Protein AF-B9FUP0-F1 (afdb_monomer)

Nearest PDB structures (foldseek):
  4ca1-assembly1_A  TM=7.978E-01  e=3.053E-17  Homo sapiens
  4i7b-assembly1_A  TM=8.643E-01  e=1.531E-16  Homo sapiens
  4i7d-assembly2_C  TM=7.956E-01  e=1.399E-17  Homo sapiens
  5h9m-assembly1_B  TM=8.256E-01  e=9.100E-17  Homo sapiens
  1k2f-assembly2_B-2  TM=8.661E-01  e=5.334E-16  Mus musculus

Structure (mmCIF, N/CA/C/O backbone):
data_AF-B9FUP0-F1
#
_entry.id   AF-B9FUP0-F1
#
loop_
_atom_site.group_PDB
_atom_site.id
_atom_site.type_symbol
_atom_site.label_atom_id
_atom_site.label_alt_id
_atom_site.label_comp_id
_atom_site.label_asym_id
_atom_site.label_entity_id
_atom_site.label_seq_id
_atom_site.pdbx_PDB_ins_code
_atom_site.Cartn_x
_atom_site.Cartn_y
_atom_site.Cartn_z
_atom_site.occupancy
_atom_site.B_iso_or_equiv
_atom_site.auth_seq_id
_atom_site.auth_comp_id
_atom_site.auth_asym_id
_atom_site.auth_atom_id
_atom_site.pdbx_PDB_model_num
ATOM 1 N N . MET A 1 1 ? 24.065 77.951 -45.350 1.00 46.53 1 MET A N 1
ATOM 2 C CA . MET A 1 1 ? 23.146 76.917 -45.871 1.00 46.53 1 MET A CA 1
ATOM 3 C C . MET A 1 1 ? 23.919 75.953 -46.758 1.00 46.53 1 MET A C 1
ATOM 5 O O . MET A 1 1 ? 24.360 76.365 -47.822 1.00 46.53 1 MET A O 1
ATOM 9 N N . PRO A 1 2 ? 24.139 74.715 -46.299 1.00 33.09 2 PRO A N 1
ATOM 10 C CA . PRO A 1 2 ? 24.318 73.573 -47.198 1.00 33.09 2 PRO A CA 1
ATOM 11 C C . PRO A 1 2 ? 23.432 72.365 -46.790 1.00 33.09 2 PRO A C 1
ATOM 13 O O . PRO A 1 2 ? 22.752 72.428 -45.764 1.00 33.09 2 PRO A O 1
ATOM 16 N N . PRO A 1 3 ? 23.342 71.314 -47.630 1.00 41.28 3 PRO A N 1
ATOM 17 C CA . PRO A 1 3 ? 22.088 70.606 -47.884 1.00 41.28 3 PRO A CA 1
ATOM 18 C C . PRO A 1 3 ? 21.874 69.303 -47.092 1.00 41.28 3 PRO A C 1
ATOM 20 O O . PRO A 1 3 ? 22.773 68.738 -46.475 1.00 41.28 3 PRO A O 1
ATOM 23 N N . LYS A 1 4 ? 20.619 68.839 -47.169 1.00 45.03 4 LYS A N 1
ATOM 24 C CA . LYS A 1 4 ? 20.035 67.594 -46.644 1.00 45.03 4 LYS A CA 1
ATOM 25 C C . LYS A 1 4 ? 20.944 66.361 -46.798 1.00 45.03 4 LYS A C 1
ATOM 27 O O . LYS A 1 4 ? 21.317 66.010 -47.914 1.00 45.03 4 LYS A O 1
ATOM 32 N N . ARG A 1 5 ? 21.160 65.627 -45.696 1.00 34.53 5 ARG A N 1
ATOM 33 C CA . ARG A 1 5 ? 21.604 64.221 -45.705 1.00 34.53 5 ARG A CA 1
ATOM 34 C C . ARG A 1 5 ? 20.403 63.286 -45.543 1.00 34.53 5 ARG A C 1
ATOM 36 O O . ARG A 1 5 ? 19.568 63.473 -44.661 1.00 34.53 5 ARG A O 1
ATOM 43 N N . GLN A 1 6 ? 20.325 62.318 -46.452 1.00 38.25 6 GLN A N 1
ATOM 44 C CA . GLN A 1 6 ? 19.332 61.249 -46.522 1.00 38.25 6 GLN A CA 1
ATOM 45 C C . GLN A 1 6 ? 19.392 60.323 -45.298 1.00 38.25 6 GLN A C 1
ATOM 47 O O . GLN A 1 6 ? 20.454 60.098 -44.721 1.00 38.25 6 GLN A O 1
ATOM 52 N N . ARG A 1 7 ? 18.226 59.773 -44.942 1.00 44.50 7 ARG A N 1
ATOM 53 C CA . ARG A 1 7 ? 18.033 58.710 -43.949 1.00 44.50 7 ARG A CA 1
ATOM 54 C C . ARG A 1 7 ? 18.820 57.452 -44.338 1.00 44.50 7 ARG A C 1
ATOM 56 O O . ARG A 1 7 ? 18.557 56.887 -45.395 1.00 44.50 7 ARG A O 1
ATOM 63 N N . SER A 1 8 ? 19.674 56.967 -43.441 1.00 36.72 8 SER A N 1
ATOM 64 C CA . SER A 1 8 ? 20.078 55.559 -43.367 1.00 36.72 8 SER A CA 1
ATOM 65 C C . SER A 1 8 ? 19.442 54.941 -42.122 1.00 36.72 8 SER A C 1
ATOM 67 O O . SER A 1 8 ? 19.470 55.538 -41.046 1.00 36.72 8 SER A O 1
ATOM 69 N N . ALA A 1 9 ? 18.804 53.790 -42.312 1.00 35.22 9 ALA A N 1
ATOM 70 C CA . ALA A 1 9 ? 18.000 53.076 -41.332 1.00 35.22 9 ALA A CA 1
ATOM 71 C C . ALA A 1 9 ? 18.764 52.759 -40.036 1.00 35.22 9 ALA A C 1
ATOM 73 O O . ALA A 1 9 ? 19.934 52.381 -40.064 1.00 35.22 9 ALA A O 1
ATOM 74 N N . ALA A 1 10 ? 18.064 52.887 -38.909 1.00 38.84 10 ALA A N 1
ATOM 75 C CA . ALA A 1 10 ? 18.480 52.320 -37.638 1.00 38.84 10 ALA A CA 1
ATOM 76 C C . ALA A 1 10 ? 18.522 50.789 -37.771 1.00 38.84 10 ALA A C 1
ATOM 78 O O . ALA A 1 10 ? 17.512 50.172 -38.112 1.00 38.84 10 ALA A O 1
ATOM 79 N N . GLY A 1 11 ? 19.685 50.184 -37.526 1.00 36.75 11 GLY A N 1
ATOM 80 C CA . GLY A 1 11 ? 19.768 48.748 -37.273 1.00 36.75 11 GLY A CA 1
ATOM 81 C C . GLY A 1 11 ? 19.104 48.433 -35.927 1.00 36.75 11 GLY A C 1
ATOM 82 O O . GLY A 1 11 ? 19.239 49.233 -34.998 1.00 36.75 11 GLY A O 1
ATOM 83 N N . PRO A 1 12 ? 18.375 47.313 -35.792 1.00 41.97 12 PRO A N 1
ATOM 84 C CA . PRO A 1 12 ? 17.843 46.915 -34.503 1.00 41.97 12 PRO A CA 1
ATOM 85 C C . PRO A 1 12 ? 19.016 46.491 -33.615 1.00 41.97 12 PRO A C 1
ATOM 87 O O . PRO A 1 12 ? 19.770 45.578 -33.952 1.00 41.97 12 PRO A O 1
ATOM 90 N N . SER A 1 13 ? 19.178 47.166 -32.480 1.00 47.41 13 SER A N 1
ATOM 91 C CA . SER A 1 13 ? 19.956 46.671 -31.349 1.00 47.41 13 SER A CA 1
ATOM 92 C C . SER A 1 13 ? 19.312 45.366 -30.879 1.00 47.41 13 SER A C 1
ATOM 94 O O . SER A 1 13 ? 18.316 45.379 -30.156 1.00 47.41 13 SER A O 1
ATOM 96 N N . GLY A 1 14 ? 19.823 44.244 -31.380 1.00 43.56 14 GLY A N 1
ATOM 97 C CA . GLY A 1 14 ? 19.377 42.911 -31.007 1.00 43.56 14 GLY A CA 1
ATOM 98 C C . GLY A 1 14 ? 19.863 42.562 -29.608 1.00 43.56 14 GLY A C 1
ATOM 99 O O . GLY A 1 14 ? 20.894 41.915 -29.459 1.00 43.56 14 GLY A O 1
ATOM 100 N N . GLU A 1 15 ? 19.121 42.971 -28.583 1.00 47.53 15 GLU A N 1
ATOM 101 C CA . GLU A 1 15 ? 19.145 42.249 -27.314 1.00 47.53 15 GLU A CA 1
ATOM 102 C C . GLU A 1 15 ? 18.435 40.916 -27.551 1.00 47.53 15 GLU A C 1
ATOM 104 O O . GLU A 1 15 ? 17.213 40.855 -27.699 1.00 47.53 15 GLU A O 1
ATOM 109 N N . ALA A 1 16 ? 19.212 39.839 -27.663 1.00 50.34 16 ALA A N 1
ATOM 110 C CA . ALA A 1 16 ? 18.659 38.498 -27.639 1.00 50.34 16 ALA A CA 1
ATOM 111 C C . ALA A 1 16 ? 17.972 38.305 -26.270 1.00 50.34 16 ALA A C 1
ATOM 113 O O . ALA A 1 16 ? 18.638 38.453 -25.239 1.00 50.34 16 ALA A O 1
ATOM 114 N N . PRO A 1 17 ? 16.655 38.036 -26.210 1.00 62.62 17 PRO A N 1
ATOM 115 C CA . PRO A 1 17 ? 15.976 37.842 -24.936 1.00 62.62 17 PRO A CA 1
ATOM 116 C C . PRO A 1 17 ? 16.597 36.632 -24.234 1.00 62.62 17 PRO A C 1
ATOM 118 O O . PRO A 1 17 ? 16.840 35.623 -24.879 1.00 62.62 17 PRO A O 1
ATOM 121 N N . VAL A 1 18 ? 16.814 36.685 -22.914 1.00 60.91 18 VAL A N 1
ATOM 122 C CA . VAL A 1 18 ? 17.444 35.603 -22.111 1.00 60.91 18 VAL A CA 1
ATOM 123 C C . VAL A 1 18 ? 16.827 34.212 -22.379 1.00 60.91 18 VAL A C 1
ATOM 125 O O . VAL A 1 18 ? 17.485 33.185 -22.241 1.00 60.91 18 VAL A O 1
ATOM 128 N N . ASN A 1 19 ? 15.579 34.170 -22.853 1.00 60.97 19 ASN A N 1
ATOM 129 C CA . ASN A 1 19 ? 14.880 32.960 -23.284 1.00 60.97 19 ASN A CA 1
ATOM 130 C C . ASN A 1 19 ? 15.458 32.273 -24.542 1.00 60.97 19 ASN A C 1
ATOM 132 O O . ASN A 1 19 ? 15.119 31.113 -24.781 1.00 60.97 19 ASN A O 1
ATOM 136 N N . SER A 1 20 ? 16.310 32.939 -25.330 1.00 69.25 20 SER A N 1
ATOM 137 C CA . SER A 1 20 ? 16.980 32.382 -26.514 1.00 69.25 20 SER A CA 1
ATOM 138 C C . SER A 1 20 ? 18.354 31.772 -26.219 1.00 69.25 20 SER A C 1
ATOM 140 O O . SER A 1 20 ? 19.003 31.294 -27.146 1.00 69.25 20 SER A O 1
ATOM 142 N N . LEU A 1 21 ? 18.821 31.809 -24.965 1.00 75.75 21 LEU A N 1
ATOM 143 C CA . LEU A 1 21 ? 20.035 31.102 -24.549 1.00 75.75 21 LEU A CA 1
ATOM 144 C C . LEU A 1 21 ? 19.796 29.590 -24.585 1.00 75.75 21 LEU A C 1
ATOM 146 O O . LEU A 1 21 ? 18.702 29.134 -24.241 1.00 75.75 21 LEU A O 1
ATOM 150 N N . ASP A 1 22 ? 20.803 28.813 -24.980 1.00 83.44 22 ASP A N 1
ATOM 151 C CA . ASP A 1 22 ? 20.762 27.356 -24.875 1.00 83.44 22 ASP A CA 1
ATOM 152 C C . ASP A 1 22 ? 20.843 26.900 -23.407 1.00 83.44 22 ASP A C 1
ATOM 154 O O . ASP A 1 22 ? 21.279 27.632 -22.511 1.00 83.44 22 ASP A O 1
ATOM 158 N N . ASP A 1 23 ? 20.400 25.669 -23.157 1.00 81.12 23 ASP A N 1
ATOM 159 C CA . ASP A 1 23 ? 20.321 25.103 -21.808 1.00 81.12 23 ASP A CA 1
ATOM 160 C C . ASP A 1 23 ? 21.700 24.994 -21.132 1.00 81.12 23 ASP A C 1
ATOM 162 O O . ASP A 1 23 ? 21.793 25.139 -19.913 1.00 81.12 23 ASP A O 1
ATOM 166 N N . GLY A 1 24 ? 22.781 24.812 -21.902 1.00 80.12 24 GLY A N 1
ATOM 167 C CA . GLY A 1 24 ? 24.152 24.767 -21.393 1.00 80.12 24 GLY A CA 1
ATOM 168 C C . GLY A 1 24 ? 24.625 26.125 -20.873 1.00 80.12 24 GLY A C 1
ATOM 169 O O . GLY A 1 24 ? 25.159 26.211 -19.763 1.00 80.12 24 GLY A O 1
ATOM 170 N N . CYS A 1 25 ? 24.367 27.198 -21.622 1.00 80.62 25 CYS A N 1
ATOM 171 C CA . CYS A 1 25 ? 24.660 28.564 -21.188 1.00 80.62 25 CYS A CA 1
ATOM 172 C C . CYS A 1 25 ? 23.838 28.973 -19.959 1.00 80.62 25 CYS A C 1
ATOM 174 O O . CYS A 1 25 ? 24.392 29.532 -19.011 1.00 80.62 25 CYS A O 1
ATOM 176 N N . LEU A 1 26 ? 22.539 28.650 -19.924 1.00 80.88 26 LEU A N 1
ATOM 177 C CA . LEU A 1 26 ? 21.688 28.918 -18.756 1.00 80.88 26 LEU A CA 1
ATOM 178 C C . LEU A 1 26 ? 22.169 28.163 -17.514 1.00 80.88 26 LEU A C 1
ATOM 180 O O . LEU A 1 26 ? 22.274 28.748 -16.440 1.00 80.88 26 LEU A O 1
ATOM 184 N N . MET A 1 27 ? 22.540 26.892 -17.665 1.00 79.56 27 MET A N 1
ATOM 185 C CA . MET A 1 27 ? 23.136 26.089 -16.596 1.00 79.56 27 MET A CA 1
ATOM 186 C C . MET A 1 27 ? 24.441 26.687 -16.070 1.00 79.56 27 MET A C 1
ATOM 188 O O . MET A 1 27 ? 24.663 26.727 -14.858 1.00 79.56 27 MET A O 1
ATOM 192 N N . HIS A 1 28 ? 25.297 27.186 -16.964 1.00 78.94 28 HIS A N 1
ATOM 193 C CA . HIS A 1 28 ? 26.532 27.860 -16.577 1.00 78.94 28 HIS A CA 1
ATOM 194 C C . HIS A 1 28 ? 26.243 29.148 -15.798 1.00 78.94 28 HIS A C 1
ATOM 196 O O . HIS A 1 28 ? 26.820 29.353 -14.733 1.00 78.94 28 HIS A O 1
ATOM 202 N N . ILE A 1 29 ? 25.283 29.962 -16.244 1.00 79.31 29 ILE A N 1
ATOM 203 C CA . ILE A 1 29 ? 24.834 31.159 -15.518 1.00 79.31 29 ILE A CA 1
ATOM 204 C C . ILE A 1 29 ? 24.294 30.777 -14.132 1.00 79.31 29 ILE A C 1
ATOM 206 O O . ILE A 1 29 ? 24.711 31.350 -13.126 1.00 79.31 29 ILE A O 1
ATOM 210 N N . PHE A 1 30 ? 23.431 29.760 -14.049 1.00 79.12 30 PHE A N 1
ATOM 211 C CA . PHE A 1 30 ? 22.850 29.292 -12.787 1.00 79.12 30 PHE A CA 1
ATOM 212 C C . PHE A 1 30 ? 23.894 28.718 -11.826 1.00 79.12 30 PHE A C 1
ATOM 214 O O . PHE A 1 30 ? 23.683 28.756 -10.611 1.00 79.12 30 PHE A O 1
ATOM 221 N N . SER A 1 31 ? 25.035 28.240 -12.331 1.00 72.31 31 SER A N 1
ATOM 222 C CA . SER A 1 31 ? 26.161 27.801 -11.500 1.00 72.31 31 SER A CA 1
ATOM 223 C C . SER A 1 31 ? 26.819 28.946 -10.716 1.00 72.31 31 SER A C 1
ATOM 225 O O . SER A 1 31 ? 27.339 28.710 -9.626 1.00 72.31 31 SER A O 1
ATOM 227 N N . PHE A 1 32 ? 26.726 30.187 -11.209 1.00 73.50 32 PHE A N 1
ATOM 228 C CA . PHE A 1 32 ? 27.225 31.379 -10.513 1.00 73.50 32 PHE A CA 1
ATOM 229 C C . PHE A 1 32 ? 26.199 32.011 -9.570 1.00 73.50 32 PHE A C 1
ATOM 231 O O . PHE A 1 32 ? 26.583 32.798 -8.704 1.00 73.50 32 PHE A O 1
ATOM 238 N N . LEU A 1 33 ? 24.915 31.670 -9.714 1.00 72.12 33 LEU A N 1
ATOM 239 C CA . LEU A 1 33 ? 23.860 32.175 -8.841 1.00 72.12 33 LEU A CA 1
ATOM 240 C C . LEU A 1 33 ? 23.964 31.563 -7.445 1.00 72.12 33 LEU A C 1
ATOM 242 O O . LEU A 1 33 ? 24.187 30.358 -7.286 1.00 72.12 33 LEU A O 1
ATOM 246 N N . SER A 1 34 ? 23.741 32.398 -6.429 1.00 60.06 34 SER A N 1
ATOM 247 C CA . SER A 1 34 ? 23.585 31.913 -5.063 1.00 60.06 34 SER A CA 1
ATOM 248 C C . SER A 1 34 ? 22.311 31.066 -4.988 1.00 60.06 34 SER A C 1
ATOM 250 O O . SER A 1 34 ? 21.271 31.487 -5.508 1.00 60.06 34 SER A O 1
ATOM 252 N N . PRO A 1 35 ? 22.348 29.875 -4.367 1.00 59.56 35 PRO A N 1
ATOM 253 C CA . PRO A 1 35 ? 21.190 28.988 -4.360 1.00 59.56 35 PRO A CA 1
ATOM 254 C C . PRO A 1 35 ? 19.939 29.635 -3.736 1.00 59.56 35 PRO A C 1
ATOM 256 O O . PRO A 1 35 ? 18.816 29.332 -4.140 1.00 59.56 35 PRO A O 1
ATOM 259 N N . ILE A 1 36 ? 20.131 30.597 -2.823 1.00 52.41 36 ILE A N 1
ATOM 260 C CA . ILE A 1 36 ? 19.094 31.495 -2.301 1.00 52.41 36 ILE A CA 1
ATOM 261 C C . ILE A 1 36 ? 19.630 32.946 -2.277 1.00 52.41 36 ILE A C 1
ATOM 263 O O . ILE A 1 36 ? 20.760 33.146 -1.828 1.00 52.41 36 ILE A O 1
ATOM 267 N N . PRO A 1 37 ? 18.845 33.961 -2.702 1.00 54.41 37 PRO A N 1
ATOM 268 C CA . PRO A 1 37 ? 17.513 33.855 -3.304 1.00 54.41 37 PRO A CA 1
ATOM 269 C C . PRO A 1 37 ? 17.556 33.634 -4.825 1.00 54.41 37 PRO A C 1
ATOM 271 O O . PRO A 1 37 ? 16.534 33.308 -5.417 1.00 54.41 37 PRO A O 1
ATOM 274 N N . ASP A 1 38 ? 18.713 33.783 -5.468 1.00 67.31 38 ASP A N 1
ATOM 275 C CA . ASP A 1 38 ? 18.800 33.950 -6.922 1.00 67.31 38 ASP A CA 1
ATOM 276 C C . ASP A 1 38 ? 18.398 32.691 -7.698 1.00 67.31 38 ASP A C 1
ATOM 278 O O . ASP A 1 38 ? 17.565 32.763 -8.603 1.00 67.31 38 ASP A O 1
ATOM 282 N N . ARG A 1 39 ? 18.920 31.514 -7.327 1.00 69.31 39 ARG A N 1
ATOM 283 C CA . ARG A 1 39 ? 18.561 30.242 -7.982 1.00 69.31 39 ARG A CA 1
ATOM 284 C C . ARG A 1 39 ? 17.138 29.796 -7.631 1.00 69.31 39 ARG A C 1
ATOM 286 O O . ARG A 1 39 ? 16.438 29.272 -8.493 1.00 69.31 39 ARG A O 1
ATOM 293 N N . TYR A 1 40 ? 16.688 30.045 -6.400 1.00 65.31 40 TYR A N 1
ATOM 294 C CA . TYR A 1 40 ? 15.299 29.814 -5.995 1.00 65.31 40 TYR A CA 1
ATOM 295 C C . TYR A 1 40 ? 14.324 30.666 -6.821 1.00 65.31 40 TYR A C 1
ATOM 297 O O . TYR A 1 40 ? 13.400 30.131 -7.426 1.00 65.31 40 TYR A O 1
ATOM 305 N N . ASN A 1 41 ? 14.575 31.971 -6.934 1.00 70.19 41 ASN A N 1
ATOM 306 C CA . ASN A 1 41 ? 13.771 32.882 -7.747 1.00 70.19 41 ASN A CA 1
ATOM 307 C C . ASN A 1 41 ? 13.809 32.491 -9.228 1.00 70.19 41 ASN A C 1
ATOM 309 O O . ASN A 1 41 ? 12.779 32.500 -9.894 1.00 70.19 41 ASN A O 1
ATOM 313 N N . THR A 1 42 ? 14.974 32.064 -9.720 1.00 72.94 42 THR A N 1
ATOM 314 C CA . THR A 1 42 ? 15.150 31.504 -11.068 1.00 72.94 42 THR A CA 1
ATOM 315 C C . THR A 1 42 ? 14.250 30.282 -11.287 1.00 72.94 42 THR A C 1
ATOM 317 O O . THR A 1 42 ? 13.575 30.186 -12.312 1.00 72.94 42 THR A O 1
ATOM 320 N N . ALA A 1 43 ? 14.161 29.378 -10.307 1.00 67.44 43 ALA A N 1
ATOM 321 C CA . ALA A 1 43 ? 13.302 28.197 -10.376 1.00 67.44 43 ALA A CA 1
ATOM 322 C C . ALA A 1 43 ? 11.792 28.520 -10.360 1.00 67.44 43 ALA A C 1
ATOM 324 O O . ALA A 1 43 ? 10.985 27.666 -10.729 1.00 67.44 43 ALA A O 1
ATOM 325 N N . LEU A 1 44 ? 11.397 29.737 -9.968 1.00 72.69 44 LEU A N 1
ATOM 326 C CA . LEU A 1 44 ? 10.003 30.194 -9.984 1.00 72.69 44 LEU A CA 1
ATOM 327 C C . LEU A 1 44 ? 9.574 30.819 -11.322 1.00 72.69 44 LEU A C 1
ATOM 329 O O . LEU A 1 44 ? 8.379 31.013 -11.531 1.00 72.69 44 LEU A O 1
ATOM 333 N N . VAL A 1 45 ? 10.509 31.121 -12.231 1.00 79.00 45 VAL A N 1
ATOM 334 C CA . VAL A 1 45 ? 10.218 31.859 -13.475 1.00 79.00 45 VAL A CA 1
ATOM 335 C C . VAL A 1 45 ? 9.365 31.039 -14.446 1.00 79.00 45 VAL A C 1
ATOM 337 O O . VAL A 1 45 ? 8.326 31.499 -14.914 1.00 79.00 45 VAL A O 1
ATOM 340 N N . CYS A 1 46 ? 9.803 29.825 -14.786 1.00 76.94 46 CYS A N 1
ATOM 341 C CA . CYS A 1 46 ? 9.068 28.912 -15.662 1.00 76.94 46 CYS A CA 1
ATOM 342 C C . CYS A 1 46 ? 9.560 27.467 -15.493 1.00 76.94 46 CYS A C 1
ATOM 344 O O . CYS A 1 46 ? 10.610 27.222 -14.899 1.00 76.94 46 CYS A O 1
ATOM 346 N N . HIS A 1 47 ? 8.839 26.499 -16.067 1.00 74.62 47 HIS A N 1
ATOM 347 C CA . HIS A 1 47 ? 9.194 25.078 -15.971 1.00 74.62 47 HIS A CA 1
ATOM 348 C C . HIS A 1 47 ? 10.613 24.770 -16.486 1.00 74.62 47 HIS A C 1
ATOM 350 O O . HIS A 1 47 ? 11.347 24.021 -15.847 1.00 74.62 47 HIS A O 1
ATOM 356 N N . ARG A 1 48 ? 11.030 25.386 -17.602 1.00 82.06 48 ARG A N 1
ATOM 357 C CA . ARG A 1 48 ? 12.379 25.212 -18.172 1.00 82.06 48 ARG A CA 1
ATOM 358 C C . ARG A 1 48 ? 13.464 25.687 -17.204 1.00 82.06 48 ARG A C 1
ATOM 360 O O . ARG A 1 48 ? 14.435 24.982 -16.966 1.00 82.06 48 ARG A O 1
ATOM 367 N N . TRP A 1 49 ? 13.271 26.854 -16.596 1.00 79.88 49 TRP A N 1
ATOM 368 C CA . TRP A 1 49 ? 14.222 27.412 -15.636 1.00 79.88 49 TRP A CA 1
ATOM 369 C C . TRP A 1 49 ? 14.240 26.624 -14.332 1.00 79.88 49 TRP A C 1
ATOM 371 O O . TRP A 1 49 ? 15.310 26.411 -13.781 1.00 79.88 49 TRP A O 1
ATOM 381 N N . ARG A 1 50 ? 13.088 26.113 -13.882 1.00 73.81 50 ARG A N 1
ATOM 382 C CA . ARG A 1 50 ? 13.006 25.183 -12.750 1.00 73.81 50 ARG A CA 1
ATOM 383 C C . ARG A 1 50 ? 13.802 23.906 -13.003 1.00 73.81 50 ARG A C 1
ATOM 385 O O . ARG A 1 50 ? 14.568 23.496 -12.140 1.00 73.81 50 ARG A O 1
ATOM 392 N N . PHE A 1 51 ? 13.644 23.300 -14.178 1.00 76.56 51 PHE A N 1
ATOM 393 C CA . PHE A 1 51 ? 14.371 22.090 -14.560 1.00 76.56 51 PHE A CA 1
ATOM 394 C C . PHE A 1 51 ? 15.890 22.314 -14.564 1.00 76.56 51 PHE A C 1
ATOM 396 O O . PHE A 1 51 ? 16.628 21.536 -13.965 1.00 76.56 51 PHE A O 1
ATOM 403 N N . LEU A 1 52 ? 16.353 23.410 -15.170 1.00 77.56 52 LEU A N 1
ATOM 404 C CA . LEU A 1 52 ? 17.778 23.738 -15.264 1.00 77.56 52 LEU A CA 1
ATOM 405 C C . LEU A 1 52 ? 18.361 24.200 -13.914 1.00 77.56 52 LEU A C 1
ATOM 407 O O . LEU A 1 52 ? 19.407 23.725 -13.489 1.00 77.56 52 LEU A O 1
ATOM 411 N N . ALA A 1 53 ? 17.672 25.067 -13.171 1.00 70.62 53 ALA A N 1
ATOM 412 C CA . ALA A 1 53 ? 18.130 25.542 -11.862 1.00 70.62 53 ALA A CA 1
ATOM 413 C C . ALA A 1 53 ? 18.212 24.417 -10.815 1.00 70.62 53 ALA A C 1
ATOM 415 O O . ALA A 1 53 ? 19.027 24.491 -9.896 1.00 70.62 53 ALA A O 1
ATOM 416 N N . CYS A 1 54 ? 17.399 23.367 -10.954 1.00 69.94 54 CYS A N 1
ATOM 417 C CA . CYS A 1 54 ? 17.415 22.188 -10.088 1.00 69.94 54 CYS A CA 1
ATOM 418 C C . CYS A 1 54 ? 18.174 20.995 -10.692 1.00 69.94 54 CYS A C 1
ATOM 420 O O . CYS A 1 54 ? 18.087 19.895 -10.152 1.00 69.94 54 CYS A O 1
ATOM 422 N N . HIS A 1 55 ? 18.897 21.180 -11.798 1.00 77.50 55 HIS A N 1
ATOM 423 C CA . HIS A 1 55 ? 19.524 20.076 -12.515 1.00 77.50 55 HIS A CA 1
ATOM 424 C C . HIS A 1 55 ? 20.625 19.398 -11.664 1.00 77.50 55 HIS A C 1
ATOM 426 O O . HIS A 1 55 ? 21.468 20.104 -11.099 1.00 77.50 55 HIS A O 1
ATOM 432 N N . PRO A 1 56 ? 20.714 18.050 -11.627 1.00 73.75 56 PRO A N 1
ATOM 433 C CA . PRO A 1 56 ? 21.635 17.310 -10.746 1.00 73.75 56 PRO A CA 1
ATOM 434 C C . PRO A 1 56 ? 23.123 17.668 -10.872 1.00 73.75 56 PRO A C 1
ATOM 436 O O . PRO A 1 56 ? 23.894 17.500 -9.934 1.00 73.75 56 PRO A O 1
ATOM 439 N N . ARG A 1 57 ? 23.539 18.206 -12.025 1.00 75.25 57 ARG A N 1
ATOM 440 C CA . ARG A 1 57 ? 24.913 18.697 -12.269 1.00 75.25 57 ARG A CA 1
ATOM 441 C C . ARG A 1 57 ? 25.307 19.908 -11.412 1.00 75.25 57 ARG A C 1
ATOM 443 O O . ARG A 1 57 ? 26.486 20.236 -11.365 1.00 75.25 57 ARG A O 1
ATOM 450 N N . LEU A 1 58 ? 24.345 20.580 -10.778 1.00 75.00 58 LEU A N 1
ATOM 451 C CA . LEU A 1 58 ? 24.576 21.698 -9.857 1.00 75.00 58 LEU A CA 1
ATOM 452 C C . LEU A 1 58 ? 24.582 21.260 -8.382 1.00 75.00 58 LEU A C 1
ATOM 454 O O . LEU A 1 58 ? 24.691 22.115 -7.504 1.00 75.00 58 LEU A O 1
ATOM 458 N N . TRP A 1 59 ? 24.416 19.963 -8.100 1.00 86.12 59 TRP A N 1
ATOM 459 C CA . TRP A 1 59 ? 24.392 19.417 -6.744 1.00 86.12 59 TRP A CA 1
ATOM 460 C C . TRP A 1 59 ? 25.786 18.978 -6.306 1.00 86.12 59 TRP A C 1
ATOM 462 O O . TRP A 1 59 ? 26.585 18.495 -7.108 1.00 86.12 59 TRP A O 1
ATOM 472 N N . LEU A 1 60 ? 26.061 19.105 -5.011 1.00 88.00 60 LEU A N 1
ATOM 473 C CA . LEU A 1 60 ? 27.253 18.517 -4.406 1.00 88.00 60 LEU A CA 1
ATOM 474 C C . LEU A 1 60 ? 26.989 17.025 -4.212 1.00 88.00 60 LEU A C 1
ATOM 476 O O . LEU A 1 60 ? 25.926 16.649 -3.725 1.00 88.00 60 LEU A O 1
ATOM 480 N N . ARG A 1 61 ? 27.936 16.168 -4.580 1.00 89.00 61 ARG A N 1
ATOM 481 C CA . ARG A 1 61 ? 27.780 14.712 -4.512 1.00 89.00 61 ARG A CA 1
ATOM 482 C C . ARG A 1 61 ? 28.645 14.151 -3.396 1.00 89.00 61 ARG A C 1
ATOM 484 O O . ARG A 1 61 ? 29.813 14.503 -3.285 1.00 89.00 61 ARG A O 1
ATOM 491 N N . VAL A 1 62 ? 28.085 13.281 -2.568 1.00 89.06 62 VAL A N 1
ATOM 492 C CA . VAL A 1 62 ? 28.824 12.522 -1.558 1.00 89.06 62 VAL A CA 1
ATOM 493 C C . VAL A 1 62 ? 29.002 11.107 -2.081 1.00 89.06 62 VAL A C 1
ATOM 495 O O . VAL A 1 62 ? 28.033 10.356 -2.177 1.00 89.06 62 VAL A O 1
ATOM 498 N N . GLU A 1 63 ? 30.240 10.744 -2.402 1.00 86.06 63 GLU A N 1
ATOM 499 C CA . GLU A 1 63 ? 30.592 9.437 -2.958 1.00 86.06 63 GLU A CA 1
ATOM 500 C C . GLU A 1 63 ? 31.767 8.831 -2.199 1.00 86.06 63 GLU A C 1
ATOM 502 O O . GLU A 1 63 ? 32.687 9.529 -1.767 1.00 86.06 63 GLU A O 1
ATOM 507 N N . ARG A 1 64 ? 31.754 7.506 -2.037 1.00 70.94 64 ARG A N 1
ATOM 508 C CA . ARG A 1 64 ? 32.919 6.788 -1.513 1.00 70.94 64 ARG A CA 1
ATOM 509 C C . ARG A 1 64 ? 33.965 6.702 -2.631 1.00 70.94 64 ARG A C 1
ATOM 511 O O . ARG A 1 64 ? 33.643 6.182 -3.698 1.00 70.94 64 ARG A O 1
ATOM 518 N N . PRO A 1 65 ? 35.205 7.169 -2.422 1.00 58.72 65 PRO A N 1
ATOM 519 C CA . PRO A 1 65 ? 36.204 7.171 -3.482 1.00 58.72 65 PRO A CA 1
ATOM 520 C C . PRO A 1 65 ? 36.586 5.734 -3.860 1.00 58.72 65 PRO A C 1
ATOM 522 O O . PRO A 1 65 ? 37.171 5.007 -3.062 1.00 58.72 65 PRO A O 1
ATOM 525 N N . ILE A 1 66 ? 36.273 5.328 -5.094 1.00 57.59 66 ILE A N 1
ATOM 526 C CA . ILE A 1 66 ? 36.762 4.071 -5.692 1.00 57.59 66 ILE A CA 1
ATOM 527 C C . ILE A 1 66 ? 38.184 4.282 -6.263 1.00 57.59 66 ILE A C 1
ATOM 529 O O . ILE A 1 66 ? 38.947 3.329 -6.417 1.00 57.59 66 ILE A O 1
ATOM 533 N N . ARG A 1 67 ? 38.573 5.541 -6.541 1.00 56.25 67 ARG A N 1
ATOM 534 C CA . ARG A 1 67 ? 39.905 5.984 -7.008 1.00 56.25 67 ARG A CA 1
ATOM 535 C C . ARG A 1 67 ? 40.225 7.399 -6.489 1.00 56.25 67 ARG A C 1
ATOM 537 O O . ARG A 1 67 ? 39.312 8.167 -6.210 1.00 56.25 67 ARG A O 1
ATOM 544 N N . ASN A 1 68 ? 41.511 7.761 -6.413 1.00 52.78 68 ASN A N 1
ATOM 545 C CA . ASN A 1 68 ? 42.023 9.074 -5.957 1.00 52.78 68 ASN A CA 1
ATOM 546 C C . ASN A 1 68 ? 41.777 10.246 -6.943 1.00 52.78 68 ASN A C 1
ATOM 548 O O . ASN A 1 68 ? 42.558 11.195 -6.996 1.00 52.78 68 ASN A O 1
ATOM 552 N N . THR A 1 69 ? 40.728 10.195 -7.760 1.00 54.31 69 THR A N 1
ATOM 553 C CA . THR A 1 69 ? 40.356 11.291 -8.664 1.00 54.31 69 THR A CA 1
ATOM 554 C C . THR A 1 69 ? 39.404 12.235 -7.937 1.00 54.31 69 THR A C 1
ATOM 556 O O . THR A 1 69 ? 38.253 11.890 -7.690 1.00 54.31 69 THR A O 1
ATOM 559 N N . ILE A 1 70 ? 39.898 13.416 -7.557 1.00 59.66 70 ILE A N 1
ATOM 560 C CA . ILE A 1 70 ? 39.089 14.477 -6.944 1.00 59.66 70 ILE A CA 1
ATOM 561 C C . ILE A 1 70 ? 38.333 15.188 -8.069 1.00 59.66 70 ILE A C 1
ATOM 563 O O . ILE A 1 70 ? 38.896 16.036 -8.761 1.00 59.66 70 ILE A O 1
ATOM 567 N N . GLU A 1 71 ? 37.072 14.820 -8.280 1.00 73.69 71 GLU A N 1
ATOM 568 C CA . GLU A 1 71 ? 36.181 15.548 -9.183 1.00 73.69 71 GLU A CA 1
ATOM 569 C C . GLU A 1 71 ? 35.595 16.789 -8.479 1.00 73.69 71 GLU A C 1
ATOM 571 O O . GLU A 1 71 ? 35.165 16.699 -7.324 1.00 73.69 71 GLU A O 1
ATOM 576 N N . PRO A 1 72 ? 35.554 17.966 -9.134 1.00 72.75 72 PRO A N 1
ATOM 577 C CA . PRO A 1 72 ? 34.930 19.157 -8.565 1.00 72.75 72 PRO A CA 1
ATOM 578 C C . PRO A 1 72 ? 33.455 18.912 -8.219 1.00 72.75 72 PRO A C 1
ATOM 580 O O . PRO A 1 72 ? 32.678 18.479 -9.065 1.00 72.75 72 PRO A O 1
ATOM 583 N N . GLY A 1 73 ? 33.062 19.218 -6.981 1.00 78.44 73 GLY A N 1
ATOM 584 C CA . GLY A 1 73 ? 31.695 19.002 -6.493 1.00 78.44 73 GLY A CA 1
ATOM 585 C C . GLY A 1 73 ? 31.431 17.602 -5.929 1.00 78.44 73 GLY A C 1
ATOM 586 O O . GLY A 1 73 ? 30.331 17.373 -5.430 1.00 78.44 73 GLY A O 1
ATOM 587 N N . VAL A 1 74 ? 32.418 16.696 -5.945 1.00 86.12 74 VAL A N 1
ATOM 588 C CA . VAL A 1 74 ? 32.343 15.378 -5.299 1.00 86.12 74 VAL A CA 1
ATOM 589 C C . VAL A 1 74 ? 33.139 15.390 -3.993 1.00 86.12 74 VAL A C 1
ATOM 591 O O . VAL A 1 74 ? 34.297 15.804 -3.949 1.00 86.12 74 VAL A O 1
ATOM 594 N N . TYR A 1 75 ? 32.516 14.929 -2.912 1.00 89.38 75 TYR A N 1
ATOM 595 C CA . TYR A 1 75 ? 33.064 14.941 -1.561 1.00 89.38 75 TYR A CA 1
ATOM 596 C C . TYR A 1 75 ? 33.092 13.529 -0.969 1.00 89.38 75 TYR A C 1
ATOM 598 O O . TYR A 1 75 ? 32.159 12.753 -1.175 1.00 89.38 75 TYR A O 1
ATOM 606 N N . PRO A 1 76 ? 34.120 13.199 -0.167 1.00 87.00 76 PRO A N 1
ATOM 607 C CA . PRO A 1 76 ? 34.287 11.854 0.388 1.00 87.00 76 PRO A CA 1
ATOM 608 C C . PRO A 1 76 ? 33.301 11.533 1.521 1.00 87.00 76 PRO A C 1
ATOM 610 O O . PRO A 1 76 ? 33.084 10.371 1.860 1.00 87.00 76 PRO A O 1
ATOM 613 N N . ASN A 1 77 ? 32.738 12.558 2.164 1.00 89.50 77 ASN A N 1
ATOM 614 C CA . ASN A 1 77 ? 31.792 12.417 3.263 1.00 89.50 77 ASN A CA 1
ATOM 615 C C . ASN A 1 77 ? 30.850 13.625 3.338 1.00 89.50 77 ASN A C 1
ATOM 617 O O . ASN A 1 77 ? 31.129 14.696 2.791 1.00 89.50 77 ASN A O 1
ATOM 621 N N . LEU A 1 78 ? 29.728 13.431 4.036 1.00 91.81 78 LEU A N 1
ATOM 622 C CA . LEU A 1 78 ? 28.679 14.436 4.171 1.00 91.81 78 LEU A CA 1
ATOM 623 C C . LEU A 1 78 ? 29.171 15.701 4.885 1.00 91.81 78 LEU A C 1
ATOM 625 O O . LEU A 1 78 ? 28.802 16.798 4.489 1.00 91.81 78 LEU A O 1
ATOM 629 N N . GLU A 1 79 ? 30.037 15.572 5.889 1.00 92.44 79 GLU A N 1
ATOM 630 C CA . GLU A 1 79 ? 30.586 16.715 6.626 1.00 92.44 79 GLU A CA 1
ATOM 631 C C . GLU A 1 79 ? 31.392 17.657 5.714 1.00 92.44 79 GLU A C 1
ATOM 633 O O . GLU A 1 79 ? 31.205 18.874 5.745 1.00 92.44 79 GLU A O 1
ATOM 638 N N . SER A 1 80 ? 32.219 17.095 4.828 1.00 91.12 80 SER A N 1
ATOM 639 C CA . SER A 1 80 ? 32.993 17.858 3.841 1.00 91.12 80 SER A CA 1
ATOM 640 C C . SER A 1 80 ? 32.082 18.567 2.835 1.00 91.12 80 SER A C 1
ATOM 642 O O . SER A 1 80 ? 32.308 19.738 2.525 1.00 91.12 80 SER A O 1
ATOM 644 N N . ALA A 1 81 ? 31.023 17.892 2.374 1.00 91.44 81 ALA A N 1
ATOM 645 C CA . ALA A 1 81 ? 30.026 18.491 1.488 1.00 91.44 81 ALA A CA 1
ATOM 646 C C . ALA A 1 81 ? 29.257 19.628 2.180 1.00 91.44 81 ALA A C 1
ATOM 648 O O . ALA A 1 81 ? 29.122 20.709 1.615 1.00 91.44 81 ALA A O 1
ATOM 649 N N . VAL A 1 82 ? 28.812 19.429 3.426 1.00 93.38 82 VAL A N 1
ATOM 650 C CA . VAL A 1 82 ? 28.134 20.461 4.230 1.00 93.38 82 VAL A CA 1
ATOM 651 C C . VAL A 1 82 ? 29.053 21.659 4.464 1.00 93.38 82 VAL A C 1
ATOM 653 O O . VAL A 1 82 ? 28.605 22.802 4.369 1.00 93.38 82 VAL A O 1
ATOM 656 N N . SER A 1 83 ? 30.342 21.433 4.727 1.00 91.69 83 SER A N 1
ATOM 657 C CA . SER A 1 83 ? 31.324 22.508 4.889 1.00 91.69 83 SER A CA 1
ATOM 658 C C . SER A 1 83 ? 31.447 23.347 3.613 1.00 91.69 83 SER A C 1
ATOM 660 O O . SER A 1 83 ? 31.291 24.570 3.667 1.00 91.69 83 SER A O 1
ATOM 662 N N . ALA A 1 84 ? 31.597 22.692 2.458 1.00 88.81 84 ALA A N 1
ATOM 663 C CA . ALA A 1 84 ? 31.763 23.355 1.167 1.00 88.81 84 ALA A CA 1
ATOM 664 C C . ALA A 1 84 ? 30.476 23.972 0.587 1.00 88.81 84 ALA A C 1
ATOM 666 O O . ALA A 1 84 ? 30.560 24.876 -0.245 1.00 88.81 84 ALA A O 1
ATOM 667 N N . ALA A 1 85 ? 29.301 23.515 1.025 1.00 87.75 85 ALA A N 1
ATOM 668 C CA . ALA A 1 85 ? 28.017 23.977 0.511 1.00 87.75 85 ALA A CA 1
ATOM 669 C C . ALA A 1 85 ? 27.757 25.469 0.757 1.00 87.75 85 ALA A C 1
ATOM 671 O O . ALA A 1 85 ? 28.152 26.044 1.771 1.00 87.75 85 ALA A O 1
ATOM 672 N N . ARG A 1 86 ? 27.022 26.114 -0.139 1.00 84.25 86 ARG A N 1
ATOM 673 C CA . ARG A 1 86 ? 26.473 27.461 0.036 1.00 84.25 86 ARG A CA 1
ATOM 674 C C . ARG A 1 86 ? 25.026 27.376 0.545 1.00 84.25 86 ARG A C 1
ATOM 676 O O . ARG A 1 86 ? 24.369 26.355 0.349 1.00 84.25 86 ARG A O 1
ATOM 683 N N . PRO A 1 87 ? 24.501 28.423 1.208 1.00 79.69 87 PRO A N 1
ATOM 684 C CA . PRO A 1 87 ? 23.087 28.488 1.573 1.00 79.69 87 PRO A CA 1
ATOM 685 C C . PRO A 1 87 ? 22.164 28.200 0.377 1.00 79.69 87 PRO A C 1
ATOM 687 O O . PRO A 1 87 ? 22.201 28.917 -0.619 1.00 79.69 87 PRO A O 1
ATOM 690 N N . GLY A 1 88 ? 21.343 27.160 0.510 1.00 76.00 88 GLY A N 1
ATOM 691 C CA . GLY A 1 88 ? 20.363 26.647 -0.447 1.00 76.00 88 GLY A CA 1
ATOM 692 C C . GLY A 1 88 ? 20.872 25.546 -1.385 1.00 76.00 88 GLY A C 1
ATOM 693 O O . GLY A 1 88 ? 20.107 25.090 -2.233 1.00 76.00 88 GLY A O 1
ATOM 694 N N . ASP A 1 89 ? 22.133 25.120 -1.264 1.00 83.25 89 ASP A N 1
ATOM 695 C CA . ASP A 1 89 ? 22.655 24.014 -2.069 1.00 83.25 89 ASP A CA 1
ATOM 696 C C . ASP A 1 89 ? 21.940 22.691 -1.771 1.00 83.25 89 ASP A C 1
ATOM 698 O O . ASP A 1 89 ? 21.434 22.439 -0.671 1.00 83.25 89 ASP A O 1
ATOM 702 N N . THR A 1 90 ? 21.935 21.826 -2.787 1.00 86.88 90 THR A N 1
ATOM 703 C CA . THR A 1 90 ? 21.485 20.439 -2.670 1.00 86.88 90 THR A CA 1
ATOM 704 C C . THR A 1 90 ? 22.693 19.512 -2.606 1.00 86.88 90 THR A C 1
ATOM 706 O O . THR A 1 90 ? 23.597 19.605 -3.439 1.00 86.88 90 THR A O 1
ATOM 709 N N . ILE A 1 91 ? 22.701 18.626 -1.614 1.00 92.19 91 ILE A N 1
ATOM 710 C CA . ILE A 1 91 ? 23.705 17.585 -1.415 1.00 92.19 91 ILE A CA 1
ATOM 711 C C . ILE A 1 91 ? 23.053 16.236 -1.718 1.00 92.19 91 ILE A C 1
ATOM 713 O O . ILE A 1 91 ? 22.122 15.824 -1.027 1.00 92.19 91 ILE A O 1
ATOM 717 N N . LEU A 1 92 ? 23.559 15.548 -2.736 1.00 91.62 92 LEU A N 1
ATOM 718 C CA . LEU A 1 92 ? 23.156 14.202 -3.122 1.00 91.62 92 LEU A CA 1
ATOM 719 C C . LEU A 1 92 ? 24.120 13.182 -2.516 1.00 91.62 92 LEU A C 1
ATOM 721 O O . LEU A 1 92 ? 25.319 13.238 -2.777 1.00 91.62 92 LEU A O 1
ATOM 725 N N . ILE A 1 93 ? 23.608 12.228 -1.749 1.00 92.12 93 ILE A N 1
ATOM 726 C CA . ILE A 1 93 ? 24.399 11.116 -1.213 1.00 92.12 93 ILE A CA 1
ATOM 727 C C . ILE A 1 93 ? 24.205 9.912 -2.132 1.00 92.12 93 ILE A C 1
ATOM 729 O O . ILE A 1 93 ? 23.072 9.504 -2.364 1.00 92.12 93 ILE A O 1
ATOM 733 N N . ALA A 1 94 ? 25.285 9.372 -2.696 1.00 87.25 94 ALA A N 1
ATOM 734 C CA . ALA A 1 94 ? 25.186 8.270 -3.648 1.00 87.25 94 ALA A CA 1
ATOM 735 C C . ALA A 1 94 ? 24.634 6.981 -3.014 1.00 87.25 94 ALA A C 1
ATOM 737 O O . ALA A 1 94 ? 24.895 6.679 -1.850 1.00 87.25 94 ALA A O 1
ATOM 738 N N . ALA A 1 95 ? 23.896 6.214 -3.819 1.00 85.19 95 ALA A N 1
ATOM 739 C CA . ALA A 1 95 ? 23.346 4.918 -3.441 1.00 85.19 95 ALA A CA 1
ATOM 740 C C . ALA A 1 95 ? 24.434 3.838 -3.289 1.00 85.19 95 ALA A C 1
ATOM 742 O O . ALA A 1 95 ? 25.511 3.927 -3.882 1.00 85.19 95 ALA A O 1
ATOM 743 N N . GLY A 1 96 ? 24.130 2.779 -2.533 1.00 71.81 96 GLY A N 1
ATOM 744 C CA . GLY A 1 96 ? 24.972 1.582 -2.426 1.00 71.81 96 GLY A CA 1
ATOM 745 C C . GLY A 1 96 ? 26.034 1.634 -1.323 1.00 71.81 96 GLY A C 1
ATOM 746 O O . GLY A 1 96 ? 27.033 0.914 -1.389 1.00 71.81 96 GLY A O 1
ATOM 747 N N . GLY A 1 97 ? 25.853 2.467 -0.292 1.00 67.38 97 GLY A N 1
ATOM 748 C CA . GLY A 1 97 ? 26.811 2.576 0.807 1.00 67.38 97 GLY A CA 1
ATOM 749 C C . GLY A 1 97 ? 26.241 3.081 2.134 1.00 67.38 97 GLY A C 1
ATOM 750 O O . GLY A 1 97 ? 25.234 3.779 2.194 1.00 67.38 97 GLY A O 1
ATOM 751 N N . THR A 1 98 ? 26.938 2.737 3.220 1.00 76.94 98 THR A N 1
ATOM 752 C CA . THR A 1 98 ? 26.698 3.242 4.582 1.00 76.94 98 THR A CA 1
ATOM 753 C C . THR A 1 98 ? 27.623 4.422 4.897 1.00 76.94 98 THR A C 1
ATOM 755 O O . THR A 1 98 ? 28.835 4.269 5.059 1.00 76.94 98 THR A O 1
ATOM 758 N N . HIS A 1 99 ? 27.091 5.624 4.991 1.00 85.81 99 HIS A N 1
ATOM 759 C CA . HIS A 1 99 ? 27.856 6.825 5.297 1.00 85.81 99 HIS A CA 1
ATOM 760 C C . HIS A 1 99 ? 27.859 7.065 6.807 1.00 85.81 99 HIS A C 1
ATOM 762 O O . HIS A 1 99 ? 26.832 6.948 7.464 1.00 85.81 99 HIS A O 1
ATOM 768 N N . VAL A 1 100 ? 29.012 7.394 7.383 1.00 86.94 100 VAL A N 1
ATOM 769 C CA . VAL A 1 100 ? 29.089 7.704 8.816 1.00 86.94 100 VAL A CA 1
ATOM 770 C C . VAL A 1 100 ? 28.680 9.160 9.031 1.00 86.94 100 VAL A C 1
ATOM 772 O O . VAL A 1 100 ? 29.225 10.051 8.380 1.00 86.94 100 VAL A O 1
ATOM 775 N N . ALA A 1 101 ? 27.743 9.400 9.949 1.00 86.94 101 ALA A N 1
ATOM 776 C CA . ALA A 1 101 ? 27.315 10.735 10.361 1.00 86.94 101 ALA A CA 1
ATOM 777 C C . ALA A 1 101 ? 27.420 10.865 11.882 1.00 86.94 101 ALA A C 1
ATOM 779 O O . ALA A 1 101 ? 26.845 10.064 12.615 1.00 86.94 101 ALA A O 1
ATOM 780 N N . ARG A 1 102 ? 28.188 11.852 12.354 1.00 87.88 102 ARG A N 1
ATOM 781 C CA . ARG A 1 102 ? 28.463 12.071 13.780 1.00 87.88 102 ARG A CA 1
ATOM 782 C C . ARG A 1 102 ? 28.372 13.557 14.093 1.00 87.88 102 ARG A C 1
ATOM 784 O O . ARG A 1 102 ? 29.279 14.300 13.734 1.00 87.88 102 ARG A O 1
ATOM 791 N N . ASN A 1 103 ? 27.291 13.976 14.750 1.00 87.31 103 ASN A N 1
ATOM 792 C CA . ASN A 1 103 ? 27.063 15.352 15.196 1.00 87.31 103 ASN A CA 1
ATOM 793 C C . ASN A 1 103 ? 27.297 16.414 14.095 1.00 87.31 103 ASN A C 1
ATOM 795 O O . ASN A 1 103 ? 27.870 17.474 14.356 1.00 87.31 103 ASN A O 1
ATOM 799 N N . ILE A 1 104 ? 26.893 16.139 12.847 1.00 92.56 104 ILE A N 1
ATOM 800 C CA . ILE A 1 104 ? 27.150 17.065 11.734 1.00 92.56 104 ILE A CA 1
ATOM 801 C C . ILE A 1 104 ? 26.242 18.288 11.884 1.00 92.56 104 ILE A C 1
ATOM 803 O O . ILE A 1 104 ? 25.019 18.182 11.777 1.00 92.56 104 ILE A O 1
ATOM 807 N N . GLN A 1 105 ? 26.839 19.462 12.091 1.00 94.12 105 GLN A N 1
ATOM 808 C CA . GLN A 1 105 ? 26.102 20.709 12.294 1.00 94.12 105 GLN A CA 1
ATOM 809 C C . GLN A 1 105 ? 25.793 21.426 10.975 1.00 94.12 105 GLN A C 1
ATOM 811 O O . GLN A 1 105 ? 26.686 21.917 10.284 1.00 94.12 105 GLN A O 1
ATOM 816 N N . ILE A 1 106 ? 24.509 21.585 10.670 1.00 94.50 106 ILE A N 1
ATOM 817 C CA . ILE A 1 106 ? 24.011 22.265 9.474 1.00 94.50 106 ILE A CA 1
ATOM 818 C C . ILE A 1 106 ? 23.499 23.656 9.861 1.00 94.50 106 ILE A C 1
ATOM 820 O O . ILE A 1 106 ? 22.369 23.840 10.319 1.00 94.50 106 ILE A O 1
ATOM 824 N N . LYS A 1 107 ? 24.370 24.656 9.692 1.00 91.88 107 LYS A N 1
ATOM 825 C CA . LYS A 1 107 ? 24.138 26.059 10.095 1.00 91.88 107 LYS A CA 1
ATOM 826 C C . LYS A 1 107 ? 23.618 26.965 8.977 1.00 91.88 107 LYS A C 1
ATOM 828 O O . LYS A 1 107 ? 23.424 28.156 9.195 1.00 91.88 107 LYS A O 1
ATOM 833 N N . LYS A 1 108 ? 23.422 26.417 7.782 1.00 87.81 108 LYS A N 1
ATOM 834 C CA . LYS A 1 108 ? 22.944 27.124 6.592 1.00 87.81 108 LYS A CA 1
ATOM 835 C C . LYS A 1 108 ? 21.842 26.307 5.922 1.00 87.81 108 LYS A C 1
ATOM 837 O O . LYS A 1 108 ? 21.922 25.080 5.991 1.00 87.81 108 LYS A O 1
ATOM 842 N N . PRO A 1 109 ? 20.854 26.956 5.281 1.00 85.94 109 PRO A N 1
ATOM 843 C CA . PRO A 1 109 ? 19.774 26.245 4.618 1.00 85.94 109 PRO A CA 1
ATOM 844 C C . PRO A 1 109 ? 20.318 25.261 3.591 1.00 85.94 109 PRO A C 1
ATOM 846 O O . PRO A 1 109 ? 21.124 25.670 2.763 1.00 85.94 109 PRO A O 1
ATOM 849 N N . LEU A 1 110 ? 19.918 23.992 3.640 1.00 89.50 110 LEU A N 1
ATOM 850 C CA . LEU A 1 110 ? 20.381 22.961 2.704 1.00 89.50 110 LEU A CA 1
ATOM 851 C C . LEU A 1 110 ? 19.271 21.956 2.389 1.00 89.50 110 LEU A C 1
ATOM 853 O O . LEU A 1 110 ? 18.376 21.715 3.205 1.00 89.50 110 LEU A O 1
ATOM 857 N N . CYS A 1 111 ? 19.367 21.334 1.215 1.00 90.00 111 CYS A N 1
ATOM 858 C CA . CYS A 1 111 ? 18.589 20.152 0.863 1.00 90.00 111 CYS A CA 1
ATOM 859 C C . CYS A 1 111 ? 19.514 18.932 0.781 1.00 90.00 111 CYS A C 1
ATOM 861 O O . CYS A 1 111 ? 20.497 18.961 0.052 1.00 90.00 111 CYS A O 1
ATOM 863 N N . ILE A 1 112 ? 19.229 17.870 1.530 1.00 93.88 112 ILE A N 1
ATOM 864 C CA . ILE A 1 112 ? 20.016 16.631 1.531 1.00 93.88 112 ILE A CA 1
ATOM 865 C C . ILE A 1 112 ? 19.132 15.504 1.004 1.00 93.88 112 ILE A C 1
ATOM 867 O O . ILE A 1 112 ? 18.045 15.281 1.535 1.00 93.88 112 ILE A O 1
ATOM 871 N N . ILE A 1 113 ? 19.580 14.811 -0.039 1.00 92.44 113 ILE A N 1
ATOM 872 C CA . ILE A 1 113 ? 18.788 13.793 -0.739 1.00 92.44 113 ILE A CA 1
ATOM 873 C C . ILE A 1 113 ? 19.623 12.519 -0.894 1.00 92.44 113 ILE A C 1
ATOM 875 O O . ILE A 1 113 ? 20.795 12.597 -1.266 1.00 92.44 113 ILE A O 1
ATOM 879 N N . GLY A 1 114 ? 19.039 11.352 -0.620 1.00 91.81 114 GLY A N 1
ATOM 880 C CA . GLY A 1 114 ? 19.648 10.074 -0.992 1.00 91.81 114 GLY A CA 1
ATOM 881 C C . GLY A 1 114 ? 19.402 9.734 -2.461 1.00 91.81 114 GLY A C 1
ATOM 882 O O . GLY A 1 114 ? 18.314 9.947 -2.993 1.00 91.81 114 GLY A O 1
ATOM 883 N N . GLY A 1 115 ? 20.434 9.236 -3.135 1.00 86.12 115 GLY A N 1
ATOM 884 C CA . GLY A 1 115 ? 20.430 8.934 -4.568 1.00 86.12 115 GLY A CA 1
ATOM 885 C C . GLY A 1 115 ? 19.862 7.562 -4.933 1.00 86.12 115 GLY A C 1
ATOM 886 O O . GLY A 1 115 ? 19.998 7.156 -6.083 1.00 86.12 115 GLY A O 1
ATOM 887 N N . GLY A 1 116 ? 19.290 6.847 -3.962 1.00 83.50 116 GLY A N 1
ATOM 888 C CA . GLY A 1 116 ? 18.634 5.549 -4.126 1.00 83.50 116 GLY A CA 1
ATOM 889 C C . GLY A 1 116 ? 17.321 5.578 -4.899 1.00 83.50 116 GLY A C 1
ATOM 890 O O . GLY A 1 116 ? 16.653 6.611 -4.934 1.00 83.50 116 GLY A O 1
ATOM 891 N N . GLU A 1 117 ? 16.907 4.428 -5.441 1.00 82.88 117 GLU A N 1
ATOM 892 C CA . GLU A 1 117 ? 15.508 4.229 -5.855 1.00 82.88 117 GLU A CA 1
ATOM 893 C C . GLU A 1 117 ? 14.604 4.110 -4.610 1.00 82.88 117 GLU A C 1
ATOM 895 O O . GLU A 1 117 ? 13.449 4.535 -4.637 1.00 82.88 117 GLU A O 1
ATOM 900 N N . LEU A 1 118 ? 15.149 3.572 -3.510 1.00 85.12 118 LEU A N 1
ATOM 901 C CA . LEU A 1 118 ? 14.517 3.474 -2.197 1.00 85.12 118 LEU A CA 1
ATOM 902 C C . LEU A 1 118 ? 15.373 4.161 -1.111 1.00 85.12 118 LEU A C 1
ATOM 904 O O . LEU A 1 118 ? 16.599 4.223 -1.243 1.00 85.12 118 LEU A O 1
ATOM 908 N N . PRO A 1 119 ? 14.776 4.596 0.020 1.00 79.75 119 PRO A N 1
ATOM 909 C CA . PRO A 1 119 ? 15.522 5.233 1.112 1.00 79.75 119 PRO A CA 1
ATOM 910 C C . PRO A 1 119 ? 16.638 4.348 1.689 1.00 79.75 119 PRO A C 1
ATOM 912 O O . PRO A 1 119 ? 17.690 4.852 2.079 1.00 79.75 119 PRO A O 1
ATOM 915 N N . ASP A 1 120 ? 16.432 3.027 1.690 1.00 85.62 120 ASP A N 1
ATOM 916 C CA . ASP A 1 120 ? 17.385 2.036 2.204 1.00 85.62 120 ASP A CA 1
ATOM 917 C C . ASP A 1 120 ? 18.644 1.882 1.345 1.00 85.62 120 ASP A C 1
ATOM 919 O O . ASP A 1 120 ? 19.662 1.391 1.836 1.00 85.62 120 ASP A O 1
ATOM 923 N N . ASP A 1 121 ? 18.631 2.368 0.104 1.00 86.31 121 ASP A N 1
ATOM 924 C CA . ASP A 1 121 ? 19.818 2.345 -0.751 1.00 86.31 121 ASP A CA 1
ATOM 925 C C . ASP A 1 121 ? 20.863 3.380 -0.300 1.00 86.31 121 ASP A C 1
ATOM 927 O O . ASP A 1 121 ? 22.017 3.332 -0.731 1.00 86.31 121 ASP A O 1
ATOM 931 N N . THR A 1 122 ? 20.479 4.346 0.544 1.00 90.69 122 THR A N 1
ATOM 932 C CA . THR A 1 122 ? 21.360 5.386 1.086 1.00 90.69 122 THR A CA 1
ATOM 933 C C . THR A 1 122 ? 21.230 5.454 2.605 1.00 90.69 122 THR A C 1
ATOM 935 O O . THR A 1 122 ? 20.313 6.077 3.138 1.00 90.69 122 THR A O 1
ATOM 938 N N . VAL A 1 123 ? 22.185 4.853 3.320 1.00 91.38 123 VAL A N 1
ATOM 939 C CA . VAL A 1 123 ? 22.134 4.745 4.786 1.00 91.38 123 VAL A CA 1
ATOM 940 C C . VAL A 1 123 ? 23.162 5.664 5.441 1.00 91.38 123 VAL A C 1
ATOM 942 O O . VAL A 1 123 ? 24.355 5.547 5.175 1.00 91.38 123 VAL A O 1
ATOM 945 N N . LEU A 1 124 ? 22.726 6.535 6.351 1.00 91.88 124 LEU A N 1
ATOM 946 C CA . LEU A 1 124 ? 23.572 7.272 7.290 1.00 91.88 124 LEU A CA 1
ATOM 947 C C . LEU A 1 124 ? 23.576 6.568 8.649 1.00 91.88 124 LEU A C 1
ATOM 949 O O . LEU A 1 124 ? 22.528 6.452 9.275 1.00 91.88 124 LEU A O 1
ATOM 953 N N . THR A 1 125 ? 24.741 6.155 9.141 1.00 89.50 125 THR A N 1
ATOM 954 C CA . THR A 1 125 ? 24.881 5.506 10.452 1.00 89.50 125 THR A CA 1
ATOM 955 C C . THR A 1 125 ? 25.604 6.411 11.442 1.00 89.50 125 THR A C 1
ATOM 957 O O . THR A 1 125 ? 26.722 6.873 11.196 1.00 89.50 125 THR A O 1
ATOM 960 N N . CYS A 1 126 ? 24.971 6.617 12.592 1.00 88.19 126 CYS A N 1
ATOM 961 C CA . CYS A 1 126 ? 25.521 7.264 13.771 1.00 88.19 126 CYS A CA 1
ATOM 962 C C . CYS A 1 126 ? 25.873 6.194 14.812 1.00 88.19 126 CYS A C 1
ATOM 964 O O . CYS A 1 126 ? 24.995 5.564 15.406 1.00 88.19 126 CYS A O 1
ATOM 966 N N . SER A 1 127 ? 27.177 5.965 14.986 1.00 81.31 127 SER A N 1
ATOM 967 C CA . SER A 1 127 ? 27.730 4.960 15.898 1.00 81.31 127 SER A CA 1
ATOM 968 C C . SER A 1 127 ? 27.720 5.422 17.359 1.00 81.31 127 SER A C 1
ATOM 970 O O . SER A 1 127 ? 27.772 6.624 17.626 1.00 81.31 127 SER A O 1
ATOM 972 N N . ARG A 1 128 ? 27.779 4.476 18.306 1.00 69.44 128 ARG A N 1
ATOM 973 C CA . ARG A 1 128 ? 27.922 4.746 19.754 1.00 69.44 128 ARG A CA 1
ATOM 974 C C . ARG A 1 128 ? 28.999 5.806 20.053 1.00 69.44 128 ARG A C 1
ATOM 976 O O . ARG A 1 128 ? 30.128 5.700 19.577 1.00 69.44 128 ARG A O 1
ATOM 983 N N . GLY A 1 129 ? 28.644 6.810 20.863 1.00 64.75 129 GLY A N 1
ATOM 984 C CA . GLY A 1 129 ? 29.527 7.911 21.286 1.00 64.75 129 GLY A CA 1
ATOM 985 C C . GLY A 1 129 ? 29.206 9.288 20.687 1.00 64.75 129 GLY A C 1
ATOM 986 O O . GLY A 1 129 ? 29.903 10.251 20.986 1.00 64.75 129 GLY A O 1
ATOM 987 N N . SER A 1 130 ? 28.176 9.401 19.846 1.00 73.06 130 SER A N 1
ATOM 988 C CA . SER A 1 130 ? 27.626 10.677 19.361 1.00 73.06 130 SER A CA 1
ATOM 989 C C . SER A 1 130 ? 26.184 10.844 19.845 1.00 73.06 130 SER A C 1
ATOM 991 O O . SER A 1 130 ? 25.464 9.858 19.969 1.00 73.06 130 SER A O 1
ATOM 993 N N . ASP A 1 131 ? 25.766 12.079 20.126 1.00 78.69 131 ASP A N 1
ATOM 994 C CA . ASP A 1 131 ? 24.420 12.367 20.645 1.00 78.69 131 ASP A CA 1
ATOM 995 C C . ASP A 1 131 ? 23.369 12.372 19.526 1.00 78.69 131 ASP A C 1
ATOM 997 O O . ASP A 1 131 ? 22.182 12.115 19.756 1.00 78.69 131 ASP A O 1
ATOM 1001 N N . ASN A 1 132 ? 23.796 12.715 18.306 1.00 86.38 132 ASN A N 1
ATOM 1002 C CA . ASN A 1 132 ? 22.934 12.819 17.139 1.00 86.38 132 ASN A CA 1
ATOM 1003 C C . ASN A 1 132 ? 23.682 12.544 15.824 1.00 86.38 132 ASN A C 1
ATOM 1005 O O . ASN A 1 132 ? 24.901 12.696 15.749 1.00 86.38 132 ASN A O 1
ATOM 1009 N N . ALA A 1 133 ? 22.958 12.152 14.770 1.00 90.06 133 ALA A N 1
ATOM 1010 C CA . ALA A 1 133 ? 23.557 12.037 13.438 1.00 90.06 133 ALA A CA 1
ATOM 1011 C C . ALA A 1 133 ? 23.726 13.422 12.787 1.00 90.06 133 ALA A C 1
ATOM 1013 O O . ALA A 1 133 ? 24.828 13.777 12.357 1.00 90.06 133 ALA A O 1
ATOM 1014 N N . LEU A 1 134 ? 22.638 14.202 12.738 1.00 93.94 134 LEU A N 1
ATOM 1015 C CA . LEU A 1 134 ? 22.578 15.533 12.124 1.00 93.94 134 LEU A CA 1
ATOM 1016 C C . LEU A 1 134 ? 21.948 16.560 13.077 1.00 93.94 134 LEU A C 1
ATOM 1018 O O . LEU A 1 134 ? 20.869 16.319 13.627 1.00 93.94 134 LEU A O 1
ATOM 1022 N N . GLU A 1 135 ? 22.570 17.736 13.191 1.00 94.50 135 GLU A N 1
ATOM 1023 C CA . GLU A 1 135 ? 22.101 18.858 14.009 1.00 94.50 135 GLU A CA 1
ATOM 1024 C C . GLU A 1 135 ? 21.799 20.101 13.149 1.00 94.50 135 GLU A C 1
ATOM 1026 O O . GLU A 1 135 ? 22.696 20.714 12.571 1.00 94.50 135 GLU A O 1
ATOM 1031 N N . PHE A 1 136 ? 20.537 20.527 13.087 1.00 93.81 136 PHE A N 1
ATOM 1032 C CA . PHE A 1 136 ? 20.065 21.619 12.229 1.00 93.81 136 PHE A CA 1
ATOM 1033 C C . PHE A 1 136 ? 19.897 22.930 12.995 1.00 93.81 136 PHE A C 1
ATOM 1035 O O . PHE A 1 136 ? 19.092 23.016 13.918 1.00 93.81 136 PHE A O 1
ATOM 1042 N N . HIS A 1 137 ? 20.591 23.975 12.549 1.00 91.81 137 HIS A N 1
ATOM 1043 C CA . HIS A 1 137 ? 20.476 25.350 13.052 1.00 91.81 137 HIS A CA 1
ATOM 1044 C C . HIS A 1 137 ? 19.890 26.311 11.997 1.00 91.81 137 HIS A C 1
ATOM 1046 O O . HIS A 1 137 ? 20.088 27.526 12.062 1.00 91.81 137 HIS A O 1
ATOM 1052 N N . SER A 1 138 ? 19.237 25.775 10.965 1.00 87.75 138 SER A N 1
ATOM 1053 C CA . SER A 1 138 ? 18.682 26.544 9.848 1.00 87.75 138 SER A CA 1
ATOM 1054 C C . SER A 1 138 ? 17.613 25.743 9.100 1.00 87.75 138 SER A C 1
ATOM 1056 O O . SER A 1 138 ? 17.497 24.530 9.278 1.00 87.75 138 SER A O 1
ATOM 1058 N N . THR A 1 139 ? 16.848 26.416 8.236 1.00 89.06 139 THR A N 1
ATOM 1059 C CA . THR A 1 139 ? 15.783 25.789 7.442 1.00 89.06 139 THR A CA 1
ATOM 1060 C C . THR A 1 139 ? 16.338 24.778 6.444 1.00 89.06 139 THR A C 1
ATOM 1062 O O . THR A 1 139 ? 17.009 25.162 5.492 1.00 89.06 139 THR A O 1
ATOM 1065 N N . CYS A 1 140 ? 16.045 23.495 6.638 1.00 90.88 140 CYS A N 1
ATOM 1066 C CA . CYS A 1 140 ? 16.607 22.409 5.841 1.00 90.88 140 CYS A CA 1
ATOM 1067 C C . CYS A 1 140 ? 15.541 21.410 5.395 1.00 90.88 140 CYS A C 1
ATOM 1069 O O . CYS A 1 140 ? 14.506 21.238 6.043 1.00 90.88 140 CYS A O 1
ATOM 1071 N N . LYS A 1 141 ? 15.832 20.706 4.301 1.00 92.88 141 LYS A N 1
ATOM 1072 C CA . LYS A 1 141 ? 15.044 19.568 3.828 1.00 92.88 141 LYS A CA 1
ATOM 1073 C C . LYS A 1 141 ? 15.922 18.327 3.751 1.00 92.88 141 LYS A C 1
ATOM 1075 O O . LYS A 1 141 ? 17.010 18.393 3.188 1.00 92.88 141 LYS A O 1
ATOM 1080 N N . ILE A 1 142 ? 15.428 17.206 4.257 1.00 95.44 142 ILE A N 1
ATOM 1081 C CA . ILE A 1 142 ? 16.019 15.887 4.036 1.00 95.44 142 ILE A CA 1
ATOM 1082 C C . ILE A 1 142 ? 15.014 14.986 3.321 1.00 95.44 142 ILE A C 1
ATOM 1084 O O . ILE A 1 142 ? 13.820 15.044 3.633 1.00 95.44 142 ILE A O 1
ATOM 1088 N N . ALA A 1 143 ? 15.482 14.191 2.359 1.00 93.50 143 ALA A N 1
ATOM 1089 C CA . ALA A 1 143 ? 14.612 13.288 1.616 1.00 93.50 143 ALA A CA 1
ATOM 1090 C C . ALA A 1 143 ? 15.283 11.990 1.147 1.00 93.50 143 ALA A C 1
ATOM 1092 O O . ALA A 1 143 ? 16.479 11.980 0.859 1.00 93.50 143 ALA A O 1
ATOM 1093 N N . ASN A 1 144 ? 14.484 10.927 1.009 1.00 93.44 144 ASN A N 1
ATOM 1094 C CA . ASN A 1 144 ? 14.859 9.659 0.366 1.00 93.44 144 ASN A CA 1
ATOM 1095 C C . ASN A 1 144 ? 16.146 9.015 0.913 1.00 93.44 144 ASN A C 1
ATOM 1097 O O . ASN A 1 144 ? 17.039 8.644 0.155 1.00 93.44 144 ASN A O 1
ATOM 1101 N N . LEU A 1 145 ? 16.293 8.936 2.236 1.00 94.38 145 LEU A N 1
ATOM 1102 C CA . LEU A 1 145 ? 17.453 8.286 2.851 1.00 94.38 145 LEU A CA 1
ATOM 1103 C C . LEU A 1 145 ? 17.115 7.667 4.210 1.00 94.38 145 LEU A C 1
ATOM 1105 O O . LEU A 1 145 ? 16.198 8.114 4.910 1.00 94.38 145 LEU A O 1
ATOM 1109 N N . THR A 1 146 ? 17.891 6.660 4.597 1.00 93.81 146 THR A N 1
ATOM 1110 C CA . THR A 1 146 ? 17.787 5.992 5.895 1.00 93.81 146 THR A CA 1
ATOM 1111 C C . THR A 1 146 ? 18.802 6.580 6.874 1.00 93.81 146 THR A C 1
ATOM 1113 O O . THR A 1 146 ? 19.981 6.694 6.555 1.00 93.81 146 THR A O 1
ATOM 1116 N N . ILE A 1 147 ? 18.380 6.943 8.088 1.00 94.06 147 ILE A N 1
ATOM 1117 C CA . ILE A 1 147 ? 19.270 7.382 9.175 1.00 94.06 147 ILE A CA 1
ATOM 1118 C C . ILE A 1 147 ? 19.142 6.405 10.332 1.00 94.06 147 ILE A C 1
ATOM 1120 O O . ILE A 1 147 ? 18.067 6.269 10.913 1.00 94.06 147 ILE A O 1
ATOM 1124 N N . ARG A 1 148 ? 20.247 5.756 10.691 1.00 91.19 148 ARG A N 1
ATOM 1125 C CA . ARG A 1 148 ? 20.338 4.823 11.807 1.00 91.19 148 ARG A CA 1
ATOM 1126 C C . ARG A 1 148 ? 21.177 5.412 12.935 1.00 91.19 148 ARG A C 1
ATOM 1128 O O . ARG A 1 148 ? 22.327 5.778 12.717 1.00 91.19 148 ARG A O 1
ATOM 1135 N N . ALA A 1 149 ? 20.630 5.457 14.143 1.00 88.31 149 ALA A N 1
ATOM 1136 C CA . ALA A 1 149 ? 21.331 5.851 15.358 1.00 88.31 149 ALA A CA 1
ATOM 1137 C C . ALA A 1 149 ? 21.438 4.664 16.326 1.00 88.31 149 ALA A C 1
ATOM 1139 O O . ALA A 1 149 ? 20.425 4.121 16.762 1.00 88.31 149 ALA A O 1
ATOM 1140 N N . GLU A 1 150 ? 22.663 4.272 16.683 1.00 82.94 150 GLU A N 1
ATOM 1141 C CA . GLU A 1 150 ? 22.914 3.201 17.665 1.00 82.94 150 GLU A CA 1
ATOM 1142 C C . GLU A 1 150 ? 22.640 3.648 19.117 1.00 82.94 150 GLU A C 1
ATOM 1144 O O . GLU A 1 150 ? 22.318 2.835 19.986 1.00 82.94 150 GLU A O 1
ATOM 1149 N N . LEU A 1 151 ? 22.809 4.946 19.394 1.00 76.19 151 LEU A N 1
ATOM 1150 C CA . LEU A 1 151 ? 22.509 5.614 20.662 1.00 76.19 151 LEU A CA 1
ATOM 1151 C C . LEU A 1 151 ? 22.231 7.102 20.374 1.00 76.19 151 LEU A C 1
ATOM 1153 O O . LEU A 1 151 ? 22.895 7.683 19.520 1.00 76.19 151 LEU A O 1
ATOM 1157 N N . GLY A 1 152 ? 21.264 7.716 21.064 1.00 81.00 152 GLY A N 1
ATOM 1158 C CA . GLY A 1 152 ? 20.917 9.131 20.871 1.00 81.00 152 GLY A CA 1
ATOM 1159 C C . GLY A 1 152 ? 19.775 9.345 19.871 1.00 81.00 152 GLY A C 1
ATOM 1160 O O . GLY A 1 152 ? 18.804 8.586 19.859 1.00 81.00 152 GLY A O 1
ATOM 1161 N N . CYS A 1 153 ? 19.848 10.404 19.062 1.00 86.69 153 CYS A N 1
ATOM 1162 C CA . CYS A 1 153 ? 18.814 10.737 18.073 1.00 86.69 153 CYS A CA 1
ATOM 1163 C C . CYS A 1 153 ? 19.306 10.677 16.626 1.00 86.69 153 CYS A C 1
ATOM 1165 O O . CYS A 1 153 ? 20.486 10.858 16.339 1.00 86.69 153 CYS A O 1
ATOM 1167 N N . CYS A 1 154 ? 18.392 10.449 15.681 1.00 91.44 154 CYS A N 1
ATOM 1168 C CA . CYS A 1 154 ? 18.741 10.579 14.267 1.00 91.44 154 CYS A CA 1
ATOM 1169 C C . CYS A 1 154 ? 18.915 12.064 13.926 1.00 91.44 154 CYS A C 1
ATOM 1171 O O . CYS A 1 154 ? 19.918 12.459 13.336 1.00 91.44 154 CYS A O 1
ATOM 1173 N N . LEU A 1 155 ? 17.953 12.893 14.337 1.00 93.81 155 LEU A N 1
ATOM 1174 C CA . LEU A 1 155 ? 17.875 14.297 13.951 1.00 93.81 155 LEU A CA 1
ATOM 1175 C C . LEU A 1 155 ? 17.676 15.196 15.167 1.00 93.81 155 LEU A C 1
ATOM 1177 O O . LEU A 1 155 ? 16.722 15.016 15.926 1.00 93.81 155 LEU A O 1
ATOM 1181 N N . LEU A 1 156 ? 18.528 16.211 15.290 1.00 92.25 156 LEU A N 1
ATOM 1182 C CA . LEU A 1 156 ? 18.425 17.258 16.296 1.00 92.25 156 LEU A CA 1
ATOM 1183 C C . LEU A 1 156 ? 18.149 18.608 15.626 1.00 92.25 156 LEU A C 1
ATOM 1185 O O . LEU A 1 156 ? 18.981 19.143 14.907 1.00 92.25 156 LEU A O 1
ATOM 1189 N N . HIS A 1 157 ? 16.979 19.185 15.857 1.00 92.38 157 HIS A N 1
ATOM 1190 C CA . HIS A 1 157 ? 16.560 20.473 15.317 1.00 92.38 157 HIS A CA 1
ATOM 1191 C C . HIS A 1 157 ? 16.664 21.572 16.386 1.00 92.38 157 HIS A C 1
ATOM 1193 O O . HIS A 1 157 ? 16.064 21.472 17.458 1.00 92.38 157 HIS A O 1
ATOM 1199 N N . ARG A 1 158 ? 17.424 22.631 16.097 1.00 89.50 158 ARG A N 1
ATOM 1200 C CA . ARG A 1 158 ? 17.668 23.774 16.992 1.00 89.50 158 ARG A CA 1
ATOM 1201 C C . ARG A 1 158 ? 16.953 25.047 16.546 1.00 89.50 158 ARG A C 1
ATOM 1203 O O . ARG A 1 158 ? 16.498 25.794 17.405 1.00 89.50 158 ARG A O 1
ATOM 1210 N N . SER A 1 159 ? 16.845 25.295 15.242 1.00 87.25 159 SER A N 1
ATOM 1211 C CA . SER A 1 159 ? 16.205 26.495 14.687 1.00 87.25 159 SER A CA 1
ATOM 1212 C C . SER A 1 159 ? 15.870 26.341 13.198 1.00 87.25 159 SER A C 1
ATOM 1214 O O . SER A 1 159 ? 16.501 25.569 12.476 1.00 87.25 159 SER A O 1
ATOM 1216 N N . GLY A 1 160 ? 14.905 27.141 12.733 1.00 84.69 160 GLY A N 1
ATOM 1217 C CA . GLY A 1 160 ? 14.414 27.147 11.348 1.00 84.69 160 GLY A CA 1
ATOM 1218 C C . GLY A 1 160 ? 13.235 26.196 11.113 1.00 84.69 160 GLY A C 1
ATOM 1219 O O . GLY A 1 160 ? 12.528 25.824 12.051 1.00 84.69 160 GLY A O 1
ATOM 1220 N N . ARG A 1 161 ? 12.988 25.846 9.845 1.00 84.75 161 ARG A N 1
ATOM 1221 C CA . ARG A 1 161 ? 12.032 24.794 9.463 1.00 84.75 161 ARG A CA 1
ATOM 1222 C C . ARG A 1 161 ? 12.763 23.552 8.969 1.00 84.75 161 ARG A C 1
ATOM 1224 O O . ARG A 1 161 ? 13.516 23.633 8.005 1.00 84.75 161 ARG A O 1
ATOM 1231 N N . LEU A 1 162 ? 12.504 22.400 9.575 1.00 91.19 162 LEU A N 1
ATOM 1232 C CA . LEU A 1 162 ? 13.035 21.117 9.121 1.00 91.19 162 LEU A CA 1
ATOM 1233 C C . LEU A 1 162 ? 11.941 20.320 8.409 1.00 91.19 162 LEU A C 1
ATOM 1235 O O . LEU A 1 162 ? 10.937 19.980 9.025 1.00 91.19 162 LEU A O 1
ATOM 1239 N N . THR A 1 163 ? 12.139 20.006 7.129 1.00 89.88 163 THR A N 1
ATOM 1240 C CA . THR A 1 163 ? 11.244 19.127 6.357 1.00 89.88 163 THR A CA 1
ATOM 1241 C C . THR A 1 163 ? 11.899 17.768 6.146 1.00 89.88 163 THR A C 1
ATOM 1243 O O . THR A 1 163 ? 13.031 17.699 5.677 1.00 89.88 163 THR A O 1
ATOM 1246 N N . ILE A 1 164 ? 11.189 16.698 6.479 1.00 94.44 164 ILE A N 1
ATOM 1247 C CA . ILE A 1 164 ? 11.644 15.310 6.392 1.00 94.44 164 ILE A CA 1
ATOM 1248 C C . ILE A 1 164 ? 10.657 14.577 5.491 1.00 94.44 164 ILE A C 1
ATOM 1250 O O . ILE A 1 164 ? 9.475 14.523 5.819 1.00 94.44 164 ILE A O 1
ATOM 1254 N N . GLU A 1 165 ? 11.104 14.054 4.355 1.00 91.19 165 GLU A N 1
ATOM 1255 C CA . GLU A 1 165 ? 10.217 13.466 3.348 1.00 91.19 165 GLU A CA 1
ATOM 1256 C C . GLU A 1 165 ? 10.736 12.109 2.868 1.00 91.19 165 GLU A C 1
ATOM 1258 O O . GLU A 1 165 ? 11.875 12.008 2.438 1.00 91.19 165 GLU A O 1
ATOM 1263 N N . GLU A 1 166 ? 9.904 11.066 2.908 1.00 92.50 166 GLU A N 1
ATOM 1264 C CA . GLU A 1 166 ? 10.268 9.742 2.365 1.00 92.50 166 GLU A CA 1
ATOM 1265 C C . GLU A 1 166 ? 11.555 9.160 2.980 1.00 92.50 166 GLU A C 1
ATOM 1267 O O . GLU A 1 166 ? 12.348 8.518 2.304 1.00 92.50 166 GLU A O 1
ATOM 1272 N N . CYS A 1 167 ? 11.791 9.388 4.274 1.00 94.50 167 CYS A N 1
ATOM 1273 C CA . CYS A 1 167 ? 12.949 8.830 4.979 1.00 94.50 167 CYS A CA 1
ATOM 1274 C C . CYS A 1 167 ? 12.583 7.586 5.808 1.00 94.50 167 CYS A C 1
ATOM 1276 O O . CYS A 1 167 ? 11.416 7.358 6.149 1.00 94.50 167 CYS A O 1
ATOM 1278 N N . LEU A 1 168 ? 13.602 6.826 6.215 1.00 92.62 168 LEU A N 1
ATOM 1279 C CA . LEU A 1 168 ? 13.514 5.844 7.301 1.00 92.62 168 LEU A CA 1
ATOM 1280 C C . LEU A 1 168 ? 14.430 6.281 8.451 1.00 92.62 168 LEU A C 1
ATOM 1282 O O . LEU A 1 168 ? 15.639 6.386 8.284 1.00 92.62 168 LEU A O 1
ATOM 1286 N N . LEU A 1 169 ? 13.872 6.544 9.630 1.00 92.75 169 LEU A N 1
ATOM 1287 C CA . LEU A 1 169 ? 14.639 6.886 10.831 1.00 92.75 169 LEU A CA 1
ATOM 1288 C C . LEU A 1 169 ? 14.630 5.699 11.787 1.00 92.75 169 LEU A C 1
ATOM 1290 O O . LEU A 1 169 ? 13.556 5.236 12.158 1.00 92.75 169 LEU A O 1
ATOM 1294 N N . GLN A 1 170 ? 15.798 5.222 12.204 1.00 89.56 170 GLN A N 1
ATOM 1295 C CA . GLN A 1 170 ? 15.930 4.007 12.999 1.00 89.56 170 GLN A CA 1
ATOM 1296 C C . GLN A 1 170 ? 16.831 4.236 14.213 1.00 89.56 170 GLN A C 1
ATOM 1298 O O . GLN A 1 170 ? 18.020 4.499 14.071 1.00 89.56 170 GLN A O 1
ATOM 1303 N N . CYS A 1 171 ? 16.293 4.078 15.416 1.00 86.31 171 CYS A N 1
ATOM 1304 C CA . CYS A 1 171 ? 17.077 3.957 16.642 1.00 86.31 171 CYS A CA 1
ATOM 1305 C C . CYS A 1 171 ? 17.243 2.468 16.984 1.00 86.31 171 CYS A C 1
ATOM 1307 O O . CYS A 1 171 ? 16.249 1.747 17.092 1.00 86.31 171 CYS A O 1
ATOM 1309 N N . GLU A 1 172 ? 18.480 1.990 17.135 1.00 77.50 172 GLU A N 1
ATOM 1310 C CA . GLU A 1 172 ? 18.732 0.597 17.531 1.00 77.50 172 GLU A CA 1
ATOM 1311 C C . GLU A 1 172 ? 18.296 0.320 18.974 1.00 77.50 172 GLU A C 1
ATOM 1313 O O . GLU A 1 172 ? 18.287 1.220 19.810 1.00 77.50 172 GLU A O 1
ATOM 1318 N N . GLN A 1 173 ? 17.959 -0.944 19.261 1.00 66.12 173 GLN A N 1
ATOM 1319 C CA . GLN A 1 173 ? 17.602 -1.394 20.606 1.00 66.12 173 GLN A CA 1
ATOM 1320 C C . GLN A 1 173 ? 18.821 -1.394 21.530 1.00 66.12 173 GLN A C 1
ATOM 1322 O O . GLN A 1 173 ? 19.829 -2.060 21.277 1.00 66.12 173 GLN A O 1
ATOM 1327 N N . ASN A 1 174 ? 18.697 -0.682 22.639 1.00 65.94 174 ASN A N 1
ATOM 1328 C CA . ASN A 1 174 ? 19.740 -0.444 23.615 1.00 65.94 174 ASN A CA 1
ATOM 1329 C C . ASN A 1 174 ? 19.138 -0.428 25.037 1.00 65.94 174 ASN A C 1
ATOM 1331 O O . ASN A 1 174 ? 18.032 0.070 25.241 1.00 65.94 174 ASN A O 1
ATOM 1335 N N . PRO A 1 175 ? 19.857 -0.902 26.072 1.00 57.06 175 PRO A N 1
ATOM 1336 C CA . PRO A 1 175 ? 19.439 -0.736 27.470 1.00 57.06 175 PRO A CA 1
ATOM 1337 C C . PRO A 1 175 ? 19.045 0.701 27.865 1.00 57.06 175 PRO A C 1
ATOM 1339 O O . PRO A 1 175 ? 18.287 0.893 28.813 1.00 57.06 175 PRO A O 1
ATOM 1342 N N . LEU A 1 176 ? 19.543 1.706 27.134 1.00 60.69 176 LEU A N 1
ATOM 1343 C CA . LEU A 1 176 ? 19.237 3.126 27.314 1.00 60.69 176 LEU A CA 1
ATOM 1344 C C . LEU A 1 176 ? 18.170 3.666 26.339 1.00 60.69 176 LEU A C 1
ATOM 1346 O O . LEU A 1 176 ? 18.092 4.876 26.135 1.00 60.69 176 LEU A O 1
ATOM 1350 N N . ASP A 1 177 ? 17.329 2.810 25.748 1.00 60.25 177 ASP A N 1
ATOM 1351 C CA . ASP A 1 177 ? 16.315 3.181 24.740 1.00 60.25 177 ASP A CA 1
ATOM 1352 C C . ASP A 1 177 ? 15.376 4.312 25.170 1.00 60.25 177 ASP A C 1
ATOM 1354 O O . ASP A 1 177 ? 14.874 5.055 24.325 1.00 60.25 177 ASP A O 1
ATOM 1358 N N . TYR A 1 178 ? 15.167 4.485 26.479 1.00 59.19 178 TYR A N 1
ATOM 1359 C CA . TYR A 1 178 ? 14.376 5.577 27.049 1.00 59.19 178 TYR A CA 1
ATOM 1360 C C . TYR A 1 178 ? 14.965 6.978 26.771 1.00 59.19 178 TYR A C 1
ATOM 1362 O O . TYR A 1 178 ? 14.252 7.976 26.888 1.00 59.19 178 TYR A O 1
ATOM 1370 N N . LEU A 1 179 ? 16.246 7.066 26.395 1.00 60.94 179 LEU A N 1
ATOM 1371 C CA . LEU A 1 179 ? 16.939 8.306 26.026 1.00 60.94 179 LEU A CA 1
ATOM 1372 C C . LEU A 1 179 ? 16.962 8.557 24.514 1.00 60.94 179 LEU A C 1
ATOM 1374 O O . LEU A 1 179 ? 17.226 9.685 24.093 1.00 60.94 179 LEU A O 1
ATOM 1378 N N . SER A 1 180 ? 16.680 7.536 23.706 1.00 71.69 180 SER A N 1
ATOM 1379 C CA . SER A 1 180 ? 16.771 7.607 22.250 1.00 71.69 180 SER A CA 1
ATOM 1380 C C . SER A 1 180 ? 15.453 8.103 21.659 1.00 71.69 180 SER A C 1
ATOM 1382 O O . SER A 1 180 ? 14.405 7.500 21.867 1.00 71.69 180 SER A O 1
ATOM 1384 N N . PHE A 1 181 ? 15.486 9.196 20.902 1.00 78.62 181 PHE A N 1
ATOM 1385 C CA . PHE A 1 181 ? 14.334 9.715 20.159 1.00 78.62 181 PHE A CA 1
ATOM 1386 C C . PHE A 1 181 ? 14.777 9.909 18.714 1.00 78.62 181 PHE A C 1
ATOM 1388 O O . PHE A 1 181 ? 15.738 10.642 18.510 1.00 78.62 181 PHE A O 1
ATOM 1395 N N . PRO A 1 182 ? 14.119 9.333 17.699 1.00 86.56 182 PRO A N 1
ATOM 1396 C CA . PRO A 1 182 ? 14.536 9.525 16.313 1.00 86.56 182 PRO A CA 1
ATOM 1397 C C . PRO A 1 182 ? 14.607 11.006 15.918 1.00 86.56 182 PRO A C 1
ATOM 1399 O O . PRO A 1 182 ? 15.588 11.426 15.306 1.00 86.56 182 PRO A O 1
ATOM 1402 N N . ILE A 1 183 ? 13.634 11.820 16.340 1.00 89.00 183 IL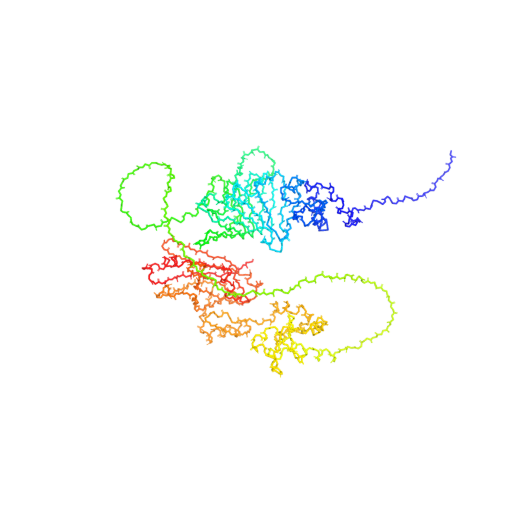E A N 1
ATOM 1403 C CA . ILE A 1 183 ? 13.627 13.269 16.107 1.00 89.00 183 ILE A CA 1
ATOM 1404 C C . ILE A 1 183 ? 13.548 14.020 17.437 1.00 89.00 183 ILE A C 1
ATOM 1406 O O . ILE A 1 183 ? 12.643 13.788 18.241 1.00 89.00 183 ILE A O 1
ATOM 1410 N N . ILE A 1 184 ? 14.450 14.978 17.643 1.00 87.38 184 ILE A N 1
ATOM 1411 C CA . ILE A 1 184 ? 14.427 15.918 18.766 1.00 87.38 184 ILE A CA 1
ATOM 1412 C C . ILE A 1 184 ? 14.420 17.343 18.211 1.00 87.38 184 ILE A C 1
ATOM 1414 O O . ILE A 1 184 ? 15.292 17.703 17.437 1.00 87.38 184 ILE A O 1
ATOM 1418 N N . SER A 1 185 ? 13.483 18.182 18.640 1.00 85.56 185 SER A N 1
ATOM 1419 C CA . SER A 1 185 ? 13.452 19.618 18.366 1.00 85.56 185 SER A CA 1
ATOM 1420 C C . SER A 1 185 ? 13.507 20.392 19.678 1.00 85.56 185 SER A C 1
ATOM 1422 O O . SER A 1 185 ? 12.605 20.286 20.510 1.00 85.56 185 SER A O 1
ATOM 1424 N N . THR A 1 186 ? 14.569 21.174 19.859 1.00 85.31 186 THR A N 1
ATOM 1425 C CA . THR A 1 186 ? 14.749 22.076 21.007 1.00 85.31 186 THR A CA 1
ATOM 1426 C C . THR A 1 186 ? 14.567 23.544 20.624 1.00 85.31 186 THR A C 1
ATOM 1428 O O . THR A 1 186 ? 14.970 24.414 21.390 1.00 85.31 186 THR A O 1
ATOM 1431 N N . ALA A 1 187 ? 14.032 23.828 19.434 1.00 78.50 187 ALA A N 1
ATOM 1432 C CA . ALA A 1 187 ? 13.739 25.190 19.006 1.00 78.50 187 ALA A CA 1
ATOM 1433 C C . ALA A 1 187 ? 12.635 25.793 19.891 1.00 78.50 187 ALA A C 1
ATOM 1435 O O . ALA A 1 187 ? 11.620 25.140 20.137 1.00 78.50 187 ALA A O 1
ATOM 1436 N N . ILE A 1 188 ? 12.841 27.021 20.371 1.00 65.50 188 ILE A N 1
ATOM 1437 C CA . ILE A 1 188 ? 11.902 27.757 21.229 1.00 65.50 188 ILE A CA 1
ATOM 1438 C C . ILE A 1 188 ? 11.391 28.957 20.429 1.00 65.50 188 ILE A C 1
ATOM 1440 O O . ILE A 1 188 ? 12.196 29.746 19.938 1.00 65.50 188 ILE A O 1
ATOM 1444 N N . GLU A 1 189 ? 10.073 29.099 20.277 1.00 57.41 189 GLU A N 1
ATOM 1445 C CA . GLU A 1 189 ? 9.476 30.304 19.687 1.00 57.41 189 GLU A CA 1
ATOM 1446 C C . GLU A 1 189 ? 9.560 31.462 20.695 1.00 57.41 189 GLU A C 1
ATOM 1448 O O . GLU A 1 189 ? 8.938 31.416 21.758 1.00 57.41 189 GLU A O 1
ATOM 1453 N N . TYR A 1 190 ? 10.336 32.503 20.380 1.00 50.12 190 TYR A N 1
ATOM 1454 C CA . TYR A 1 190 ? 10.284 33.764 21.120 1.00 50.12 190 TYR A CA 1
ATOM 1455 C C . TYR A 1 190 ? 9.194 34.654 20.528 1.00 50.12 190 TYR A C 1
ATOM 1457 O O . TYR A 1 190 ? 9.266 35.036 19.359 1.00 50.12 190 TYR A O 1
ATOM 1465 N N . ASP A 1 191 ? 8.218 35.008 21.364 1.00 41.84 191 ASP A N 1
ATOM 1466 C CA . ASP A 1 191 ? 7.144 35.969 21.093 1.00 41.84 191 ASP A CA 1
ATOM 1467 C C . ASP A 1 191 ? 7.755 37.373 20.905 1.00 41.84 191 ASP A C 1
ATOM 1469 O O . ASP A 1 191 ? 7.825 38.199 21.816 1.00 41.84 191 ASP A O 1
ATOM 1473 N N . SER A 1 192 ? 8.329 37.604 19.727 1.00 39.38 192 SER A N 1
ATOM 1474 C CA . SER A 1 192 ? 9.005 38.848 19.377 1.00 39.38 192 SER A CA 1
ATOM 1475 C C . SER A 1 192 ? 7.991 39.742 18.678 1.00 39.38 192 SER A C 1
ATOM 1477 O O . SER A 1 192 ? 7.630 39.491 17.529 1.00 39.38 192 SER A O 1
ATOM 1479 N N . PHE A 1 193 ? 7.534 40.796 19.358 1.00 41.47 193 PHE A N 1
ATOM 1480 C CA . PHE A 1 193 ? 6.785 41.896 18.748 1.00 41.47 193 PHE A CA 1
ATOM 1481 C C . PHE A 1 193 ? 7.643 42.557 17.654 1.00 41.47 193 PHE A C 1
ATOM 1483 O O . PHE A 1 193 ? 8.365 43.518 17.904 1.00 41.47 193 PHE A O 1
ATOM 1490 N N . SER A 1 194 ? 7.587 42.042 16.426 1.00 35.56 194 SER A N 1
ATOM 1491 C CA . SER A 1 194 ? 8.105 42.734 15.248 1.00 35.56 194 SER A CA 1
ATOM 1492 C C . SER A 1 194 ? 7.257 42.396 14.025 1.00 35.56 194 SER A C 1
ATOM 1494 O O . SER A 1 194 ? 6.939 41.246 13.738 1.00 35.56 194 SER A O 1
ATOM 1496 N N . SER A 1 195 ? 6.825 43.444 13.338 1.00 38.62 195 SER A N 1
ATOM 1497 C CA . SER A 1 195 ? 5.803 43.482 12.292 1.00 38.62 195 SER A CA 1
ATOM 1498 C C . SER A 1 195 ? 6.296 43.040 10.906 1.00 38.62 195 SER A C 1
ATOM 1500 O O . SER A 1 195 ? 5.831 43.547 9.886 1.00 38.62 195 SER A O 1
ATOM 1502 N N . LEU A 1 196 ? 7.204 42.067 10.838 1.00 37.75 196 LEU A N 1
ATOM 1503 C CA . LEU A 1 196 ? 7.651 41.469 9.580 1.00 37.75 196 LEU A CA 1
ATOM 1504 C C . LEU A 1 196 ? 7.245 39.995 9.571 1.00 37.75 196 LEU A C 1
ATOM 1506 O O . LEU A 1 196 ? 7.744 39.190 10.350 1.00 37.75 196 LEU A O 1
ATOM 1510 N N . LYS A 1 197 ? 6.286 39.652 8.702 1.00 44.12 197 LYS A N 1
ATOM 1511 C CA . LYS A 1 197 ? 5.916 38.268 8.389 1.00 44.12 197 LYS A CA 1
ATOM 1512 C C . LYS A 1 197 ? 7.176 37.517 7.955 1.00 44.12 197 LYS A C 1
ATOM 1514 O O . LYS A 1 197 ? 7.543 37.673 6.803 1.00 44.12 197 LYS A O 1
ATOM 1519 N N . GLU A 1 198 ? 7.786 36.696 8.808 1.00 40.72 198 GLU A N 1
ATOM 1520 C CA . GLU A 1 198 ? 8.535 35.513 8.367 1.00 40.72 198 GLU A CA 1
ATOM 1521 C C . GLU A 1 198 ? 8.908 34.558 9.522 1.00 40.72 198 GLU A C 1
ATOM 1523 O O . GLU A 1 198 ? 9.671 34.876 10.423 1.00 40.72 198 GLU A O 1
ATOM 1528 N N . GLN A 1 199 ? 8.366 33.339 9.397 1.00 55.19 199 GLN A N 1
ATOM 1529 C CA . GLN A 1 199 ? 8.968 32.040 9.741 1.00 55.19 199 GLN A CA 1
ATOM 1530 C C . GLN A 1 199 ? 9.166 31.658 11.223 1.00 55.19 199 GLN A C 1
ATOM 1532 O O . GLN A 1 199 ? 10.266 31.694 11.762 1.00 55.19 199 GLN A O 1
ATOM 1537 N N . GLY A 1 200 ? 8.105 31.103 11.823 1.00 66.31 200 GLY A N 1
ATOM 1538 C CA . GLY A 1 200 ? 8.200 30.288 13.043 1.00 66.31 200 GLY A CA 1
ATOM 1539 C C . GLY A 1 200 ? 9.053 29.020 12.872 1.00 66.31 200 GLY A C 1
ATOM 1540 O O . GLY A 1 200 ? 9.260 28.532 11.753 1.00 66.31 200 GLY A O 1
ATOM 1541 N N . HIS A 1 201 ? 9.548 28.493 13.994 1.00 79.81 201 HIS A N 1
ATOM 1542 C CA . HIS A 1 201 ? 10.331 27.259 14.047 1.00 79.81 201 HIS A CA 1
ATOM 1543 C C . HIS A 1 201 ? 9.423 26.031 13.980 1.00 79.81 201 HIS A C 1
ATOM 1545 O O . HIS A 1 201 ? 8.410 25.961 14.674 1.00 79.81 201 HIS A O 1
ATOM 1551 N N . GLY A 1 202 ? 9.791 25.021 13.191 1.00 80.44 202 GLY A N 1
ATOM 1552 C CA . GLY A 1 202 ? 8.957 23.825 13.119 1.00 80.44 202 GLY A CA 1
ATOM 1553 C C . GLY A 1 202 ? 9.566 22.647 12.386 1.00 80.44 202 GLY A C 1
ATOM 1554 O O . GLY A 1 202 ? 10.482 22.791 11.580 1.00 80.44 202 GLY A O 1
ATOM 1555 N N . VAL A 1 203 ? 9.023 21.467 12.664 1.00 84.94 203 VAL A N 1
ATOM 1556 C CA . VAL A 1 203 ? 9.393 20.212 12.011 1.00 84.94 203 VAL A CA 1
ATOM 1557 C C . VAL A 1 203 ? 8.192 19.700 11.224 1.00 84.94 203 VAL A C 1
ATOM 1559 O O . VAL A 1 203 ? 7.084 19.627 11.741 1.00 84.94 203 VAL A O 1
ATOM 1562 N N . THR A 1 204 ? 8.393 19.359 9.959 1.00 83.12 204 THR A N 1
ATOM 1563 C CA . THR A 1 204 ? 7.387 18.746 9.087 1.00 83.12 204 THR A CA 1
ATOM 1564 C C . THR A 1 204 ? 7.905 17.396 8.631 1.00 83.12 204 THR A C 1
ATOM 1566 O O . THR A 1 204 ? 9.018 17.306 8.122 1.00 83.12 204 THR A O 1
ATOM 1569 N N . VAL A 1 205 ? 7.116 16.345 8.821 1.00 85.00 205 VAL A N 1
ATOM 1570 C CA . VAL A 1 205 ? 7.489 14.968 8.495 1.00 85.00 205 VAL A CA 1
ATOM 1571 C C . VAL A 1 205 ? 6.430 14.382 7.569 1.00 85.00 205 VAL A C 1
ATOM 1573 O O . VAL A 1 205 ? 5.251 14.361 7.913 1.00 85.00 205 VAL A O 1
ATOM 1576 N N . VAL A 1 206 ? 6.846 13.906 6.399 1.00 80.31 206 VAL A N 1
ATOM 1577 C CA . VAL A 1 206 ? 5.971 13.470 5.305 1.00 80.31 206 VAL A CA 1
ATOM 1578 C C . VAL A 1 206 ? 6.412 12.093 4.813 1.00 80.31 206 VAL A C 1
ATOM 1580 O O . VAL A 1 206 ? 7.601 11.871 4.595 1.00 80.31 206 VAL A O 1
ATOM 1583 N N . ARG A 1 207 ? 5.477 11.147 4.646 1.00 82.56 207 ARG A N 1
ATOM 1584 C CA . ARG A 1 207 ? 5.726 9.804 4.066 1.00 82.56 207 ARG A CA 1
ATOM 1585 C C . ARG A 1 207 ? 6.941 9.068 4.669 1.00 82.56 207 ARG A C 1
ATOM 1587 O O . ARG A 1 207 ? 7.628 8.326 3.981 1.00 82.56 207 ARG A O 1
ATOM 1594 N N . THR A 1 208 ? 7.235 9.299 5.948 1.00 84.81 208 THR A N 1
ATOM 1595 C CA . THR A 1 208 ? 8.461 8.830 6.621 1.00 84.81 208 THR A CA 1
ATOM 1596 C C . THR A 1 208 ? 8.147 7.688 7.581 1.00 84.81 208 THR A C 1
ATOM 1598 O O . THR A 1 208 ? 7.139 7.722 8.294 1.00 84.81 208 THR A O 1
ATOM 1601 N N . ARG A 1 209 ? 9.023 6.685 7.638 1.00 85.38 209 ARG A N 1
ATOM 1602 C CA . ARG A 1 209 ? 8.954 5.583 8.605 1.00 85.38 209 ARG A CA 1
ATOM 1603 C C . ARG A 1 209 ? 9.935 5.843 9.749 1.00 85.38 209 ARG A C 1
ATOM 1605 O O . ARG A 1 209 ? 11.062 6.257 9.520 1.00 85.38 209 ARG A O 1
ATOM 1612 N N . ILE A 1 210 ? 9.501 5.625 10.983 1.00 87.56 210 ILE A N 1
ATOM 1613 C CA . ILE A 1 210 ? 10.276 5.849 12.203 1.00 87.56 210 ILE A CA 1
ATOM 1614 C C . ILE A 1 210 ? 10.252 4.562 13.027 1.00 87.56 210 ILE A C 1
ATOM 1616 O O . ILE A 1 210 ? 9.178 4.032 13.299 1.00 87.56 210 ILE A O 1
ATOM 1620 N N . GLU A 1 211 ? 11.411 4.064 13.439 1.00 85.00 211 GLU A N 1
ATOM 1621 C CA . GLU A 1 211 ? 11.569 2.791 14.140 1.00 85.00 211 GLU A CA 1
ATOM 1622 C C . GLU A 1 211 ? 12.466 2.926 15.371 1.00 85.00 211 GLU A C 1
ATOM 1624 O O . GLU A 1 211 ? 13.543 3.513 15.304 1.00 85.00 211 GLU A O 1
ATOM 1629 N N . GLY A 1 212 ? 12.048 2.333 16.490 1.00 76.44 212 GLY A N 1
ATOM 1630 C CA . GLY A 1 212 ? 12.819 2.325 17.735 1.00 76.44 212 GLY A CA 1
ATOM 1631 C C . GLY A 1 212 ? 12.814 3.658 18.498 1.00 76.44 212 GLY A C 1
ATOM 1632 O O . GLY A 1 212 ? 12.129 4.609 18.120 1.00 76.44 212 GLY A O 1
ATOM 1633 N N . GLY A 1 213 ? 13.571 3.698 19.603 1.00 72.50 213 GLY A N 1
ATOM 1634 C CA . GLY A 1 213 ? 13.653 4.834 20.537 1.00 72.50 213 GLY A CA 1
ATOM 1635 C C . GLY A 1 213 ? 12.385 5.056 21.374 1.00 72.50 213 GLY A C 1
ATOM 1636 O O . GLY A 1 213 ? 11.305 4.691 20.949 1.00 72.50 213 GLY A O 1
ATOM 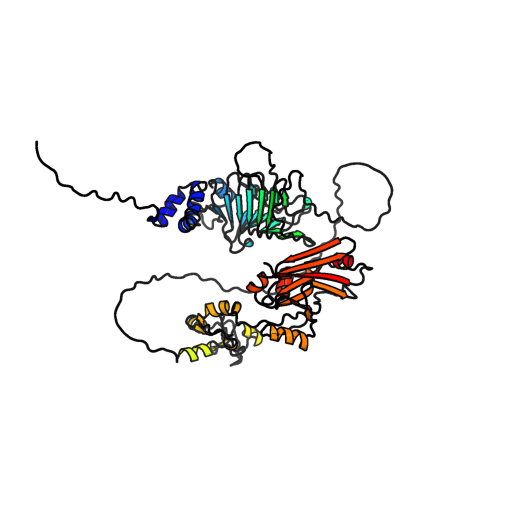1637 N N . ALA A 1 214 ? 12.483 5.654 22.565 1.00 69.50 214 ALA A N 1
ATOM 1638 C CA . ALA A 1 214 ? 11.393 5.859 23.534 1.00 69.50 214 ALA A CA 1
ATOM 1639 C C . ALA A 1 214 ? 10.089 6.426 22.942 1.00 69.50 214 ALA A C 1
ATOM 1641 O O . ALA A 1 214 ? 8.993 5.995 23.302 1.00 69.50 214 ALA A O 1
ATOM 1642 N N . LYS A 1 215 ? 10.213 7.430 22.065 1.00 72.62 215 LYS A N 1
ATOM 1643 C CA . LYS A 1 215 ? 9.118 8.052 21.306 1.00 72.62 215 LYS A CA 1
ATOM 1644 C C . LYS A 1 215 ? 9.645 8.492 19.945 1.00 72.62 215 LYS A C 1
ATOM 1646 O O . LYS A 1 215 ? 10.814 8.839 19.829 1.00 72.62 215 LYS A O 1
ATOM 1651 N N . ALA A 1 216 ? 8.762 8.575 18.951 1.00 76.00 216 ALA A N 1
ATOM 1652 C CA . ALA A 1 216 ? 9.125 8.945 17.582 1.00 76.00 216 ALA A CA 1
ATOM 1653 C C . ALA A 1 216 ? 9.675 10.379 17.449 1.00 76.00 216 ALA A C 1
ATOM 1655 O O . ALA A 1 216 ? 10.661 10.604 16.747 1.00 76.00 216 ALA A O 1
ATOM 1656 N N . VAL A 1 217 ? 9.044 11.348 18.124 1.00 79.25 217 VAL A N 1
ATOM 1657 C CA . VAL A 1 217 ? 9.411 12.770 18.056 1.00 79.25 217 VAL A CA 1
ATOM 1658 C C . VAL A 1 217 ? 9.305 13.408 19.438 1.00 79.25 217 VAL A C 1
ATOM 1660 O O . VAL A 1 217 ? 8.296 13.249 20.125 1.00 79.25 217 VAL A O 1
ATOM 1663 N N . ARG A 1 218 ? 10.324 14.172 19.831 1.00 79.50 218 ARG A N 1
ATOM 1664 C CA . ARG A 1 218 ? 10.308 15.071 20.991 1.00 79.50 218 ARG A CA 1
ATOM 1665 C C . ARG A 1 218 ? 10.466 16.501 20.489 1.00 79.50 218 ARG A C 1
ATOM 1667 O O . ARG A 1 218 ? 11.500 16.813 19.921 1.00 79.50 218 ARG A O 1
ATOM 1674 N N . THR A 1 219 ? 9.478 17.370 20.675 1.00 75.00 219 THR A N 1
ATOM 1675 C CA . THR A 1 219 ? 9.511 18.748 20.153 1.00 75.00 219 THR A CA 1
ATOM 1676 C C . THR A 1 219 ? 8.941 19.738 21.160 1.00 75.00 219 THR A C 1
ATOM 1678 O O . THR A 1 219 ? 7.959 19.426 21.826 1.00 75.00 219 THR A O 1
ATOM 1681 N N . ASN A 1 220 ? 9.539 20.929 21.233 1.00 65.38 220 ASN A N 1
ATOM 1682 C CA . ASN A 1 220 ? 9.015 22.072 21.991 1.00 65.38 220 ASN A CA 1
ATOM 1683 C C . ASN A 1 220 ? 8.309 23.117 21.097 1.00 65.38 220 ASN A C 1
ATOM 1685 O O . ASN A 1 220 ? 7.840 24.128 21.609 1.00 65.38 220 ASN A O 1
ATOM 1689 N N . GLY A 1 221 ? 8.247 22.890 19.778 1.00 63.09 221 GLY A N 1
ATOM 1690 C CA . GLY A 1 221 ? 7.653 23.805 18.792 1.00 63.09 221 GLY A CA 1
ATOM 1691 C C . GLY A 1 221 ? 6.723 23.103 17.798 1.00 63.09 221 GLY A C 1
ATOM 1692 O O . GLY A 1 221 ? 6.390 21.927 17.974 1.00 63.09 221 GLY A O 1
ATOM 1693 N N . THR A 1 222 ? 6.332 23.814 16.735 1.00 69.12 222 THR A N 1
ATOM 1694 C CA . THR A 1 222 ? 5.365 23.342 15.729 1.00 69.12 222 THR A CA 1
ATOM 1695 C C . THR A 1 222 ? 5.808 22.028 15.074 1.00 69.12 222 THR A C 1
ATOM 1697 O O . THR A 1 222 ? 6.928 21.918 14.571 1.00 69.12 222 THR A O 1
ATOM 1700 N N . LEU A 1 223 ? 4.918 21.031 15.051 1.00 76.88 223 LEU A N 1
ATOM 1701 C CA . LEU A 1 223 ? 5.138 19.734 14.408 1.00 76.88 223 LEU A CA 1
ATOM 1702 C C . LEU A 1 223 ? 3.973 19.393 13.479 1.00 76.88 223 LEU A C 1
ATOM 1704 O O . LEU A 1 223 ? 2.826 19.357 13.918 1.00 76.88 223 LEU A O 1
ATOM 1708 N N . ALA A 1 224 ? 4.285 19.086 12.223 1.00 71.69 224 ALA A N 1
ATOM 1709 C CA . ALA A 1 224 ? 3.344 18.563 11.241 1.00 71.69 224 ALA A CA 1
ATOM 1710 C C . ALA A 1 224 ? 3.763 17.146 10.827 1.00 71.69 224 ALA A C 1
ATOM 1712 O O . ALA A 1 224 ? 4.918 16.924 10.465 1.00 71.69 224 ALA A O 1
ATOM 1713 N N . LEU A 1 225 ? 2.836 16.188 10.882 1.00 69.06 225 LEU A N 1
ATOM 1714 C CA . LEU A 1 225 ? 3.054 14.796 10.479 1.00 69.06 225 LEU A CA 1
ATOM 1715 C C . LEU A 1 225 ? 2.027 14.417 9.407 1.00 69.06 225 LEU A C 1
ATOM 1717 O O . LEU A 1 225 ? 0.826 14.519 9.648 1.00 69.06 225 LEU A O 1
ATOM 1721 N N . GLN A 1 226 ? 2.485 13.937 8.254 1.00 68.44 226 GLN A N 1
ATOM 1722 C CA . GLN A 1 226 ? 1.633 13.515 7.144 1.00 68.44 226 GLN A CA 1
ATOM 1723 C C . GLN A 1 226 ? 2.095 12.154 6.613 1.00 68.44 226 GLN A C 1
ATOM 1725 O O . GLN A 1 226 ? 3.234 12.004 6.182 1.00 68.44 226 GLN A O 1
ATOM 1730 N N . HIS A 1 227 ? 1.227 11.140 6.636 1.00 66.88 227 HIS A N 1
ATOM 1731 C CA . HIS A 1 227 ? 1.577 9.773 6.212 1.00 66.88 227 HIS A CA 1
ATOM 1732 C C . HIS A 1 227 ? 2.841 9.212 6.906 1.00 66.88 227 HIS A C 1
ATOM 1734 O O . HIS A 1 227 ? 3.672 8.563 6.274 1.00 66.88 227 HIS A O 1
ATOM 1740 N N . VAL A 1 228 ? 3.013 9.490 8.204 1.00 68.62 228 VAL A N 1
ATOM 1741 C CA . VAL A 1 228 ? 4.167 9.032 8.997 1.00 68.62 228 VAL A CA 1
ATOM 1742 C C . VAL A 1 228 ? 3.821 7.743 9.729 1.00 68.62 228 VAL A C 1
ATOM 1744 O O . VAL A 1 228 ? 2.776 7.648 10.370 1.00 68.62 228 VAL A O 1
ATOM 1747 N N . ARG A 1 229 ? 4.719 6.757 9.684 1.00 70.62 229 ARG A N 1
ATOM 1748 C CA . ARG A 1 229 ? 4.553 5.476 10.381 1.00 70.62 229 ARG A CA 1
ATOM 1749 C C . ARG A 1 229 ? 5.590 5.337 11.490 1.00 70.62 229 ARG A C 1
ATOM 1751 O O . ARG A 1 229 ? 6.773 5.292 11.181 1.00 70.62 229 ARG A O 1
ATOM 1758 N N . ALA A 1 230 ? 5.167 5.216 12.749 1.00 77.62 230 ALA A N 1
ATOM 1759 C CA . ALA A 1 230 ? 6.062 5.033 13.896 1.00 77.62 230 ALA A CA 1
ATOM 1760 C C . ALA A 1 230 ? 5.950 3.618 14.499 1.00 77.62 230 ALA A C 1
ATOM 1762 O O . ALA A 1 230 ? 4.857 3.114 14.747 1.00 77.62 230 ALA A O 1
ATOM 1763 N N . ILE A 1 231 ? 7.080 2.960 14.747 1.00 70.94 231 ILE A N 1
ATOM 1764 C CA . ILE A 1 231 ? 7.151 1.576 15.234 1.00 70.94 231 ILE A CA 1
ATOM 1765 C C . ILE A 1 231 ? 8.041 1.541 16.480 1.00 70.94 231 ILE A C 1
ATOM 1767 O O . ILE A 1 231 ? 9.248 1.752 16.391 1.00 70.94 231 ILE A O 1
ATOM 1771 N N . TYR A 1 232 ? 7.453 1.264 17.648 1.00 63.84 232 TYR A N 1
ATOM 1772 C CA . TYR A 1 232 ? 8.171 1.217 18.922 1.00 63.84 232 TYR A CA 1
ATOM 1773 C C . TYR A 1 232 ? 8.461 -0.227 19.332 1.00 63.84 232 TYR A C 1
ATOM 1775 O O . TYR A 1 232 ? 7.605 -0.883 19.922 1.00 63.84 232 TYR A O 1
ATOM 1783 N N . SER A 1 233 ? 9.685 -0.709 19.079 1.00 57.66 233 SER A N 1
ATOM 1784 C CA . SER A 1 233 ? 10.142 -2.050 19.485 1.00 57.66 233 SER A CA 1
ATOM 1785 C C . SER A 1 233 ? 9.246 -3.209 18.976 1.00 57.66 233 SER A C 1
ATOM 1787 O O . SER A 1 233 ? 8.153 -3.025 18.448 1.00 57.66 233 SER A O 1
ATOM 1789 N N . ARG A 1 234 ? 9.711 -4.460 19.086 1.00 44.38 234 ARG A N 1
ATOM 1790 C CA . ARG A 1 234 ? 9.062 -5.667 18.514 1.00 44.38 234 ARG A CA 1
ATOM 1791 C C . ARG A 1 234 ? 7.677 -6.009 19.103 1.00 44.38 234 ARG A C 1
ATOM 1793 O O . ARG A 1 234 ? 7.098 -7.026 18.730 1.00 44.38 234 ARG A O 1
ATOM 1800 N N . SER A 1 235 ? 7.147 -5.198 20.019 1.00 42.06 235 SER A N 1
ATOM 1801 C CA . SER A 1 235 ? 5.936 -5.483 20.797 1.00 42.06 235 SER A CA 1
ATOM 1802 C C . SER A 1 235 ? 4.831 -4.426 20.690 1.00 42.06 235 SER A C 1
ATOM 1804 O O . SER A 1 235 ? 3.748 -4.650 21.232 1.00 42.06 235 SER A O 1
ATOM 1806 N N . SER A 1 236 ? 5.034 -3.282 20.022 1.00 43.62 236 SER A N 1
ATOM 1807 C CA . SER A 1 236 ? 3.998 -2.238 19.927 1.00 43.62 236 SER A CA 1
ATOM 1808 C C . SER A 1 236 ? 4.133 -1.365 18.675 1.00 43.62 236 SER A C 1
ATOM 1810 O O . SER A 1 236 ? 5.080 -0.604 18.502 1.00 43.62 236 SER A O 1
ATOM 1812 N N . VAL A 1 237 ? 3.131 -1.433 17.798 1.00 40.31 237 VAL A N 1
ATOM 1813 C CA . VAL A 1 237 ? 2.996 -0.518 16.658 1.00 40.31 237 VAL A CA 1
ATOM 1814 C C . VAL A 1 237 ? 2.018 0.587 17.048 1.00 40.31 237 VAL A C 1
ATOM 1816 O O . VAL A 1 237 ? 0.882 0.291 17.417 1.00 40.31 237 VAL A O 1
ATOM 1819 N N . PHE A 1 238 ? 2.445 1.848 16.961 1.00 44.78 238 PHE A N 1
ATOM 1820 C CA . PHE A 1 238 ? 1.572 3.006 17.154 1.00 44.78 238 PHE A CA 1
ATOM 1821 C C . PHE A 1 238 ? 1.312 3.658 15.794 1.00 44.78 238 PHE A C 1
ATOM 1823 O O . PHE A 1 238 ? 2.231 4.141 15.140 1.00 44.78 238 PHE A O 1
ATOM 1830 N N . PHE A 1 239 ? 0.055 3.679 15.357 1.00 40.59 239 PHE A N 1
ATOM 1831 C CA . PHE A 1 239 ? -0.340 4.383 14.138 1.00 40.59 239 PHE A CA 1
ATOM 1832 C C . PHE A 1 239 ? -0.787 5.807 14.481 1.00 40.59 239 PHE A C 1
ATOM 1834 O O . PHE A 1 239 ? -1.492 6.014 15.470 1.00 40.59 239 PHE A O 1
ATOM 1841 N N . TRP A 1 240 ? -0.389 6.779 13.661 1.00 41.22 240 TRP A N 1
ATOM 1842 C CA . TRP A 1 240 ? -0.869 8.159 13.728 1.00 41.22 240 TRP A CA 1
ATOM 1843 C C . TRP A 1 240 ? -1.568 8.491 12.406 1.00 41.22 240 TRP A C 1
ATOM 1845 O O . TRP A 1 240 ? -1.033 8.180 11.342 1.00 41.22 240 TRP A O 1
ATOM 1855 N N . PHE A 1 241 ? -2.750 9.105 12.473 1.00 33.44 241 PHE A N 1
ATOM 1856 C CA . PHE A 1 241 ? -3.510 9.574 11.309 1.00 33.44 241 PHE A CA 1
ATOM 1857 C C . PHE A 1 241 ? -3.787 11.075 11.432 1.00 33.44 241 PHE A C 1
ATOM 1859 O O . PHE A 1 241 ? -3.810 11.611 12.538 1.00 33.44 241 PHE A O 1
ATOM 1866 N N . GLU A 1 242 ? -3.947 11.713 10.272 1.00 28.09 242 GLU A N 1
ATOM 1867 C CA . GLU A 1 242 ? -4.098 13.152 10.022 1.00 28.09 242 GLU A CA 1
ATOM 1868 C C . GLU A 1 242 ? -4.775 13.966 11.138 1.00 28.09 242 GLU A C 1
ATOM 1870 O O . GLU A 1 242 ? -5.932 13.745 11.497 1.00 28.09 242 GLU A O 1
ATOM 1875 N N . VAL A 1 243 ? -4.075 15.006 11.597 1.00 31.56 243 VAL A N 1
ATOM 1876 C CA . VAL A 1 243 ? -4.685 16.168 12.248 1.00 31.56 243 VAL A CA 1
ATOM 1877 C C . VAL A 1 243 ? -4.227 17.383 11.453 1.00 31.56 243 VAL A C 1
ATOM 1879 O O . VAL A 1 243 ? -3.050 17.740 11.493 1.00 31.56 243 VAL A O 1
ATOM 1882 N N . GLY A 1 244 ? -5.147 17.987 10.696 1.00 29.56 244 GLY A N 1
ATOM 1883 C CA . GLY A 1 244 ? -4.913 19.279 10.050 1.00 29.56 244 GLY A CA 1
ATOM 1884 C C . GLY A 1 244 ? -4.484 20.330 11.078 1.00 29.56 244 GLY A C 1
ATOM 1885 O O . GLY A 1 244 ? -4.874 20.239 12.245 1.00 29.56 244 GLY A O 1
ATOM 1886 N N . GLU A 1 245 ? -3.650 21.279 10.641 1.00 29.16 245 GLU A N 1
ATOM 1887 C CA . GLU A 1 245 ? -2.983 22.301 11.459 1.00 29.16 245 GLU A CA 1
ATOM 1888 C C . GLU A 1 245 ? -3.804 22.737 12.684 1.00 29.16 245 GLU A C 1
ATOM 1890 O O . GLU A 1 245 ? -4.842 23.391 12.574 1.00 29.16 245 GLU A O 1
ATOM 1895 N N . ARG A 1 246 ? -3.318 22.400 13.883 1.00 30.75 246 ARG A N 1
ATOM 1896 C CA . ARG A 1 246 ? -3.776 23.025 15.126 1.00 30.75 246 ARG A CA 1
ATOM 1897 C C . ARG A 1 246 ? -2.648 23.870 15.692 1.00 30.75 246 ARG A C 1
ATOM 1899 O O . ARG A 1 246 ? -1.691 23.340 16.248 1.00 30.75 246 ARG A O 1
ATOM 1906 N N . HIS A 1 247 ? -2.798 25.187 15.589 1.00 30.69 247 HIS A N 1
ATOM 1907 C CA . HIS A 1 247 ? -2.048 26.130 16.409 1.00 30.69 247 HIS A CA 1
ATOM 1908 C C . HIS A 1 247 ? -2.489 25.966 17.868 1.00 30.69 247 HIS A C 1
ATOM 1910 O O . HIS A 1 247 ? -3.536 26.469 18.272 1.00 30.69 247 HIS A O 1
ATOM 1916 N N . LEU A 1 248 ? -1.712 25.226 18.654 1.00 33.00 248 LEU A N 1
ATOM 1917 C CA . LEU A 1 248 ? -1.855 25.166 20.106 1.00 33.00 248 LEU A CA 1
ATOM 1918 C C . LEU A 1 248 ? -0.748 26.025 20.710 1.00 33.00 248 LEU A C 1
ATOM 1920 O O . LEU A 1 248 ? 0.422 25.653 20.698 1.00 33.00 248 LEU A O 1
ATOM 1924 N N . ALA A 1 249 ? -1.125 27.213 21.178 1.00 29.28 249 ALA A N 1
ATOM 1925 C CA . ALA A 1 249 ? -0.225 28.100 21.893 1.00 29.28 249 ALA A CA 1
ATOM 1926 C C . ALA A 1 249 ? -0.002 27.587 23.323 1.00 29.28 249 ALA A C 1
ATOM 1928 O O . ALA A 1 249 ? -0.965 27.303 24.030 1.00 29.28 249 ALA A O 1
ATOM 1929 N N . ARG A 1 250 ? 1.279 27.563 23.715 1.00 33.88 250 ARG A N 1
ATOM 1930 C CA . ARG A 1 250 ? 1.812 27.441 25.082 1.00 33.88 250 ARG A CA 1
ATOM 1931 C C . ARG A 1 250 ? 1.323 26.228 25.875 1.00 33.88 250 ARG A C 1
ATOM 1933 O O . ARG A 1 250 ? 0.422 26.342 26.685 1.00 33.88 250 ARG A O 1
ATOM 1940 N N . ASP A 1 251 ? 2.023 25.117 25.678 1.00 28.69 251 ASP A N 1
ATOM 1941 C CA . ASP A 1 251 ? 2.466 24.193 26.726 1.00 28.69 251 ASP A CA 1
ATOM 1942 C C . ASP A 1 251 ? 3.531 23.276 26.106 1.00 28.69 251 ASP A C 1
ATOM 1944 O O . ASP A 1 251 ? 3.455 22.948 24.921 1.00 28.69 251 ASP A O 1
ATOM 1948 N N . THR A 1 252 ? 4.555 22.877 26.863 1.00 31.31 252 THR A N 1
ATOM 1949 C CA . THR A 1 252 ? 5.520 21.861 26.415 1.00 31.31 252 THR A CA 1
ATOM 1950 C C . THR A 1 252 ? 4.753 20.575 26.104 1.00 31.31 252 THR A C 1
ATOM 1952 O O . THR A 1 252 ? 4.371 19.841 27.015 1.00 31.31 252 THR A O 1
ATOM 1955 N N . VAL A 1 253 ? 4.491 20.295 24.824 1.00 30.78 253 VAL A N 1
ATOM 1956 C CA . VAL A 1 253 ? 3.734 19.104 24.429 1.00 30.78 253 VAL A CA 1
ATOM 1957 C C . VAL A 1 253 ? 4.646 17.885 24.504 1.00 30.78 253 VAL A C 1
ATOM 1959 O O . VAL A 1 253 ? 5.271 17.462 23.530 1.00 30.78 253 VAL A O 1
ATOM 1962 N N . HIS A 1 254 ? 4.686 17.252 25.672 1.00 32.41 254 HIS A N 1
ATOM 1963 C CA . HIS A 1 254 ? 4.979 15.830 25.716 1.00 32.41 254 HIS A CA 1
ATOM 1964 C C . HIS A 1 254 ? 3.774 15.095 25.126 1.00 32.41 254 HIS A C 1
ATOM 1966 O O . HIS A 1 254 ? 2.758 14.916 25.793 1.00 32.41 254 HIS A O 1
ATOM 1972 N N . PHE A 1 255 ? 3.880 14.622 23.882 1.00 32.41 255 PHE A N 1
ATOM 1973 C CA . PHE A 1 255 ? 3.019 13.528 23.433 1.00 32.41 255 PHE A CA 1
ATOM 1974 C C . PHE A 1 255 ? 3.430 12.270 24.217 1.00 32.41 255 PHE A C 1
ATOM 1976 O O . PHE A 1 255 ? 4.297 11.500 23.812 1.00 32.41 255 PHE A O 1
ATOM 1983 N N . ASP A 1 256 ? 2.881 12.119 25.420 1.00 26.48 256 ASP A N 1
ATOM 1984 C CA . ASP A 1 256 ? 2.836 10.872 26.174 1.00 26.48 256 ASP A CA 1
ATOM 1985 C C . ASP A 1 256 ? 1.521 10.169 25.850 1.00 26.48 256 ASP A C 1
ATOM 1987 O O . ASP A 1 256 ? 0.476 10.489 26.414 1.00 26.48 256 ASP A O 1
ATOM 1991 N N . ILE A 1 257 ? 1.560 9.153 24.986 1.00 29.11 257 ILE A N 1
ATOM 1992 C CA . ILE A 1 257 ? 0.549 8.097 25.069 1.00 29.11 257 ILE A CA 1
ATOM 1993 C C . ILE A 1 257 ? 0.966 7.208 26.243 1.00 29.11 257 ILE A C 1
ATOM 1995 O O . ILE A 1 257 ? 1.621 6.182 26.083 1.00 29.11 257 ILE A O 1
ATOM 1999 N N . LYS A 1 258 ? 0.608 7.634 27.457 1.00 24.50 258 LYS A N 1
ATOM 2000 C CA . LYS A 1 258 ? 0.668 6.795 28.654 1.00 24.50 258 LYS A CA 1
ATOM 2001 C C . LYS A 1 258 ? -0.541 5.854 28.611 1.00 24.50 258 LYS A C 1
ATOM 2003 O O . LYS A 1 258 ? -1.616 6.192 29.098 1.00 24.50 258 LYS A O 1
ATOM 2008 N N . LEU A 1 259 ? -0.394 4.664 28.031 1.00 28.80 259 LEU A N 1
ATOM 2009 C CA . LEU A 1 259 ? -1.219 3.532 28.460 1.00 28.80 259 LEU A CA 1
ATOM 2010 C C . LEU A 1 259 ? -0.577 3.012 29.747 1.00 28.80 259 LEU A C 1
ATOM 2012 O O . LEU A 1 259 ? 0.482 2.389 29.716 1.00 28.80 259 LEU A O 1
ATOM 2016 N N . LEU A 1 260 ? -1.178 3.371 30.887 1.00 25.28 260 LEU A N 1
ATOM 2017 C CA . LEU A 1 260 ? -0.768 2.872 32.194 1.00 25.28 260 LEU A CA 1
ATOM 2018 C C . LEU A 1 260 ? -0.729 1.341 32.182 1.00 25.28 260 LEU A C 1
ATOM 2020 O O . LEU A 1 260 ? -1.676 0.677 31.757 1.00 25.28 260 LEU A O 1
ATOM 2024 N N . TRP A 1 261 ? 0.368 0.817 32.715 1.00 22.97 261 TRP A N 1
ATOM 2025 C CA . TRP A 1 261 ? 0.485 -0.553 33.176 1.00 22.97 261 TRP A CA 1
ATOM 2026 C C . TRP A 1 261 ? -0.650 -0.876 34.156 1.00 22.97 261 TRP A C 1
ATOM 2028 O O . TRP A 1 261 ? -0.876 -0.137 35.111 1.00 22.97 261 TRP A O 1
ATOM 2038 N N . ALA A 1 262 ? -1.314 -2.012 33.958 1.00 23.30 262 ALA A N 1
ATOM 2039 C CA . ALA A 1 262 ? -1.930 -2.749 35.050 1.00 23.30 262 ALA A CA 1
ATOM 2040 C C . ALA A 1 262 ? -0.984 -3.913 35.370 1.00 23.30 262 ALA A C 1
ATOM 2042 O O . ALA A 1 262 ? -0.922 -4.879 34.611 1.00 23.30 262 ALA A O 1
ATOM 2043 N N . GLN A 1 263 ? -0.197 -3.792 36.442 1.00 27.31 263 GLN A N 1
ATOM 2044 C CA . GLN A 1 263 ? 0.372 -4.964 37.113 1.00 27.31 263 GLN A CA 1
ATOM 2045 C C . GLN A 1 263 ? -0.672 -5.522 38.099 1.00 27.31 263 GLN A C 1
ATOM 2047 O O . GLN A 1 263 ? -1.502 -4.749 38.585 1.00 27.31 263 GLN A O 1
ATOM 2052 N N . PRO A 1 264 ? -0.667 -6.837 38.373 1.00 29.61 264 PRO A N 1
ATOM 2053 C CA . PRO A 1 264 ? -1.624 -7.469 39.270 1.00 29.61 264 PRO A CA 1
ATOM 2054 C C . PRO A 1 264 ? -1.277 -7.196 40.745 1.00 29.61 264 PRO A C 1
ATOM 2056 O O . PRO A 1 264 ? -0.121 -7.300 41.136 1.00 29.61 264 PRO A O 1
ATOM 2059 N N . ASP A 1 265 ? -2.306 -6.843 41.516 1.00 31.38 265 ASP A N 1
ATOM 2060 C CA . ASP A 1 265 ? -2.494 -6.966 42.971 1.00 31.38 265 ASP A CA 1
ATOM 2061 C C . ASP A 1 265 ? -1.265 -6.970 43.911 1.00 31.38 265 ASP A C 1
ATOM 2063 O O . ASP A 1 265 ? -0.627 -8.000 44.120 1.00 31.38 265 ASP A O 1
ATOM 2067 N N . VAL A 1 266 ? -1.068 -5.862 44.645 1.00 27.98 266 VAL A N 1
ATOM 2068 C CA . VAL A 1 266 ? -0.522 -5.863 46.022 1.00 27.98 266 VAL A CA 1
ATOM 2069 C C . VAL A 1 266 ? -1.345 -4.873 46.877 1.00 27.98 266 VAL A C 1
ATOM 2071 O O . VAL A 1 266 ? -1.660 -3.789 46.379 1.00 27.98 266 VAL A O 1
ATOM 2074 N N . PRO A 1 267 ? -1.748 -5.203 48.125 1.00 28.59 267 PRO A N 1
ATOM 2075 C CA . PRO A 1 267 ? -2.714 -4.410 48.887 1.00 28.59 267 PRO A CA 1
ATOM 2076 C C . PRO A 1 267 ? -2.119 -3.129 49.483 1.00 28.59 267 PRO A C 1
ATOM 2078 O O . PRO A 1 267 ? -0.935 -3.050 49.799 1.00 28.59 267 PRO A O 1
ATOM 2081 N N . ALA A 1 268 ? -2.993 -2.142 49.673 1.00 27.38 268 ALA A N 1
ATOM 2082 C CA . ALA A 1 268 ? -2.685 -0.799 50.141 1.00 27.38 268 ALA A CA 1
ATOM 2083 C C . ALA A 1 268 ? -2.178 -0.730 51.593 1.00 27.38 268 ALA A C 1
ATOM 2085 O O . ALA A 1 268 ? -2.805 -1.267 52.506 1.00 27.38 268 ALA A O 1
ATOM 2086 N N . SER A 1 269 ? -1.146 0.086 51.820 1.00 25.83 269 SER A N 1
ATOM 2087 C CA . SER A 1 269 ? -0.985 0.831 53.070 1.00 25.83 269 SER A CA 1
ATOM 2088 C C . SER A 1 269 ? -0.371 2.210 52.810 1.00 25.83 269 SER A C 1
ATOM 2090 O O . SER A 1 269 ? 0.527 2.371 51.990 1.00 25.83 269 SER A O 1
ATOM 2092 N N . SER A 1 270 ? -0.928 3.186 53.518 1.00 26.86 270 SER A N 1
ATOM 2093 C CA . SER A 1 270 ? -0.684 4.632 53.557 1.00 26.86 270 SER A CA 1
ATOM 2094 C C . SER A 1 270 ? 0.775 5.101 53.631 1.00 26.86 270 SER A C 1
ATOM 2096 O O . SER A 1 270 ? 1.500 4.612 54.490 1.00 26.86 270 SER A O 1
ATOM 2098 N N . SER A 1 271 ? 1.123 6.144 52.864 1.00 24.95 271 SER A N 1
ATOM 2099 C CA . SER A 1 271 ? 1.560 7.484 53.335 1.00 24.95 271 SER A CA 1
ATOM 2100 C C . SER A 1 271 ? 2.284 8.263 52.223 1.00 24.95 271 SER A C 1
ATOM 2102 O O . SER A 1 271 ? 2.984 7.677 51.404 1.00 24.95 271 SER A O 1
ATOM 2104 N N . GLU A 1 272 ? 2.089 9.584 52.203 1.00 26.41 272 GLU A N 1
ATOM 2105 C CA . GLU A 1 272 ? 2.747 10.575 51.336 1.00 26.41 272 GLU A CA 1
ATOM 2106 C C . GLU A 1 272 ? 4.287 10.472 51.343 1.00 26.41 272 GLU A C 1
ATOM 2108 O O . GLU A 1 272 ? 4.853 10.095 52.365 1.00 26.41 272 GLU A O 1
ATOM 2113 N N . VAL A 1 273 ? 4.949 10.857 50.235 1.00 22.97 273 VAL A N 1
ATOM 2114 C CA . VAL A 1 273 ? 6.150 11.733 50.150 1.00 22.97 273 VAL A CA 1
ATOM 2115 C C . VAL A 1 273 ? 6.707 11.768 48.706 1.00 22.97 273 VAL A C 1
ATOM 2117 O O . VAL A 1 273 ? 6.510 10.870 47.893 1.00 22.97 273 VAL A O 1
ATOM 2120 N N . SER A 1 274 ? 7.335 12.904 48.411 1.00 21.09 274 SER A N 1
ATOM 2121 C CA . SER A 1 274 ? 7.890 13.484 47.184 1.00 21.09 274 SER A CA 1
ATOM 2122 C C . SER A 1 274 ? 9.051 12.766 46.473 1.00 21.09 274 SER A C 1
ATOM 2124 O O . SER A 1 274 ? 9.846 12.104 47.119 1.00 21.09 274 SER A O 1
ATOM 2126 N N . MET A 1 275 ? 9.193 13.105 45.178 1.00 22.25 275 MET A N 1
ATOM 2127 C CA . MET A 1 275 ? 10.409 13.297 44.351 1.00 22.25 275 MET A CA 1
ATOM 2128 C C . MET A 1 275 ? 11.620 12.337 44.434 1.00 22.25 275 MET A C 1
ATOM 2130 O O . MET A 1 275 ? 12.204 12.123 45.484 1.00 22.25 275 MET A O 1
ATOM 2134 N N . MET A 1 276 ? 12.118 12.048 43.220 1.00 21.81 276 MET A N 1
ATOM 2135 C CA . MET A 1 276 ? 13.499 11.720 42.820 1.00 21.81 276 MET A CA 1
ATOM 2136 C C . MET A 1 276 ? 14.010 10.270 42.936 1.00 21.81 276 MET A C 1
ATOM 2138 O O . MET A 1 276 ? 13.699 9.518 43.848 1.00 21.81 276 MET A O 1
ATOM 2142 N N . ASP A 1 277 ? 14.852 9.981 41.938 1.00 21.94 277 ASP A N 1
ATOM 2143 C CA . ASP A 1 277 ? 15.861 8.931 41.782 1.00 21.94 277 ASP A CA 1
ATOM 2144 C C . ASP A 1 277 ? 15.507 7.533 41.233 1.00 21.94 277 ASP A C 1
ATOM 2146 O O . ASP A 1 277 ? 14.896 6.666 41.848 1.00 21.94 277 ASP A O 1
ATOM 2150 N N . SER A 1 278 ? 16.015 7.343 40.009 1.00 25.08 278 SER A N 1
ATOM 2151 C CA . SER A 1 278 ? 16.692 6.1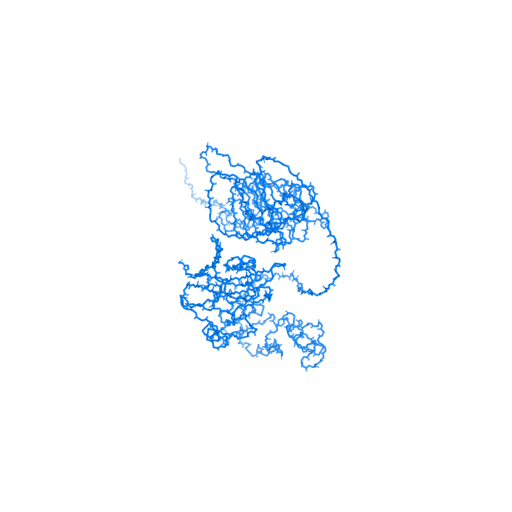71 39.447 1.00 25.08 278 SER A CA 1
ATOM 2152 C C . SER A 1 278 ? 17.069 5.065 40.438 1.00 25.08 278 SER A C 1
ATOM 2154 O O . SER A 1 278 ? 17.938 5.281 41.275 1.00 25.08 278 SER A O 1
ATOM 2156 N N . ILE A 1 279 ? 16.566 3.842 40.217 1.00 21.69 279 ILE A N 1
ATOM 2157 C CA . ILE A 1 279 ? 17.218 2.598 40.659 1.00 21.69 279 ILE A CA 1
ATOM 2158 C C . ILE A 1 279 ? 17.029 1.503 39.598 1.00 21.69 279 ILE A C 1
ATOM 2160 O O . ILE A 1 279 ? 15.914 1.105 39.265 1.00 21.69 279 ILE A O 1
ATOM 2164 N N . SER A 1 280 ? 18.161 1.010 39.095 1.00 22.77 280 SER A N 1
ATOM 2165 C CA . SER A 1 280 ? 18.313 -0.230 38.335 1.00 22.77 280 SER A CA 1
ATOM 2166 C C . SER A 1 280 ? 18.090 -1.448 39.231 1.00 22.77 280 SER A C 1
ATOM 2168 O O . SER A 1 280 ? 18.709 -1.533 40.288 1.00 22.77 280 SER A O 1
ATOM 2170 N N . ILE A 1 281 ? 17.333 -2.447 38.769 1.00 21.88 281 ILE A N 1
ATOM 2171 C CA . ILE A 1 281 ? 17.469 -3.834 39.242 1.00 21.88 281 ILE A CA 1
ATOM 2172 C C . ILE A 1 281 ? 17.410 -4.755 38.024 1.00 21.88 281 ILE A C 1
ATOM 2174 O O . ILE A 1 281 ? 16.434 -4.767 37.276 1.00 21.88 281 ILE A O 1
ATOM 2178 N N . GLY A 1 282 ? 18.506 -5.479 37.805 1.00 20.38 282 GLY A N 1
ATOM 2179 C CA . GLY A 1 282 ? 18.648 -6.445 36.729 1.00 20.38 282 GLY A CA 1
ATOM 2180 C C . GLY A 1 282 ? 17.957 -7.771 37.024 1.00 20.38 282 GLY A C 1
ATOM 2181 O O . GLY A 1 282 ? 17.780 -8.155 38.176 1.00 20.38 282 GLY A O 1
ATOM 2182 N N . LEU A 1 283 ? 17.660 -8.500 35.952 1.00 21.69 283 LEU A N 1
ATOM 2183 C CA . LEU A 1 283 ? 17.554 -9.953 35.958 1.00 21.69 283 LEU A CA 1
ATOM 2184 C C . LEU A 1 283 ? 18.043 -10.476 34.604 1.00 21.69 283 LEU A C 1
ATOM 2186 O O . LEU A 1 283 ? 17.447 -10.247 33.555 1.00 21.69 283 LEU A O 1
ATOM 2190 N N . SER A 1 284 ? 19.195 -11.138 34.675 1.00 21.36 284 SER A N 1
ATOM 2191 C CA . SER A 1 284 ? 19.708 -12.094 33.697 1.00 21.36 284 SER A CA 1
ATOM 2192 C C . SER A 1 284 ? 18.716 -13.245 33.539 1.00 21.36 284 SER A C 1
ATOM 2194 O O . SER A 1 284 ? 18.186 -13.691 34.553 1.00 21.36 284 SER A O 1
ATOM 2196 N N . MET A 1 285 ? 18.527 -13.756 32.315 1.00 20.58 285 MET A N 1
ATOM 2197 C CA . MET A 1 285 ? 18.568 -15.201 32.045 1.00 20.58 285 MET A CA 1
ATOM 2198 C C . MET A 1 285 ? 18.603 -15.536 30.541 1.00 20.58 285 MET A C 1
ATOM 2200 O O . MET A 1 285 ? 17.738 -15.143 29.767 1.00 20.58 285 MET A O 1
ATOM 2204 N N . ALA A 1 286 ? 19.639 -16.320 30.222 1.00 21.44 286 ALA A N 1
ATOM 2205 C CA . ALA A 1 286 ? 19.807 -17.375 29.218 1.00 21.44 286 ALA A CA 1
ATOM 2206 C C . ALA A 1 286 ? 19.508 -17.130 27.727 1.00 21.44 286 ALA A C 1
ATOM 2208 O O . ALA A 1 286 ? 18.376 -17.122 27.254 1.00 21.44 286 ALA A O 1
ATOM 2209 N N . SER A 1 287 ? 20.613 -17.144 26.979 1.00 20.62 287 SER A N 1
ATOM 2210 C CA . SER A 1 287 ? 20.724 -17.544 25.580 1.00 20.62 287 SER A CA 1
ATOM 2211 C C . SER A 1 287 ? 20.203 -18.963 25.334 1.00 20.62 287 SER A C 1
ATOM 2213 O O . SER A 1 287 ? 20.613 -19.899 26.022 1.00 20.62 287 SER A O 1
ATOM 2215 N N . VAL A 1 288 ? 19.424 -19.135 24.267 1.00 21.58 288 VAL A N 1
ATOM 2216 C CA . VAL A 1 288 ? 19.271 -20.423 23.584 1.00 21.58 288 VAL A CA 1
ATOM 2217 C C . VAL A 1 288 ? 19.516 -20.187 22.098 1.00 21.58 288 VAL A C 1
ATOM 2219 O O . VAL A 1 288 ? 18.803 -19.436 21.440 1.00 21.58 288 VAL A O 1
ATOM 2222 N N . THR A 1 289 ? 20.582 -20.804 21.606 1.00 21.12 289 THR A N 1
ATOM 2223 C CA . THR A 1 289 ? 20.929 -20.966 20.195 1.00 21.12 289 THR A CA 1
ATOM 2224 C C . THR A 1 289 ? 19.934 -21.903 19.515 1.00 21.12 289 THR A C 1
ATOM 2226 O O . THR A 1 289 ? 19.715 -23.002 20.023 1.00 21.12 289 THR A O 1
ATOM 2229 N N . TYR A 1 290 ? 19.409 -21.523 18.350 1.00 21.61 290 TYR A N 1
ATOM 2230 C CA . TYR A 1 290 ? 18.875 -22.472 17.372 1.00 21.61 290 TYR A CA 1
ATOM 2231 C C . TYR A 1 290 ? 19.400 -22.135 15.977 1.00 21.61 290 TYR A C 1
ATOM 2233 O O . TYR A 1 290 ? 19.585 -20.968 15.635 1.00 21.61 290 TYR A O 1
ATOM 2241 N N . LEU A 1 291 ? 19.717 -23.216 15.269 1.00 21.95 291 LEU A N 1
ATOM 2242 C CA . LEU A 1 291 ? 20.387 -23.327 13.980 1.00 21.95 291 LEU A CA 1
ATOM 2243 C C . LEU A 1 291 ? 19.510 -22.891 12.800 1.00 21.95 291 LEU A C 1
ATOM 2245 O O . LEU A 1 291 ? 18.285 -22.873 12.899 1.00 21.95 291 LEU A O 1
ATOM 2249 N N . ASP A 1 292 ? 20.217 -22.585 11.710 1.00 21.33 292 ASP A N 1
ATOM 2250 C CA . ASP A 1 292 ? 19.761 -22.300 10.350 1.00 21.33 292 ASP A CA 1
ATOM 2251 C C . ASP A 1 292 ? 18.643 -23.215 9.841 1.00 21.33 292 ASP A C 1
ATOM 2253 O O . ASP A 1 292 ? 18.676 -24.425 10.059 1.00 21.33 292 ASP A O 1
ATOM 2257 N N . ASP A 1 293 ? 17.752 -22.641 9.028 1.00 22.36 293 ASP A N 1
ATOM 2258 C CA . ASP A 1 293 ? 17.192 -23.358 7.885 1.00 22.36 293 ASP A CA 1
ATOM 2259 C C . ASP A 1 293 ? 16.889 -22.407 6.716 1.00 22.36 293 ASP A C 1
ATOM 2261 O O . ASP A 1 293 ? 16.497 -21.251 6.884 1.00 22.36 293 ASP A O 1
ATOM 2265 N N . ALA A 1 294 ? 17.169 -22.926 5.524 1.00 21.98 294 ALA A N 1
ATOM 2266 C CA . ALA A 1 294 ? 17.315 -22.238 4.248 1.00 21.98 294 ALA A CA 1
ATOM 2267 C C . ALA A 1 294 ? 15.987 -21.957 3.507 1.00 21.98 294 ALA A C 1
ATOM 2269 O O . ALA A 1 294 ? 14.932 -22.444 3.905 1.00 21.98 294 ALA A O 1
ATOM 2270 N N . HIS A 1 295 ? 16.122 -21.268 2.355 1.00 25.09 295 HIS A N 1
ATOM 2271 C CA . HIS A 1 295 ? 15.167 -21.003 1.249 1.00 25.09 295 HIS A CA 1
ATOM 2272 C C . HIS A 1 295 ? 14.536 -19.596 1.243 1.00 25.09 295 HIS A C 1
ATOM 2274 O O . HIS A 1 295 ? 14.000 -19.148 2.244 1.00 25.09 295 HIS A O 1
ATOM 2280 N N . SER A 1 296 ? 14.489 -18.826 0.149 1.00 24.45 296 SER A N 1
ATOM 2281 C CA . SER A 1 296 ? 14.965 -18.962 -1.238 1.00 24.45 296 SER A CA 1
ATOM 2282 C C . SER A 1 296 ? 15.028 -17.547 -1.832 1.00 24.45 296 SER A C 1
ATOM 2284 O O . SER A 1 296 ? 14.032 -16.826 -1.784 1.00 24.45 296 SER A O 1
ATOM 2286 N N . GLU A 1 297 ? 16.166 -17.150 -2.399 1.00 23.78 297 GLU A N 1
ATOM 2287 C CA . GLU A 1 297 ? 16.329 -15.856 -3.073 1.00 23.78 297 GLU A CA 1
ATOM 2288 C C . GLU A 1 297 ? 15.754 -15.897 -4.496 1.00 23.78 297 GLU A C 1
ATOM 2290 O O . GLU A 1 297 ? 16.033 -16.798 -5.292 1.00 23.78 297 GLU A O 1
ATOM 2295 N N . VAL A 1 298 ? 14.929 -14.899 -4.807 1.00 24.98 298 VAL A N 1
ATOM 2296 C CA . VAL A 1 298 ? 14.448 -14.602 -6.157 1.00 24.98 298 VAL A CA 1
ATOM 2297 C C . VAL A 1 298 ? 15.533 -13.775 -6.843 1.00 24.98 298 VAL A C 1
ATOM 2299 O O . VAL A 1 298 ? 15.855 -12.680 -6.398 1.00 24.98 298 VAL A O 1
ATOM 2302 N N . ILE A 1 299 ? 16.125 -14.325 -7.900 1.00 26.59 299 ILE A N 1
ATOM 2303 C CA . ILE A 1 299 ? 17.172 -13.673 -8.692 1.00 26.59 299 ILE A CA 1
ATOM 2304 C C . ILE A 1 299 ? 16.505 -12.732 -9.705 1.00 26.59 299 ILE A C 1
ATOM 2306 O O . ILE A 1 299 ? 15.847 -13.201 -10.638 1.00 26.59 299 ILE A O 1
ATOM 2310 N N . ASP A 1 300 ? 16.703 -11.424 -9.544 1.00 25.53 300 ASP A N 1
ATOM 2311 C CA . ASP A 1 300 ? 16.379 -10.423 -10.564 1.00 25.53 300 ASP A CA 1
ATOM 2312 C C . ASP A 1 300 ? 17.355 -10.512 -11.759 1.00 25.53 300 ASP A C 1
ATOM 2314 O O . ASP A 1 300 ? 18.554 -10.749 -11.573 1.00 25.53 300 ASP A O 1
ATOM 2318 N N . PRO A 1 301 ? 16.890 -10.335 -13.011 1.00 29.48 301 PRO A N 1
ATOM 2319 C CA . PRO A 1 301 ? 17.769 -10.298 -14.175 1.00 29.48 301 PRO A CA 1
ATOM 2320 C C . PRO A 1 301 ? 18.544 -8.964 -14.268 1.00 29.48 301 PRO A C 1
ATOM 2322 O O . PRO A 1 301 ? 18.036 -7.921 -13.855 1.00 29.48 301 PRO A O 1
ATOM 2325 N N . PRO A 1 302 ? 19.755 -8.960 -14.858 1.00 27.89 302 PRO A N 1
ATOM 2326 C CA . PRO A 1 302 ? 20.614 -7.779 -14.898 1.00 27.89 302 PRO A CA 1
ATOM 2327 C C . PRO A 1 302 ? 20.093 -6.709 -15.872 1.00 27.89 302 PRO A C 1
ATOM 2329 O O . PRO A 1 302 ? 19.742 -7.008 -17.017 1.00 27.89 302 PRO A O 1
ATOM 2332 N N . LYS A 1 303 ? 20.101 -5.449 -15.416 1.00 26.50 303 LYS A N 1
ATOM 2333 C CA . LYS A 1 303 ? 19.922 -4.237 -16.229 1.00 26.50 303 LYS A CA 1
ATOM 2334 C C . LYS A 1 303 ? 21.212 -3.999 -17.039 1.00 26.50 303 LYS A C 1
ATOM 2336 O O . LYS A 1 303 ? 22.217 -3.593 -16.468 1.00 26.50 303 LYS A O 1
ATOM 2341 N N . ASN A 1 304 ? 21.192 -4.257 -18.348 1.00 26.56 304 ASN A N 1
ATOM 2342 C CA . ASN A 1 304 ? 22.197 -3.734 -19.283 1.00 26.56 304 ASN A CA 1
ATOM 2343 C C . ASN A 1 304 ? 21.596 -2.511 -19.985 1.00 26.56 304 ASN A C 1
ATOM 2345 O O . ASN A 1 304 ? 20.773 -2.660 -20.888 1.00 26.56 304 ASN A O 1
ATOM 2349 N N . GLU A 1 305 ? 22.007 -1.319 -19.562 1.00 28.95 305 GLU A N 1
ATOM 2350 C CA . GLU A 1 305 ? 21.756 -0.064 -20.268 1.00 28.95 305 GLU A CA 1
ATOM 2351 C C . GLU A 1 305 ? 22.986 0.295 -21.108 1.00 28.95 305 GLU A C 1
ATOM 2353 O O . GLU A 1 305 ? 23.947 0.866 -20.611 1.00 28.95 305 GLU A O 1
ATOM 2358 N N . GLU A 1 306 ? 22.940 -0.027 -22.397 1.00 27.61 306 GLU A N 1
ATOM 2359 C CA . GLU A 1 306 ? 23.637 0.741 -23.431 1.00 27.61 306 GLU A CA 1
ATOM 2360 C C . GLU A 1 306 ? 22.634 0.955 -24.567 1.00 27.61 306 GLU A C 1
ATOM 2362 O O . GLU A 1 306 ? 22.460 0.121 -25.456 1.00 27.61 306 GLU A O 1
ATOM 2367 N N . MET A 1 307 ? 21.892 2.059 -24.479 1.00 26.36 307 MET A N 1
ATOM 2368 C CA . MET A 1 307 ? 21.026 2.547 -25.546 1.00 26.36 307 MET A CA 1
ATOM 2369 C C . MET A 1 307 ? 21.842 3.540 -26.373 1.00 26.36 307 MET A C 1
ATOM 2371 O O . MET A 1 307 ? 22.109 4.654 -25.930 1.00 26.36 307 MET A O 1
ATOM 2375 N N . LEU A 1 308 ? 22.288 3.105 -27.552 1.00 28.41 308 LEU A N 1
ATOM 2376 C CA . LEU A 1 308 ? 22.857 3.993 -28.561 1.00 28.41 308 LEU A CA 1
ATOM 2377 C C . LEU A 1 308 ? 21.721 4.786 -29.213 1.00 28.41 308 LEU A C 1
ATOM 2379 O O . LEU A 1 308 ? 20.828 4.223 -29.843 1.00 28.41 308 LEU A O 1
ATOM 2383 N N . ASP A 1 309 ? 21.793 6.095 -29.014 1.00 23.45 309 ASP A N 1
ATOM 2384 C CA . ASP A 1 309 ? 20.992 7.135 -29.645 1.00 23.45 309 ASP A CA 1
ATOM 2385 C C . ASP A 1 309 ? 21.360 7.232 -31.137 1.00 23.45 309 ASP A C 1
ATOM 2387 O O . ASP A 1 309 ? 22.522 7.457 -31.484 1.00 23.45 309 ASP A O 1
ATOM 2391 N N . VAL A 1 310 ? 20.388 7.033 -32.031 1.00 26.70 310 VAL A N 1
ATOM 2392 C CA . VAL A 1 310 ? 20.518 7.398 -33.448 1.00 26.70 310 VAL A CA 1
ATOM 2393 C C . VAL A 1 310 ? 19.349 8.305 -33.782 1.00 26.70 310 VAL A C 1
ATOM 2395 O O . VAL A 1 310 ? 18.209 7.871 -33.934 1.00 26.70 310 VAL A O 1
ATOM 2398 N N . THR A 1 311 ? 19.677 9.586 -33.862 1.00 28.52 311 THR A N 1
ATOM 2399 C CA . THR A 1 311 ? 18.818 10.680 -34.291 1.00 28.52 311 THR A CA 1
ATOM 2400 C C . THR A 1 311 ? 18.510 10.572 -35.785 1.00 28.52 311 THR A C 1
ATOM 2402 O O . THR A 1 311 ? 19.379 10.278 -36.608 1.00 28.52 311 THR A O 1
ATOM 2405 N N . GLU A 1 312 ? 17.243 10.807 -36.117 1.00 26.98 312 GLU A N 1
ATOM 2406 C CA . GLU A 1 312 ? 16.698 10.870 -37.471 1.00 26.98 312 GLU A CA 1
ATOM 2407 C C . GLU A 1 312 ? 17.311 12.030 -38.277 1.00 26.98 312 GLU A C 1
ATOM 2409 O O . GLU A 1 312 ? 17.385 13.165 -37.805 1.00 26.98 312 GLU A O 1
ATOM 2414 N N . LEU A 1 313 ? 17.671 11.758 -39.534 1.00 29.67 313 LEU A N 1
ATOM 2415 C CA . LEU A 1 313 ? 17.756 12.761 -40.592 1.00 29.67 313 LEU A CA 1
ATOM 2416 C C . LEU A 1 313 ? 16.736 12.385 -41.666 1.00 29.67 313 LEU A C 1
ATOM 2418 O O . LEU A 1 313 ? 16.801 11.306 -42.254 1.00 29.67 313 LEU A O 1
ATOM 2422 N N . VAL A 1 314 ? 15.787 13.290 -41.881 1.00 29.09 314 VAL A N 1
ATOM 2423 C CA . VAL A 1 314 ? 14.800 13.252 -42.957 1.00 29.09 314 VAL A CA 1
ATOM 2424 C C . VAL A 1 314 ? 15.395 13.992 -44.153 1.00 29.09 314 VAL A C 1
ATOM 2426 O O . VAL A 1 314 ? 15.743 15.160 -44.013 1.00 29.09 314 VAL A O 1
ATOM 2429 N N . ASP A 1 315 ? 15.478 13.335 -45.310 1.00 26.41 315 ASP A N 1
ATOM 2430 C CA . ASP A 1 315 ? 15.196 13.986 -46.592 1.00 26.41 315 ASP A CA 1
ATOM 2431 C C . ASP A 1 315 ? 14.759 12.963 -47.658 1.00 26.41 315 ASP A C 1
ATOM 2433 O O . ASP A 1 315 ? 15.083 11.776 -47.601 1.00 26.41 315 ASP A O 1
ATOM 2437 N N . ASP A 1 316 ? 13.928 13.456 -48.570 1.00 25.25 316 ASP A N 1
ATOM 2438 C CA . ASP A 1 316 ? 12.817 12.793 -49.260 1.00 25.25 316 ASP A CA 1
ATOM 2439 C C . ASP A 1 316 ? 13.159 12.171 -50.641 1.00 25.25 316 ASP A C 1
ATOM 2441 O O . ASP A 1 316 ? 14.161 12.484 -51.282 1.00 25.25 316 ASP A O 1
ATOM 2445 N N . HIS A 1 317 ? 12.206 11.354 -51.109 1.00 31.53 317 HIS A N 1
ATOM 2446 C CA . HIS A 1 317 ? 11.867 10.932 -52.475 1.00 31.53 317 HIS A CA 1
ATOM 2447 C C . HIS A 1 317 ? 12.482 9.654 -53.066 1.00 31.53 317 HIS A C 1
ATOM 2449 O O . HIS A 1 317 ? 13.425 9.688 -53.852 1.00 31.53 317 HIS A O 1
ATOM 2455 N N . THR A 1 318 ? 11.754 8.535 -52.926 1.00 27.50 318 THR A N 1
ATOM 2456 C CA . THR A 1 318 ? 11.163 7.848 -54.100 1.00 27.50 318 THR A CA 1
ATOM 2457 C C . THR A 1 318 ? 9.989 6.938 -53.708 1.00 27.50 318 THR A C 1
ATOM 2459 O O . THR A 1 318 ? 10.029 6.211 -52.721 1.00 27.50 318 THR A O 1
ATOM 2462 N N . GLN A 1 319 ? 8.915 7.006 -54.495 1.00 36.78 319 GLN A N 1
ATOM 2463 C CA . GLN A 1 319 ? 7.638 6.319 -54.296 1.00 36.78 319 GLN A CA 1
ATOM 2464 C C . GLN A 1 319 ? 7.767 4.788 -54.379 1.00 36.78 319 GLN A C 1
ATOM 2466 O O . GLN A 1 319 ? 8.165 4.258 -55.412 1.00 36.78 319 GLN A O 1
ATOM 2471 N N . HIS A 1 320 ? 7.311 4.069 -53.349 1.00 29.05 320 HIS A N 1
ATOM 2472 C CA . HIS A 1 320 ? 6.813 2.701 -53.506 1.00 29.05 320 HIS A CA 1
ATOM 2473 C C . HIS A 1 320 ? 5.778 2.377 -52.421 1.00 29.05 320 HIS A C 1
ATOM 2475 O O . HIS A 1 320 ? 6.073 2.335 -51.231 1.00 29.05 320 HIS A O 1
ATOM 2481 N N . SER A 1 321 ? 4.538 2.145 -52.842 1.00 36.53 321 SER A N 1
ATOM 2482 C CA . SER A 1 321 ? 3.434 1.696 -51.990 1.00 36.53 321 SER A CA 1
ATOM 2483 C C . SER A 1 321 ? 3.694 0.290 -51.415 1.00 36.53 321 SER A C 1
ATOM 2485 O O . SER A 1 321 ? 3.880 -0.631 -52.221 1.00 36.53 321 SER A O 1
ATOM 2487 N N . PRO A 1 322 ? 3.609 0.048 -50.092 1.00 34.09 322 PRO A N 1
ATOM 2488 C CA . PRO A 1 322 ? 3.579 -1.306 -49.549 1.00 34.09 322 PRO A CA 1
ATOM 2489 C C . PRO A 1 322 ? 2.141 -1.735 -49.222 1.00 34.09 322 PRO A C 1
ATOM 2491 O O . PRO A 1 322 ? 1.417 -1.083 -48.472 1.00 34.09 322 PRO A O 1
ATOM 2494 N N . LYS A 1 323 ? 1.732 -2.874 -49.786 1.00 30.86 323 LYS A N 1
ATOM 2495 C CA . LYS A 1 323 ? 0.530 -3.626 -49.391 1.00 30.86 323 LYS A CA 1
ATOM 2496 C C . LYS A 1 323 ? 0.714 -4.207 -47.973 1.00 30.86 323 LYS A C 1
ATOM 2498 O O . LYS A 1 323 ? 1.846 -4.513 -47.601 1.00 30.86 323 LYS A O 1
ATOM 2503 N N . PRO A 1 324 ? -0.361 -4.406 -47.185 1.00 37.31 324 PRO A N 1
ATOM 2504 C CA . PRO A 1 324 ? -0.241 -4.811 -45.789 1.00 37.31 324 PRO A CA 1
ATOM 2505 C C . PRO A 1 324 ? 0.208 -6.271 -45.657 1.00 37.31 324 PRO A C 1
ATOM 2507 O O . PRO A 1 324 ? -0.411 -7.196 -46.183 1.00 37.31 324 PRO A O 1
ATOM 2510 N N . ASN A 1 325 ? 1.286 -6.462 -44.902 1.00 35.03 325 ASN A N 1
ATOM 2511 C CA . ASN A 1 325 ? 1.949 -7.732 -44.618 1.00 35.03 325 ASN A CA 1
ATOM 2512 C C . ASN A 1 325 ? 1.207 -8.526 -43.514 1.00 35.03 325 ASN A C 1
ATOM 2514 O O . ASN A 1 325 ? 1.780 -8.897 -42.494 1.00 35.03 325 ASN A O 1
ATOM 2518 N N . ALA A 1 326 ? -0.103 -8.736 -43.675 1.00 44.00 326 ALA A N 1
ATOM 2519 C CA . ALA A 1 326 ? -0.972 -9.294 -42.630 1.00 44.00 326 ALA A CA 1
ATOM 2520 C C . ALA A 1 326 ? -0.851 -10.824 -42.444 1.00 44.00 326 ALA A C 1
ATOM 2522 O O . ALA A 1 326 ? -1.264 -11.347 -41.413 1.00 44.00 326 ALA A O 1
ATOM 2523 N N . MET A 1 327 ? -0.280 -11.553 -43.412 1.00 38.78 327 MET A N 1
ATOM 2524 C CA . MET A 1 327 ? -0.270 -13.026 -43.411 1.00 38.78 327 MET A CA 1
ATOM 2525 C C . MET A 1 327 ? 0.899 -13.665 -42.638 1.00 38.78 327 MET A C 1
ATOM 2527 O O . MET A 1 327 ? 0.776 -14.804 -42.201 1.00 38.78 327 MET A O 1
ATOM 2531 N N . VAL A 1 328 ? 2.017 -12.959 -42.427 1.00 46.38 328 VAL A N 1
ATOM 2532 C CA . VAL A 1 328 ? 3.207 -13.523 -41.748 1.00 46.38 328 VAL A CA 1
ATOM 2533 C C . VAL A 1 328 ? 3.121 -13.379 -40.222 1.00 46.38 328 VAL A C 1
ATOM 2535 O O . VAL A 1 328 ? 3.598 -14.239 -39.484 1.00 46.38 328 VAL A O 1
ATOM 2538 N N . SER A 1 329 ? 2.444 -12.338 -39.731 1.00 55.38 329 SER A N 1
ATOM 2539 C CA . SER A 1 329 ? 2.357 -12.029 -38.297 1.00 55.38 329 SER A CA 1
ATOM 2540 C C . SER A 1 329 ? 1.520 -13.029 -37.488 1.00 55.38 329 SER A C 1
ATOM 2542 O O . SER A 1 329 ? 1.705 -13.118 -36.278 1.00 55.38 329 SER A O 1
ATOM 2544 N N . GLY A 1 330 ? 0.616 -13.787 -38.124 1.00 59.94 330 GLY A N 1
ATOM 2545 C CA . GLY A 1 330 ? -0.192 -14.819 -37.456 1.00 59.94 330 GLY A CA 1
ATOM 2546 C C . GLY A 1 330 ? 0.653 -15.998 -36.967 1.00 59.94 330 GLY A C 1
ATOM 2547 O O . GLY A 1 330 ? 0.665 -16.299 -35.777 1.00 59.94 330 GLY A O 1
ATOM 2548 N N . ASN A 1 331 ? 1.461 -16.571 -37.862 1.00 66.19 331 ASN A N 1
ATOM 2549 C CA . ASN A 1 331 ? 2.260 -17.770 -37.584 1.00 66.19 331 ASN A CA 1
ATOM 2550 C C . ASN A 1 331 ? 3.352 -17.531 -36.527 1.00 66.19 331 ASN A C 1
ATOM 2552 O O . ASN A 1 331 ? 3.700 -18.430 -35.769 1.00 66.19 331 ASN A O 1
ATOM 2556 N N . VAL A 1 332 ? 3.901 -16.313 -36.449 1.00 76.31 332 VAL A N 1
ATOM 2557 C CA . VAL A 1 332 ? 4.938 -15.976 -35.455 1.00 76.31 332 VAL A CA 1
ATOM 2558 C C . VAL A 1 332 ? 4.340 -15.786 -34.054 1.00 76.31 332 VAL A C 1
ATOM 2560 O O . VAL A 1 332 ? 5.004 -16.074 -33.060 1.00 76.31 332 VAL A O 1
ATOM 2563 N N . ARG A 1 333 ? 3.078 -15.345 -33.948 1.00 80.44 333 ARG A N 1
ATOM 2564 C CA . ARG A 1 333 ? 2.387 -15.195 -32.654 1.00 80.44 333 ARG A CA 1
ATOM 2565 C C . ARG A 1 333 ? 2.112 -16.541 -31.992 1.00 80.44 333 ARG A C 1
ATOM 2567 O O . ARG A 1 333 ? 2.273 -16.647 -30.782 1.00 80.44 333 ARG A O 1
ATOM 2574 N N . GLU A 1 334 ? 1.764 -17.556 -32.776 1.00 84.00 334 GLU A N 1
ATOM 2575 C CA . GLU A 1 334 ? 1.541 -18.923 -32.287 1.00 84.00 334 GLU A CA 1
ATOM 2576 C C . GLU A 1 334 ? 2.817 -19.526 -31.679 1.00 84.00 334 GLU A C 1
ATOM 2578 O O . GLU A 1 334 ? 2.762 -20.187 -30.646 1.00 84.00 334 GLU A O 1
ATOM 2583 N N . LEU A 1 335 ? 3.993 -19.214 -32.240 1.00 86.69 335 LEU A N 1
ATOM 2584 C CA . LEU A 1 335 ? 5.288 -19.643 -31.686 1.00 86.69 335 LEU A CA 1
ATOM 2585 C C . LEU A 1 335 ? 5.596 -19.035 -30.308 1.00 86.69 335 LEU A C 1
ATOM 2587 O O . LEU A 1 335 ? 6.445 -19.555 -29.581 1.00 86.69 335 LEU A O 1
ATOM 2591 N N . LEU A 1 336 ? 4.933 -17.931 -29.949 1.00 91.75 336 LEU A N 1
ATOM 2592 C CA . LEU A 1 336 ? 5.045 -17.301 -28.635 1.00 91.75 336 LEU A CA 1
ATOM 2593 C C . LEU A 1 336 ? 4.029 -17.819 -27.629 1.00 91.75 336 LEU A C 1
ATOM 2595 O O . LEU A 1 336 ? 4.074 -17.394 -26.477 1.00 91.75 336 LEU A O 1
ATOM 2599 N N . GLU A 1 337 ? 3.135 -18.721 -28.006 1.00 92.12 337 GLU A N 1
ATOM 2600 C CA . GLU A 1 337 ? 2.174 -19.291 -27.078 1.00 92.12 337 GLU A CA 1
ATOM 2601 C C . GLU A 1 337 ? 2.802 -20.432 -26.268 1.00 92.12 337 GLU A C 1
ATOM 2603 O O . GLU A 1 337 ? 3.437 -21.345 -26.793 1.00 92.12 337 GLU A O 1
ATOM 2608 N N . CYS A 1 338 ? 2.650 -20.382 -24.945 1.00 93.81 338 CYS A N 1
ATOM 2609 C CA . CYS A 1 338 ? 3.122 -21.453 -24.081 1.00 93.81 338 CYS A CA 1
ATOM 2610 C C . CYS A 1 338 ? 2.246 -22.704 -24.269 1.00 93.81 338 CYS A C 1
ATOM 2612 O O . CYS A 1 338 ? 1.050 -22.628 -23.979 1.00 93.81 338 CYS A O 1
ATOM 2614 N N . PRO A 1 339 ? 2.811 -23.887 -24.576 1.00 93.31 339 PRO A N 1
ATOM 2615 C CA . PRO A 1 339 ? 2.024 -25.102 -24.819 1.00 93.31 339 PRO A CA 1
ATOM 2616 C C . PRO A 1 339 ? 1.291 -25.638 -23.575 1.00 93.31 339 PRO A C 1
ATOM 2618 O O . PRO A 1 339 ? 0.512 -26.579 -23.675 1.00 93.31 339 PRO A O 1
ATOM 2621 N N . VAL A 1 340 ? 1.561 -25.083 -22.387 1.00 94.25 340 VAL A N 1
ATOM 2622 C CA . VAL A 1 340 ? 0.958 -25.521 -21.116 1.00 94.25 340 VAL A CA 1
ATOM 2623 C C . VAL A 1 340 ? -0.161 -24.594 -20.659 1.00 94.25 340 VAL A C 1
ATOM 2625 O O . VAL A 1 340 ? -1.190 -25.067 -20.187 1.00 94.25 340 VAL A O 1
ATOM 2628 N N . CYS A 1 341 ? 0.041 -23.277 -20.732 1.00 92.56 341 CYS A N 1
ATOM 2629 C CA . CYS A 1 341 ? -0.944 -22.309 -20.244 1.00 92.56 341 CYS A CA 1
ATOM 2630 C C . CYS A 1 341 ? -1.648 -21.527 -21.350 1.00 92.56 341 CYS A C 1
ATOM 2632 O O . CYS A 1 341 ? -2.493 -20.704 -21.012 1.00 92.56 341 CYS A O 1
ATOM 2634 N N . LEU A 1 342 ? -1.282 -21.746 -22.617 1.00 90.31 342 LEU A N 1
ATOM 2635 C CA . LEU A 1 342 ? -1.843 -21.080 -23.797 1.00 90.31 342 LEU A CA 1
ATOM 2636 C C . LEU A 1 342 ? -1.767 -19.541 -23.737 1.00 90.31 342 LEU A C 1
ATOM 2638 O O . LEU A 1 342 ? -2.498 -18.828 -24.410 1.00 90.31 342 LEU A O 1
ATOM 2642 N N . ASN A 1 343 ? -0.880 -19.005 -22.892 1.00 89.19 343 ASN A N 1
ATOM 2643 C CA . ASN A 1 343 ? -0.613 -17.573 -22.804 1.00 89.19 343 ASN A CA 1
ATOM 2644 C C . ASN A 1 343 ? 0.664 -17.238 -23.572 1.00 89.19 343 ASN A C 1
ATOM 2646 O O . ASN A 1 343 ? 1.586 -18.056 -23.638 1.00 89.19 343 ASN A O 1
ATOM 2650 N N . ALA A 1 344 ? 0.754 -15.999 -24.056 1.00 90.88 344 ALA A N 1
ATOM 2651 C CA . ALA A 1 344 ? 1.989 -15.460 -24.614 1.00 90.88 344 ALA A CA 1
ATOM 2652 C C . ALA A 1 344 ? 3.147 -15.581 -23.603 1.00 90.88 344 ALA A C 1
ATOM 2654 O O . ALA A 1 344 ? 3.018 -15.213 -22.432 1.00 90.88 344 ALA A O 1
ATOM 2655 N N . MET A 1 345 ? 4.277 -16.115 -24.056 1.00 92.62 345 MET A N 1
ATOM 2656 C CA . MET A 1 345 ? 5.502 -16.278 -23.283 1.00 92.62 345 MET A CA 1
ATOM 2657 C C . MET A 1 345 ? 6.241 -14.943 -23.171 1.00 92.62 345 MET A C 1
ATOM 2659 O O . MET A 1 345 ? 6.296 -14.186 -24.139 1.00 92.62 345 MET A O 1
ATOM 2663 N N . TYR A 1 346 ? 6.841 -14.690 -22.005 1.00 91.44 346 TYR A N 1
ATOM 2664 C CA . TYR A 1 346 ? 7.671 -13.520 -21.701 1.00 91.44 346 TYR A CA 1
ATOM 2665 C C . TYR A 1 346 ? 9.057 -13.947 -21.209 1.00 91.44 346 TYR A C 1
ATOM 2667 O O . TYR A 1 346 ? 9.171 -15.056 -20.673 1.00 91.44 346 TYR A O 1
ATOM 2675 N N . PRO A 1 347 ? 10.110 -13.123 -21.394 1.00 91.25 347 PRO A N 1
ATOM 2676 C CA . PRO A 1 347 ? 11.434 -13.439 -20.882 1.00 91.25 347 PRO A CA 1
ATOM 2677 C C . PRO A 1 347 ? 11.400 -13.681 -19.360 1.00 91.25 347 PRO A C 1
ATOM 2679 O O . PRO A 1 347 ? 10.735 -12.924 -18.653 1.00 91.25 347 PRO A O 1
ATOM 2682 N N . PRO A 1 348 ? 12.129 -14.687 -18.840 1.00 92.50 348 PRO A N 1
ATOM 2683 C CA . PRO A 1 348 ? 12.926 -15.657 -19.588 1.00 92.50 348 PRO A CA 1
ATOM 2684 C C . PRO A 1 348 ? 12.059 -16.730 -20.272 1.00 92.50 348 PRO A C 1
ATOM 2686 O O . PRO A 1 348 ? 11.352 -17.495 -19.607 1.00 92.50 348 PRO A O 1
ATOM 2689 N N . ILE A 1 349 ? 12.172 -16.845 -21.600 1.00 94.56 349 ILE A N 1
ATOM 2690 C CA . ILE A 1 349 ? 11.542 -17.934 -22.359 1.00 94.56 349 ILE A CA 1
ATOM 2691 C C . ILE A 1 349 ? 12.494 -19.124 -22.326 1.00 94.56 349 ILE A C 1
ATOM 2693 O O . ILE A 1 349 ? 13.607 -19.045 -22.843 1.00 94.56 349 ILE A O 1
ATOM 2697 N N . HIS A 1 350 ? 12.086 -20.231 -21.713 1.00 94.56 350 HIS A N 1
ATOM 2698 C CA . HIS A 1 350 ? 12.927 -21.419 -21.597 1.00 94.56 350 HIS A CA 1
ATOM 2699 C C . H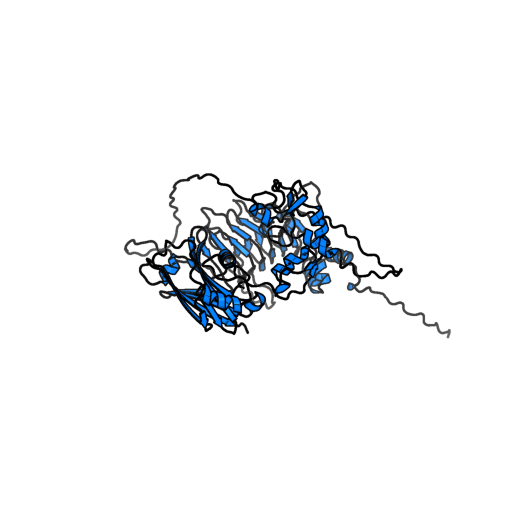IS A 1 350 ? 12.843 -22.287 -22.844 1.00 94.56 350 HIS A C 1
ATOM 2701 O O . HIS A 1 350 ? 11.803 -22.341 -23.490 1.00 94.56 350 HIS A O 1
ATOM 2707 N N . GLN A 1 351 ? 13.929 -22.991 -23.151 1.00 94.62 351 GLN A N 1
ATOM 2708 C CA . GLN A 1 351 ? 14.037 -23.900 -24.288 1.00 94.62 351 GLN A CA 1
ATOM 2709 C C . GLN A 1 351 ? 14.672 -25.220 -23.838 1.00 94.62 351 GLN A C 1
ATOM 2711 O O . GLN A 1 351 ? 15.613 -25.215 -23.053 1.00 94.62 351 GLN A O 1
ATOM 2716 N N . CYS A 1 352 ? 14.179 -26.368 -24.307 1.00 94.62 352 CYS A N 1
ATOM 2717 C CA . CYS A 1 352 ? 14.882 -27.642 -24.103 1.00 94.62 352 CYS A CA 1
ATOM 2718 C C . CYS A 1 352 ? 16.021 -27.818 -25.121 1.00 94.62 352 CYS A C 1
ATOM 2720 O O . CYS A 1 352 ? 16.030 -27.157 -26.157 1.00 94.62 352 CYS A O 1
ATOM 2722 N N . SER A 1 353 ? 16.915 -28.788 -24.916 1.00 93.25 353 SER A N 1
ATOM 2723 C CA . SER A 1 353 ? 17.988 -29.113 -25.879 1.00 93.25 353 SER A CA 1
ATOM 2724 C C . SER A 1 353 ? 17.492 -29.360 -27.315 1.00 93.25 353 SER A C 1
ATOM 2726 O O . SER A 1 353 ? 18.186 -29.021 -28.265 1.00 93.25 353 SER A O 1
ATOM 2728 N N . ASN A 1 354 ? 16.267 -29.874 -27.474 1.00 93.19 354 ASN A N 1
ATOM 2729 C CA . ASN A 1 354 ? 15.636 -30.128 -28.778 1.00 93.19 354 ASN A CA 1
ATOM 2730 C C . ASN A 1 354 ? 14.871 -28.929 -29.377 1.00 93.19 354 ASN A C 1
ATOM 2732 O O . ASN A 1 354 ? 14.195 -29.093 -30.384 1.00 93.19 354 ASN A O 1
ATOM 2736 N N . GLY A 1 355 ? 14.906 -27.741 -28.765 1.00 91.50 355 GLY A N 1
ATOM 2737 C CA . GLY A 1 355 ? 14.314 -26.534 -29.359 1.00 91.50 355 GLY A CA 1
ATOM 2738 C C . GLY A 1 355 ? 12.898 -26.142 -28.930 1.00 91.50 355 GLY A C 1
ATOM 2739 O O . GLY A 1 355 ? 12.474 -25.038 -29.249 1.00 91.50 355 GLY A O 1
ATOM 2740 N N . HIS A 1 356 ? 12.176 -26.969 -28.171 1.00 94.44 356 HIS A N 1
ATOM 2741 C CA . HIS A 1 356 ? 10.827 -26.626 -27.699 1.00 94.44 356 HIS A CA 1
ATOM 2742 C C . HIS A 1 356 ? 10.858 -25.584 -26.583 1.00 94.44 356 HIS A C 1
ATOM 2744 O O . HIS A 1 356 ? 11.661 -25.702 -25.652 1.00 94.44 356 HIS A O 1
ATOM 2750 N N . THR A 1 357 ? 9.952 -24.612 -26.653 1.00 94.62 357 THR A N 1
ATOM 2751 C CA . THR A 1 357 ? 9.901 -23.454 -25.758 1.00 94.62 357 THR A CA 1
ATOM 2752 C C . THR A 1 357 ? 8.812 -23.563 -24.685 1.00 94.62 357 THR A C 1
ATOM 2754 O O . THR A 1 357 ? 7.830 -24.292 -24.831 1.00 94.62 357 THR A O 1
ATOM 2757 N N . LEU A 1 358 ? 9.014 -22.873 -23.558 1.00 94.81 358 LEU A N 1
ATOM 2758 C CA . LEU A 1 358 ? 8.099 -22.849 -22.415 1.00 94.81 358 LEU A CA 1
ATOM 2759 C C . LEU A 1 358 ? 8.235 -21.535 -21.624 1.00 94.81 358 LEU A C 1
ATOM 2761 O O . LEU A 1 358 ? 9.346 -21.037 -21.436 1.00 94.81 358 LEU A O 1
ATOM 2765 N N . CYS A 1 359 ? 7.133 -20.994 -21.087 1.00 94.75 359 CYS A N 1
ATOM 2766 C CA . CYS A 1 359 ? 7.211 -19.837 -20.187 1.00 94.75 359 CYS A CA 1
ATOM 2767 C C . CYS A 1 359 ? 7.799 -20.197 -18.813 1.00 94.75 359 CYS A C 1
ATOM 2769 O O . CYS A 1 359 ? 7.671 -21.327 -18.327 1.00 94.75 359 CYS A O 1
ATOM 2771 N N . SER A 1 360 ? 8.366 -19.199 -18.136 1.00 92.38 360 SER A N 1
ATOM 2772 C CA . SER A 1 360 ? 8.959 -19.347 -16.799 1.00 92.38 360 SER A CA 1
ATOM 2773 C C . SER A 1 360 ? 7.952 -19.854 -15.763 1.00 92.38 360 SER A C 1
ATOM 2775 O O . SER A 1 360 ? 8.285 -20.719 -14.960 1.00 92.38 360 SER A O 1
ATOM 2777 N N . GLY A 1 361 ? 6.692 -19.409 -15.833 1.00 91.69 361 GLY A N 1
ATOM 2778 C CA . GLY A 1 361 ? 5.641 -19.841 -14.902 1.00 91.69 361 GLY A CA 1
ATOM 2779 C C . GLY A 1 361 ? 5.220 -21.310 -15.046 1.00 91.69 361 GLY A C 1
ATOM 2780 O O . GLY A 1 361 ? 4.702 -21.898 -14.099 1.00 91.69 361 GLY A O 1
ATOM 2781 N N . CYS A 1 362 ? 5.438 -21.932 -16.210 1.00 95.31 362 CYS A N 1
ATOM 2782 C CA . CYS A 1 362 ? 5.070 -23.335 -16.433 1.00 95.31 362 CYS A CA 1
ATOM 2783 C C . CYS A 1 362 ? 6.227 -24.313 -16.233 1.00 95.31 362 CYS A C 1
ATOM 2785 O O . CYS A 1 362 ? 5.963 -25.478 -15.948 1.00 95.31 362 CYS A O 1
ATOM 2787 N N . LYS A 1 363 ? 7.485 -23.863 -16.307 1.00 92.44 363 LYS A N 1
ATOM 2788 C CA . LYS A 1 363 ? 8.671 -24.694 -16.037 1.00 92.44 363 LYS A CA 1
ATOM 2789 C C . LYS A 1 363 ? 8.607 -25.472 -14.706 1.00 92.44 363 LYS A C 1
ATOM 2791 O O . LYS A 1 363 ? 8.823 -26.686 -14.749 1.00 92.44 363 LYS A O 1
ATOM 2796 N N . PRO A 1 364 ? 8.255 -24.863 -13.551 1.00 92.19 364 PRO A N 1
ATOM 2797 C CA . PRO A 1 364 ? 8.124 -25.620 -12.303 1.00 92.19 364 PRO A CA 1
ATOM 2798 C C . PRO A 1 364 ? 6.942 -26.603 -12.329 1.00 92.19 364 PRO A C 1
ATOM 2800 O O . PRO A 1 364 ? 7.052 -27.704 -11.801 1.00 92.19 364 PRO A O 1
ATOM 2803 N N . ARG A 1 365 ? 5.836 -26.264 -13.011 1.00 94.25 365 ARG A N 1
ATOM 2804 C CA . ARG A 1 365 ? 4.627 -27.112 -13.105 1.00 94.25 365 ARG A CA 1
ATOM 2805 C C . ARG A 1 365 ? 4.864 -28.414 -13.871 1.00 94.25 365 ARG A C 1
ATOM 2807 O O . ARG A 1 365 ? 4.183 -29.404 -13.626 1.00 94.25 365 ARG A O 1
ATOM 2814 N N . VAL A 1 366 ? 5.822 -28.414 -14.797 1.00 92.94 366 VAL A N 1
ATOM 2815 C CA . VAL A 1 366 ? 6.215 -29.598 -15.577 1.00 92.94 366 VAL A CA 1
ATOM 2816 C C . VAL A 1 366 ? 7.437 -30.314 -14.993 1.00 92.94 366 VAL A C 1
ATOM 2818 O O . VAL A 1 366 ? 8.047 -31.134 -15.675 1.00 92.94 366 VAL A O 1
ATOM 2821 N N . HIS A 1 367 ? 7.805 -30.016 -13.740 1.00 91.44 367 HIS A N 1
ATOM 2822 C CA . HIS A 1 367 ? 8.909 -30.662 -13.019 1.00 91.44 367 HIS A CA 1
ATOM 2823 C C . HIS A 1 367 ? 10.215 -30.683 -13.825 1.00 91.44 367 HIS A C 1
ATOM 2825 O O . HIS A 1 367 ? 10.892 -31.706 -13.921 1.00 91.44 367 HIS A O 1
ATOM 2831 N N . ASN A 1 368 ? 10.545 -29.549 -14.451 1.00 89.56 368 ASN A N 1
ATOM 2832 C CA . ASN A 1 368 ? 11.760 -29.391 -15.246 1.00 89.56 368 ASN A CA 1
ATOM 2833 C C . ASN A 1 368 ? 11.878 -30.348 -16.451 1.00 89.56 368 ASN A C 1
ATOM 2835 O O . ASN A 1 368 ? 12.977 -30.617 -16.931 1.00 89.56 368 ASN A O 1
ATOM 2839 N N . ARG A 1 369 ? 10.756 -30.854 -16.979 1.00 93.88 369 ARG A N 1
ATOM 2840 C CA . ARG A 1 369 ? 10.718 -31.697 -18.183 1.00 93.88 369 ARG A CA 1
ATOM 2841 C C . ARG A 1 369 ? 9.908 -31.045 -19.291 1.00 93.88 369 ARG A C 1
ATOM 2843 O O . ARG A 1 369 ? 8.828 -30.513 -19.06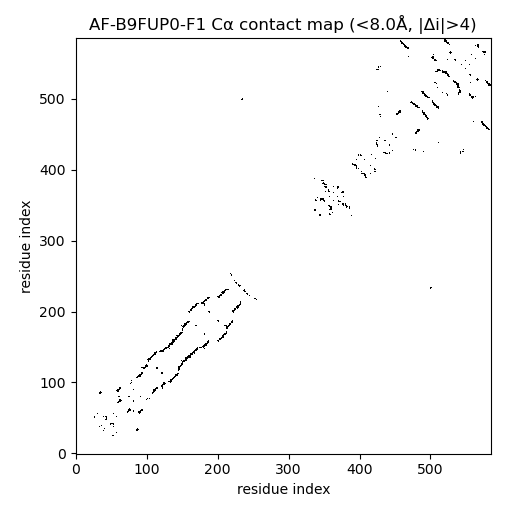7 1.00 93.88 369 ARG A O 1
ATOM 2850 N N . CYS A 1 370 ? 10.427 -31.108 -20.511 1.00 94.56 370 CYS A N 1
ATOM 2851 C CA . CYS A 1 370 ? 9.764 -30.568 -21.687 1.00 94.56 370 CYS A CA 1
ATOM 2852 C C . CYS A 1 370 ? 8.421 -31.289 -21.904 1.00 94.56 370 CYS A C 1
ATOM 2854 O O . CYS A 1 370 ? 8.432 -32.511 -22.075 1.00 94.56 370 CYS A O 1
ATOM 2856 N N . PRO A 1 371 ? 7.278 -30.577 -21.954 1.00 93.69 371 PRO A N 1
ATOM 2857 C CA . PRO A 1 371 ? 5.976 -31.215 -22.157 1.00 93.69 371 PRO A CA 1
ATOM 2858 C C . PRO A 1 371 ? 5.862 -31.881 -23.538 1.00 93.69 371 PRO A C 1
ATOM 2860 O O . PRO A 1 371 ? 5.141 -32.863 -23.682 1.00 93.69 371 PRO A O 1
ATOM 2863 N N . THR A 1 372 ? 6.613 -31.396 -24.532 1.00 93.38 372 THR A N 1
ATOM 2864 C CA . THR A 1 372 ? 6.568 -31.897 -25.912 1.00 93.38 372 THR A CA 1
ATOM 2865 C C . THR A 1 372 ? 7.444 -33.132 -26.124 1.00 93.38 372 THR A C 1
ATOM 2867 O O . THR A 1 372 ? 6.979 -34.139 -26.645 1.00 93.38 372 THR A O 1
ATOM 2870 N N . CYS A 1 373 ? 8.718 -33.087 -25.711 1.00 95.31 373 CYS A N 1
ATOM 2871 C CA . CYS A 1 373 ? 9.698 -34.146 -26.014 1.00 95.31 373 CYS A CA 1
ATOM 2872 C C . CYS A 1 373 ? 10.272 -34.863 -24.784 1.00 95.31 373 CYS A C 1
ATOM 2874 O O . CYS A 1 373 ? 11.175 -35.690 -24.919 1.00 95.31 373 CYS A O 1
ATOM 2876 N N . ARG A 1 374 ? 9.781 -34.537 -23.580 1.00 93.44 374 ARG A N 1
ATOM 2877 C CA . ARG A 1 374 ? 10.125 -35.159 -22.285 1.00 93.44 374 ARG A CA 1
ATOM 2878 C C . ARG A 1 374 ? 11.593 -35.058 -21.843 1.00 93.44 374 ARG A C 1
ATOM 2880 O O . ARG A 1 374 ? 11.924 -35.564 -20.771 1.00 93.44 374 ARG A O 1
ATOM 2887 N N . HIS A 1 375 ? 12.442 -34.384 -22.621 1.00 92.31 375 HIS A N 1
ATOM 2888 C CA . HIS A 1 375 ? 13.822 -34.061 -22.254 1.00 92.31 375 HIS A CA 1
ATOM 2889 C C . HIS A 1 375 ? 13.874 -33.038 -21.119 1.00 92.31 375 HIS A C 1
ATOM 2891 O O . HIS A 1 375 ? 12.925 -32.280 -20.908 1.00 92.31 375 HIS A O 1
ATOM 2897 N N . GLU A 1 376 ? 14.991 -33.001 -20.402 1.00 88.50 376 GLU A N 1
ATOM 2898 C CA . GLU A 1 376 ? 15.205 -32.061 -19.307 1.00 88.50 376 GLU A CA 1
ATOM 2899 C C . GLU A 1 376 ? 15.228 -30.605 -19.809 1.00 88.50 376 GLU A C 1
ATOM 2901 O O . GLU A 1 376 ? 15.914 -30.252 -20.773 1.00 88.50 376 GLU A O 1
ATOM 2906 N N . LEU A 1 377 ? 14.440 -29.751 -19.157 1.00 85.56 377 LEU A N 1
ATOM 2907 C CA . LEU A 1 377 ? 14.459 -28.305 -19.331 1.00 85.56 377 LEU A CA 1
ATOM 2908 C C . LEU A 1 377 ? 15.556 -27.749 -18.421 1.00 85.56 377 LEU A C 1
ATOM 2910 O O . LEU A 1 377 ? 15.294 -27.343 -17.293 1.00 85.56 377 LEU A O 1
ATOM 2914 N N . GLY A 1 378 ? 16.797 -27.732 -18.907 1.00 80.56 378 GLY A N 1
ATOM 2915 C CA . GLY A 1 378 ? 17.885 -27.035 -18.221 1.00 80.56 378 GLY A CA 1
ATOM 2916 C C . GLY A 1 378 ? 17.619 -25.526 -18.071 1.00 80.56 378 GLY A C 1
ATOM 2917 O O . GLY A 1 378 ? 16.520 -25.007 -18.296 1.00 80.56 378 GLY A O 1
ATOM 2918 N N . ASN A 1 379 ? 18.649 -24.756 -17.737 1.00 85.19 379 ASN A N 1
ATOM 2919 C CA . ASN A 1 379 ? 18.561 -23.289 -17.682 1.00 85.19 379 ASN A CA 1
ATOM 2920 C C . ASN A 1 379 ? 18.864 -22.629 -19.038 1.00 85.19 379 ASN A C 1
ATOM 2922 O O . ASN A 1 379 ? 19.528 -21.602 -19.106 1.00 85.19 379 ASN A O 1
ATOM 2926 N N . ILE A 1 380 ? 18.366 -23.221 -20.126 1.00 90.56 380 ILE A N 1
ATOM 2927 C CA . ILE A 1 380 ? 18.558 -22.712 -21.488 1.00 90.56 380 ILE A CA 1
ATOM 2928 C C . ILE A 1 380 ? 17.418 -21.738 -21.815 1.00 90.56 380 ILE A C 1
ATOM 2930 O O . ILE A 1 380 ? 16.241 -22.058 -21.615 1.00 90.56 380 ILE A O 1
ATOM 2934 N N . ARG A 1 381 ? 17.765 -20.543 -22.304 1.00 94.56 381 ARG A N 1
ATOM 2935 C CA . ARG A 1 381 ? 16.817 -19.506 -22.744 1.00 94.56 381 ARG A CA 1
ATOM 2936 C C . ARG A 1 381 ? 16.768 -19.411 -24.265 1.00 94.56 381 ARG A C 1
ATOM 2938 O O . ARG A 1 381 ? 17.807 -19.437 -24.920 1.00 94.56 381 ARG A O 1
ATOM 2945 N N . CYS A 1 382 ? 15.576 -19.213 -24.816 1.00 94.25 382 CYS A N 1
ATOM 2946 C CA . CYS A 1 382 ? 15.369 -18.956 -26.236 1.00 94.25 382 CYS A CA 1
ATOM 2947 C C . CYS A 1 382 ? 15.557 -17.465 -26.557 1.00 94.25 382 CYS A C 1
ATOM 2949 O O . CYS A 1 382 ? 14.600 -16.758 -26.866 1.00 94.25 382 CYS A O 1
ATOM 2951 N N . LEU A 1 383 ? 16.797 -16.969 -26.496 1.00 93.56 383 LEU A N 1
ATOM 2952 C CA . LEU A 1 383 ? 17.102 -15.553 -26.768 1.00 93.56 383 LEU A CA 1
ATOM 2953 C C . LEU A 1 383 ? 16.652 -15.109 -28.171 1.00 93.56 383 LEU A C 1
ATOM 2955 O O . LEU A 1 383 ? 16.294 -13.952 -28.371 1.00 93.56 383 LEU A O 1
ATOM 2959 N N . ALA A 1 384 ? 16.662 -16.026 -29.143 1.00 91.56 384 ALA A N 1
ATOM 2960 C CA . ALA A 1 384 ? 16.163 -15.761 -30.489 1.00 91.56 384 ALA A CA 1
ATOM 2961 C C . ALA A 1 384 ? 14.663 -15.436 -30.477 1.00 91.56 384 ALA A C 1
ATOM 2963 O O . ALA A 1 384 ? 14.257 -14.423 -31.042 1.00 91.56 384 ALA A O 1
ATOM 2964 N N . LEU A 1 385 ? 13.851 -16.244 -29.786 1.00 92.81 385 LEU A N 1
ATOM 2965 C CA . LEU A 1 385 ? 12.414 -16.006 -29.683 1.00 92.81 385 LEU A CA 1
ATOM 2966 C C . LEU A 1 385 ? 12.105 -14.755 -28.852 1.00 92.81 385 LEU A C 1
ATOM 2968 O O . LEU A 1 385 ? 11.207 -14.009 -29.219 1.00 92.81 385 LEU A O 1
ATOM 2972 N N . GLU A 1 386 ? 12.884 -14.466 -27.805 1.00 93.31 386 GLU A N 1
ATOM 2973 C CA . GLU A 1 386 ? 12.777 -13.206 -27.050 1.00 93.31 386 GLU A CA 1
ATOM 2974 C C . GLU A 1 386 ? 13.044 -11.975 -27.944 1.00 93.31 386 GLU A C 1
ATOM 2976 O O . GLU A 1 386 ? 12.280 -11.009 -27.912 1.00 93.31 386 GLU A O 1
ATOM 2981 N N . LYS A 1 387 ? 14.079 -12.022 -28.799 1.00 90.19 387 LYS A N 1
ATOM 2982 C CA . LYS A 1 387 ? 14.384 -10.954 -29.772 1.00 90.19 387 LYS A CA 1
ATOM 2983 C C . LYS A 1 387 ? 13.304 -10.802 -30.839 1.00 90.19 387 LYS A C 1
ATOM 2985 O O . LYS A 1 387 ? 12.948 -9.681 -31.182 1.00 90.19 387 LYS A O 1
ATOM 2990 N N . VAL A 1 388 ? 12.775 -11.910 -31.359 1.00 90.44 388 VAL A N 1
ATOM 2991 C CA . VAL A 1 388 ? 11.665 -11.869 -32.323 1.00 90.44 388 VAL A CA 1
ATOM 2992 C C . VAL A 1 388 ? 10.426 -11.269 -31.663 1.00 90.44 388 VAL A C 1
ATOM 2994 O O . VAL A 1 388 ? 9.823 -10.361 -32.230 1.00 90.44 388 VAL A O 1
ATOM 2997 N N . ALA A 1 389 ? 10.091 -11.698 -30.443 1.00 90.88 389 ALA A N 1
ATOM 2998 C CA . ALA A 1 389 ? 8.940 -11.198 -29.699 1.00 90.88 389 ALA A CA 1
ATOM 2999 C C . ALA A 1 389 ? 8.977 -9.682 -29.495 1.00 90.88 389 ALA A C 1
ATOM 3001 O O . ALA A 1 389 ? 7.950 -9.029 -29.649 1.00 90.88 389 ALA A O 1
ATOM 3002 N N . ALA A 1 390 ? 10.158 -9.117 -29.224 1.00 88.56 390 ALA A N 1
ATOM 3003 C CA . ALA A 1 390 ? 10.361 -7.679 -29.052 1.00 88.56 390 ALA A CA 1
ATOM 3004 C C . ALA A 1 390 ? 9.873 -6.830 -30.240 1.00 88.56 390 ALA A C 1
ATOM 3006 O O . ALA A 1 390 ? 9.476 -5.686 -30.042 1.00 88.56 390 ALA A O 1
ATOM 3007 N N . SER A 1 391 ? 9.891 -7.387 -31.456 1.00 87.81 391 SER A N 1
ATOM 3008 C CA . SER A 1 391 ? 9.447 -6.709 -32.683 1.00 87.81 391 SER A CA 1
ATOM 3009 C C . SER A 1 391 ? 7.949 -6.852 -32.972 1.00 87.81 391 SER A C 1
ATOM 3011 O O . SER A 1 391 ? 7.458 -6.312 -33.962 1.00 87.81 391 SER A O 1
ATOM 3013 N N . LEU A 1 392 ? 7.215 -7.596 -32.141 1.00 90.44 392 LEU A N 1
ATOM 3014 C CA . LEU A 1 392 ? 5.807 -7.887 -32.367 1.00 90.44 392 LEU A CA 1
ATOM 3015 C C . LEU A 1 392 ? 4.894 -6.978 -31.556 1.00 90.44 392 LEU A C 1
ATOM 3017 O O . LEU A 1 392 ? 5.163 -6.604 -30.412 1.00 90.44 392 LEU A O 1
ATOM 3021 N N . GLU A 1 393 ? 3.720 -6.756 -32.128 1.00 91.00 393 GLU A N 1
ATOM 3022 C CA . GLU A 1 393 ? 2.564 -6.252 -31.410 1.00 91.00 393 GLU A CA 1
ATOM 3023 C C . GLU A 1 393 ? 1.577 -7.391 -31.173 1.00 91.00 393 GLU A C 1
ATOM 3025 O O . GLU A 1 393 ? 1.307 -8.210 -32.064 1.00 91.00 393 GLU A O 1
ATOM 3030 N N . LEU A 1 394 ? 1.031 -7.451 -29.964 1.00 89.94 394 LEU A N 1
ATOM 3031 C CA . LEU A 1 394 ? 0.137 -8.510 -29.521 1.00 89.94 394 LEU A CA 1
ATOM 3032 C C . LEU A 1 394 ? -1.204 -7.919 -29.064 1.00 89.94 394 LEU A C 1
ATOM 3034 O O . LEU A 1 394 ? -1.214 -6.896 -28.372 1.00 89.94 394 LEU A O 1
ATOM 3038 N N . PRO A 1 395 ? -2.338 -8.566 -29.387 1.00 91.88 395 PRO A N 1
ATOM 3039 C CA . PRO A 1 395 ? -3.628 -8.167 -28.840 1.00 91.88 395 PRO A CA 1
ATOM 3040 C C . PRO A 1 395 ? -3.662 -8.402 -27.326 1.00 91.88 395 PRO A C 1
ATOM 3042 O O . PRO A 1 395 ? -3.023 -9.329 -26.809 1.00 91.88 395 PRO A O 1
ATOM 3045 N N . CYS A 1 396 ? -4.416 -7.568 -26.614 1.00 93.69 396 CYS A N 1
ATOM 3046 C CA . CYS A 1 396 ? -4.717 -7.759 -25.199 1.00 93.69 396 CYS A CA 1
ATOM 3047 C C . CYS A 1 396 ? -5.447 -9.093 -24.967 1.00 93.69 396 CYS A C 1
ATOM 3049 O O . CYS A 1 396 ? -6.383 -9.423 -25.695 1.00 93.69 396 CYS A O 1
ATOM 3051 N N . LYS A 1 397 ? -5.086 -9.854 -23.922 1.00 90.88 397 LYS A N 1
ATOM 3052 C CA . LYS A 1 397 ? -5.781 -11.116 -23.599 1.00 90.88 397 LYS A CA 1
ATOM 3053 C C . LYS A 1 397 ? -7.260 -10.941 -23.237 1.00 90.88 397 LYS A C 1
ATOM 3055 O O . LYS A 1 397 ? -8.018 -11.901 -23.288 1.00 90.88 397 LYS A O 1
ATOM 3060 N N . TYR A 1 398 ? -7.681 -9.725 -22.881 1.00 94.25 398 TYR A N 1
ATOM 3061 C CA . TYR A 1 398 ? -9.078 -9.406 -22.575 1.00 94.25 398 TYR A CA 1
ATOM 3062 C C . TYR A 1 398 ? -9.875 -8.958 -23.807 1.00 94.25 398 TYR A C 1
ATOM 3064 O O . TYR A 1 398 ? -10.897 -8.286 -23.675 1.00 94.25 398 TYR A O 1
ATOM 3072 N N . GLN A 1 399 ? -9.433 -9.320 -25.014 1.00 93.38 399 GLN A N 1
ATOM 3073 C CA . GLN A 1 399 ? -10.160 -9.025 -26.249 1.00 93.38 399 GLN A CA 1
ATOM 3074 C C . GLN A 1 399 ? -11.590 -9.573 -26.233 1.00 93.38 399 GLN A C 1
ATOM 3076 O O . GLN A 1 399 ? -12.522 -8.860 -26.595 1.00 93.38 399 GLN A O 1
ATOM 3081 N N . ASN A 1 400 ? -11.782 -10.776 -25.684 1.00 91.00 400 ASN A N 1
ATOM 3082 C CA . ASN A 1 400 ? -13.104 -11.390 -25.515 1.00 91.00 400 ASN A CA 1
ATOM 3083 C C . ASN A 1 400 ? -14.011 -10.642 -24.520 1.00 91.00 400 ASN A C 1
ATOM 3085 O O . ASN A 1 400 ? -15.214 -10.873 -24.507 1.00 91.00 400 ASN A O 1
ATOM 3089 N N . PHE A 1 401 ? -13.450 -9.743 -23.706 1.00 90.38 401 PHE A N 1
ATOM 3090 C CA . PHE A 1 401 ? -14.190 -8.881 -22.782 1.00 90.38 401 PHE A CA 1
ATOM 3091 C C . PHE A 1 401 ? -14.378 -7.454 -23.324 1.00 90.38 401 PHE A C 1
ATOM 3093 O O . PHE A 1 401 ? -14.887 -6.600 -22.608 1.00 90.38 401 PHE A O 1
ATOM 3100 N N . GLY A 1 402 ? -13.977 -7.181 -24.574 1.00 93.62 402 GLY A N 1
ATOM 3101 C CA . GLY A 1 402 ? -14.183 -5.891 -25.245 1.00 93.62 402 GLY A CA 1
ATOM 3102 C C . GLY A 1 402 ? -12.920 -5.053 -25.457 1.00 93.62 402 GLY A C 1
ATOM 3103 O O . GLY A 1 402 ? -12.996 -3.966 -26.031 1.00 93.62 402 GLY A O 1
ATOM 3104 N N . CYS A 1 403 ? -11.738 -5.529 -25.049 1.00 95.69 403 CYS A N 1
ATOM 3105 C CA . CYS A 1 403 ? -10.500 -4.791 -25.293 1.00 95.69 403 CYS A CA 1
ATOM 3106 C C . CYS A 1 403 ? -10.016 -4.939 -26.745 1.00 95.69 403 CYS A C 1
ATOM 3108 O O . CYS A 1 403 ? -9.445 -5.958 -27.121 1.00 95.69 403 CYS A O 1
ATOM 3110 N N . LEU A 1 404 ? -10.156 -3.888 -27.554 1.00 94.62 404 LEU A N 1
ATOM 3111 C CA . LEU A 1 404 ? -9.644 -3.863 -28.935 1.00 94.62 404 LEU A CA 1
ATOM 3112 C C . LEU A 1 404 ? -8.156 -3.477 -29.038 1.00 94.62 404 LEU A C 1
ATOM 3114 O O . LEU A 1 404 ? -7.628 -3.333 -30.138 1.00 94.62 404 LEU A O 1
ATOM 3118 N N . GLY A 1 405 ? -7.483 -3.275 -27.903 1.00 92.38 405 GLY A N 1
ATOM 3119 C CA . GLY A 1 405 ? -6.113 -2.780 -27.858 1.00 92.38 405 GLY A CA 1
ATOM 3120 C C . GLY A 1 405 ? -5.090 -3.807 -28.344 1.00 92.38 405 GLY A C 1
ATOM 3121 O O . GLY A 1 405 ? -5.074 -4.961 -27.903 1.00 92.38 405 GLY A O 1
ATOM 3122 N N . ILE A 1 406 ? -4.205 -3.352 -29.227 1.00 92.75 406 ILE A N 1
ATOM 3123 C CA . ILE A 1 406 ? -3.021 -4.072 -29.693 1.00 92.75 406 ILE A CA 1
ATOM 3124 C C . ILE A 1 406 ? -1.817 -3.267 -29.212 1.00 92.75 406 ILE A C 1
ATOM 3126 O O . ILE A 1 406 ? -1.782 -2.051 -29.382 1.00 92.75 406 ILE A O 1
ATOM 3130 N N . TYR A 1 407 ? -0.867 -3.934 -28.561 1.00 91.69 407 TYR A N 1
ATOM 3131 C CA . TYR A 1 407 ? 0.236 -3.264 -27.879 1.00 91.69 407 TYR A CA 1
ATOM 3132 C C . TYR A 1 407 ? 1.578 -3.888 -28.256 1.00 91.69 407 TYR A C 1
ATOM 3134 O O . TYR A 1 407 ? 1.639 -5.111 -28.436 1.00 91.69 407 TYR A O 1
ATOM 3142 N N . PRO A 1 408 ? 2.665 -3.095 -28.289 1.00 92.50 408 PRO A N 1
ATOM 3143 C CA . PRO A 1 408 ? 4.018 -3.629 -28.363 1.00 92.50 408 PRO A CA 1
ATOM 3144 C C . PRO A 1 408 ? 4.253 -4.675 -27.272 1.00 92.50 408 PRO A C 1
ATOM 3146 O O . PRO A 1 408 ? 3.773 -4.520 -26.142 1.00 92.50 408 PRO A O 1
ATOM 3149 N N . TYR A 1 409 ? 5.001 -5.728 -27.598 1.00 89.88 409 TYR A N 1
ATOM 3150 C CA . TYR A 1 409 ? 5.227 -6.889 -26.735 1.00 89.88 409 TYR A CA 1
ATOM 3151 C C . TYR A 1 409 ? 5.530 -6.532 -25.271 1.00 89.88 409 TYR A C 1
ATOM 3153 O O . TYR A 1 409 ? 4.815 -6.980 -24.371 1.00 89.88 409 TYR A O 1
ATOM 3161 N N . TYR A 1 410 ? 6.512 -5.660 -25.029 1.00 87.50 410 TYR A N 1
ATOM 3162 C CA . TYR A 1 410 ? 6.911 -5.240 -23.680 1.00 87.50 410 TYR A CA 1
ATOM 3163 C C . TYR A 1 410 ? 5.876 -4.359 -22.966 1.00 87.50 410 TYR A C 1
ATOM 3165 O O . TYR A 1 410 ? 5.798 -4.355 -21.739 1.00 87.50 410 TYR A O 1
ATOM 3173 N N . CYS A 1 411 ? 5.040 -3.637 -23.711 1.00 88.94 411 CYS A N 1
ATOM 3174 C CA . CYS A 1 411 ? 4.008 -2.768 -23.148 1.00 88.94 411 CYS A CA 1
ATOM 3175 C C . CYS A 1 411 ? 2.719 -3.527 -22.801 1.00 88.94 411 CYS A C 1
ATOM 3177 O O . CYS A 1 411 ? 1.945 -3.069 -21.956 1.00 88.94 411 CYS A O 1
ATOM 3179 N N . LYS A 1 412 ? 2.486 -4.693 -23.419 1.00 91.19 412 LYS A N 1
ATOM 3180 C CA . LYS A 1 412 ? 1.250 -5.470 -23.256 1.00 91.19 412 LYS A CA 1
ATOM 3181 C C . LYS A 1 412 ? 0.976 -5.866 -21.802 1.00 91.19 412 LYS A C 1
ATOM 3183 O O . LYS A 1 412 ? -0.143 -5.665 -21.342 1.00 91.19 412 LYS A O 1
ATOM 3188 N N . LEU A 1 413 ? 1.963 -6.370 -21.053 1.00 89.31 413 LEU A N 1
ATOM 3189 C CA . LEU A 1 413 ? 1.748 -6.778 -19.652 1.00 89.31 413 LEU A CA 1
ATOM 3190 C C . LEU A 1 413 ? 1.350 -5.598 -18.756 1.00 89.31 413 LEU A C 1
ATOM 3192 O O . LEU A 1 413 ? 0.443 -5.720 -17.930 1.00 89.31 413 LEU A O 1
ATOM 3196 N N . LYS A 1 414 ? 1.986 -4.438 -18.962 1.00 91.81 414 LYS A N 1
ATOM 3197 C CA . LYS A 1 414 ? 1.639 -3.197 -18.261 1.00 91.81 414 LYS A CA 1
ATOM 3198 C C . LYS A 1 414 ? 0.190 -2.808 -18.544 1.00 91.81 414 LYS A C 1
ATOM 3200 O O . LYS A 1 414 ? -0.563 -2.586 -17.599 1.00 91.81 414 LYS A O 1
ATOM 3205 N N . HIS A 1 415 ? -0.216 -2.810 -19.815 1.00 93.50 415 HIS A N 1
ATOM 3206 C CA . HIS A 1 415 ? -1.608 -2.578 -20.191 1.00 93.50 415 HIS A CA 1
ATOM 3207 C C . HIS A 1 415 ? -2.557 -3.590 -19.534 1.00 93.50 415 HIS A C 1
ATOM 3209 O O . HIS A 1 415 ? -3.518 -3.190 -18.889 1.00 93.50 415 HIS A O 1
ATOM 3215 N N . GLU A 1 416 ? -2.295 -4.894 -19.647 1.00 92.75 416 GLU A N 1
ATOM 3216 C CA . GLU A 1 416 ? -3.180 -5.932 -19.105 1.00 92.75 416 GLU A CA 1
ATOM 3217 C C . GLU A 1 416 ? -3.357 -5.836 -17.584 1.00 92.75 416 GLU A C 1
ATOM 3219 O O . GLU A 1 416 ? -4.418 -6.184 -17.063 1.00 92.75 416 GLU A O 1
ATOM 3224 N N . SER A 1 417 ? -2.352 -5.350 -16.853 1.00 89.94 417 SER A N 1
ATOM 3225 C CA . SER A 1 417 ? -2.481 -5.120 -15.409 1.00 89.94 417 SER A CA 1
ATOM 3226 C C . SER A 1 417 ? -3.516 -4.035 -15.061 1.00 89.94 417 SER A C 1
ATOM 3228 O O . SER A 1 417 ? -4.168 -4.134 -14.018 1.00 89.94 417 SER A O 1
ATOM 3230 N N . GLN A 1 418 ? -3.718 -3.068 -15.964 1.00 90.06 418 GLN A N 1
ATOM 3231 C CA . GLN A 1 418 ? -4.527 -1.851 -15.793 1.00 90.06 418 GLN A CA 1
ATOM 3232 C C . GLN A 1 418 ? -5.701 -1.770 -16.788 1.00 90.06 418 GLN A C 1
ATOM 3234 O O . GLN A 1 418 ? -6.340 -0.730 -16.926 1.00 90.06 418 GLN A O 1
ATOM 3239 N N . CYS A 1 419 ? -5.975 -2.846 -17.526 1.00 93.25 419 CYS A N 1
ATOM 3240 C CA . CYS A 1 419 ? -6.997 -2.854 -18.563 1.00 93.25 419 CYS A CA 1
ATOM 3241 C C . CYS A 1 419 ? -8.390 -2.755 -17.932 1.00 93.25 419 CYS A C 1
ATOM 3243 O O . CYS A 1 419 ? -8.750 -3.593 -17.112 1.00 93.25 419 CYS A O 1
ATOM 3245 N N . GLN A 1 420 ? -9.205 -1.793 -18.369 1.00 91.56 420 GLN A N 1
ATOM 3246 C CA . GLN A 1 420 ? -10.581 -1.621 -17.878 1.00 91.56 420 GLN A CA 1
ATOM 3247 C C . GLN A 1 420 ? -11.484 -2.840 -18.148 1.00 91.56 420 GLN A C 1
ATOM 3249 O O . GLN A 1 420 ? -12.415 -3.107 -17.400 1.00 91.56 420 GLN A O 1
ATOM 3254 N N . TYR A 1 421 ? -11.179 -3.617 -19.194 1.00 93.69 421 TYR A N 1
ATOM 3255 C CA . TYR A 1 421 ? -11.911 -4.839 -19.551 1.00 93.69 421 TYR A CA 1
ATOM 3256 C C . TYR A 1 421 ? -11.412 -6.079 -18.797 1.00 93.69 421 TYR A C 1
ATOM 3258 O O . TYR A 1 421 ? -11.878 -7.192 -19.036 1.00 93.69 421 TYR A O 1
ATOM 3266 N N . ARG A 1 422 ? -10.432 -5.917 -17.899 1.00 94.62 422 ARG A N 1
ATOM 3267 C CA . ARG A 1 422 ? -9.960 -6.999 -17.039 1.00 94.62 422 ARG A CA 1
ATOM 3268 C C . ARG A 1 422 ? -11.093 -7.408 -16.086 1.00 94.62 422 ARG A C 1
ATOM 3270 O O . ARG A 1 422 ? -11.557 -6.556 -15.323 1.00 94.62 422 ARG A O 1
ATOM 3277 N N . PRO A 1 423 ? -11.484 -8.692 -16.027 1.00 95.50 423 PRO A N 1
ATOM 3278 C CA . PRO A 1 423 ? -12.478 -9.158 -15.066 1.00 95.50 423 PRO A CA 1
ATOM 3279 C C . PRO A 1 423 ? -11.956 -9.050 -13.626 1.00 95.50 423 PRO A C 1
ATOM 3281 O O . PRO A 1 423 ? -10.748 -9.110 -13.371 1.00 95.50 423 PRO A O 1
ATOM 3284 N N . TYR A 1 424 ? -12.868 -8.882 -12.674 1.00 95.50 424 TYR A N 1
ATOM 3285 C CA . TYR A 1 424 ? -12.562 -8.911 -11.247 1.00 95.50 424 TYR A CA 1
ATOM 3286 C C . TYR A 1 424 ? -12.540 -10.350 -10.749 1.00 95.50 424 TYR A C 1
ATOM 3288 O O . TYR A 1 424 ? -13.320 -11.177 -11.209 1.00 95.50 424 TYR A O 1
ATOM 3296 N N . THR A 1 425 ? -11.663 -10.653 -9.799 1.00 95.00 425 THR A N 1
ATOM 3297 C CA . THR A 1 425 ? -11.625 -11.952 -9.116 1.00 95.00 425 THR A CA 1
ATOM 3298 C C . THR A 1 425 ? -12.538 -11.935 -7.897 1.00 95.00 425 THR A C 1
ATOM 3300 O O . THR A 1 425 ? -12.662 -10.899 -7.240 1.00 95.00 425 THR A O 1
ATOM 3303 N N . CYS A 1 426 ? -13.138 -13.079 -7.565 1.00 95.75 426 CYS A N 1
ATOM 3304 C CA . CYS A 1 426 ? -13.994 -13.224 -6.391 1.00 95.75 426 CYS A CA 1
ATOM 3305 C C . CYS A 1 426 ? -13.292 -12.706 -5.113 1.00 95.75 426 CYS A C 1
ATOM 3307 O O . CYS A 1 426 ? -12.170 -13.123 -4.818 1.00 95.75 426 CYS A O 1
ATOM 3309 N N . PRO A 1 427 ? -13.916 -11.794 -4.338 1.00 95.06 427 PRO A N 1
ATOM 3310 C CA . PRO A 1 427 ? -13.305 -11.225 -3.138 1.00 95.06 427 PRO A CA 1
ATOM 3311 C C . PRO A 1 427 ? -13.421 -12.124 -1.895 1.00 95.06 427 PRO A C 1
ATOM 3313 O O . PRO A 1 427 ? -12.991 -11.702 -0.819 1.00 95.06 427 PRO A O 1
ATOM 3316 N N . TYR A 1 428 ? -14.008 -13.318 -2.010 1.00 93.44 428 TYR A N 1
ATOM 3317 C CA . TYR A 1 428 ? -14.227 -14.226 -0.887 1.00 93.44 428 TYR A CA 1
ATOM 3318 C C . TYR A 1 428 ? -12.904 -14.748 -0.313 1.00 93.44 428 TYR A C 1
ATOM 3320 O O . TYR A 1 428 ? -12.082 -15.307 -1.029 1.00 93.44 428 TYR A O 1
ATOM 3328 N N . ALA A 1 429 ? -12.709 -14.571 0.993 1.00 86.81 429 ALA A N 1
ATOM 3329 C CA . ALA A 1 429 ? -11.454 -14.892 1.676 1.00 86.81 429 ALA A CA 1
ATOM 3330 C C . ALA A 1 429 ? -11.472 -16.245 2.417 1.00 86.81 429 ALA A C 1
ATOM 3332 O O . ALA A 1 429 ? -10.445 -16.684 2.923 1.00 86.81 429 ALA A O 1
ATOM 3333 N N . GLY A 1 430 ? -12.628 -16.918 2.491 1.00 78.38 430 GLY A N 1
ATOM 3334 C CA . GLY A 1 430 ? -12.776 -18.192 3.207 1.00 78.38 430 GLY A CA 1
ATOM 3335 C C . GLY A 1 430 ? -12.320 -19.432 2.426 1.00 78.38 430 GLY A C 1
ATOM 3336 O O . GLY A 1 430 ? -12.292 -20.522 2.990 1.00 78.38 430 GLY A O 1
ATOM 3337 N N . SER A 1 431 ? -11.997 -19.298 1.137 1.00 81.06 431 SER A N 1
ATOM 3338 C CA . SER A 1 431 ? -11.533 -20.389 0.268 1.00 81.06 431 SER A CA 1
ATOM 3339 C C . SER A 1 431 ? -10.771 -19.840 -0.939 1.00 81.06 431 SER A C 1
ATOM 3341 O O . SER A 1 431 ? -11.046 -18.722 -1.369 1.00 81.06 431 SER A O 1
ATOM 3343 N N . GLU A 1 432 ? -9.904 -20.647 -1.550 1.00 83.00 432 GLU A N 1
ATOM 3344 C CA . GLU A 1 432 ? -9.197 -20.307 -2.796 1.00 83.00 432 GLU A CA 1
ATOM 3345 C C . GLU A 1 432 ? -10.151 -20.388 -4.011 1.00 83.00 432 GLU A C 1
ATOM 3347 O O . GLU A 1 432 ? -10.131 -21.338 -4.795 1.00 83.00 432 GLU A O 1
ATOM 3352 N N . CYS A 1 433 ? -11.047 -19.402 -4.134 1.00 92.38 433 CYS A N 1
ATOM 3353 C CA . CYS A 1 433 ? -11.990 -19.279 -5.244 1.00 92.38 433 CYS A CA 1
ATOM 3354 C C . CYS A 1 433 ? -11.332 -18.585 -6.445 1.00 92.38 433 CYS A C 1
ATOM 3356 O O . CYS A 1 433 ? -10.787 -17.490 -6.327 1.00 92.38 433 CYS A O 1
ATOM 3358 N N . THR A 1 434 ? -11.409 -19.210 -7.621 1.00 93.31 434 THR A N 1
ATOM 3359 C CA . THR A 1 434 ? -10.785 -18.720 -8.864 1.00 93.31 434 THR A CA 1
ATOM 3360 C C . THR A 1 434 ? -11.773 -18.058 -9.824 1.00 93.31 434 THR A C 1
ATOM 3362 O O . THR A 1 434 ? -11.389 -17.655 -10.923 1.00 93.31 434 THR A O 1
ATOM 3365 N N . VAL A 1 435 ? -13.041 -17.924 -9.420 1.00 96.25 435 VAL A N 1
ATOM 3366 C CA . VAL A 1 435 ? -14.089 -17.301 -10.234 1.00 96.25 435 VAL A CA 1
ATOM 3367 C C . VAL A 1 435 ? -13.746 -15.836 -10.504 1.00 96.25 435 VAL A C 1
ATOM 3369 O O . VAL A 1 435 ? -13.356 -15.092 -9.599 1.00 96.25 435 VAL A O 1
ATOM 3372 N N . ALA A 1 436 ? -13.909 -15.421 -11.760 1.00 95.31 436 ALA A N 1
ATOM 3373 C CA . ALA A 1 436 ? -13.706 -14.049 -12.195 1.00 95.31 436 ALA A CA 1
ATOM 3374 C C . ALA A 1 436 ? -14.809 -13.605 -13.163 1.00 95.31 436 ALA A C 1
ATOM 3376 O O . ALA A 1 436 ? -15.308 -14.410 -13.948 1.00 95.31 436 ALA A O 1
ATOM 3377 N N . GLY A 1 437 ? -15.173 -12.326 -13.120 1.00 95.44 437 GLY A N 1
ATOM 3378 C CA . GLY A 1 437 ? -16.212 -11.747 -13.971 1.00 95.44 437 GLY A CA 1
ATOM 3379 C C . GLY A 1 437 ? -16.442 -10.265 -13.691 1.00 95.44 437 GLY A C 1
ATOM 3380 O O . GLY A 1 437 ? -15.613 -9.604 -13.060 1.00 95.44 437 GLY A O 1
ATOM 3381 N N . ASP A 1 438 ? -17.560 -9.735 -14.180 1.00 94.88 438 ASP A N 1
ATOM 3382 C CA . ASP A 1 438 ? -18.023 -8.398 -13.806 1.00 94.88 438 ASP A CA 1
ATOM 3383 C C . ASP A 1 438 ? -18.603 -8.370 -12.376 1.00 94.88 438 ASP A C 1
ATOM 3385 O O . ASP A 1 438 ? -18.789 -9.403 -11.728 1.00 94.88 438 ASP A O 1
ATOM 3389 N N . ILE A 1 439 ? -18.872 -7.167 -11.863 1.00 96.12 439 ILE A N 1
ATOM 3390 C CA . ILE A 1 439 ? -19.344 -6.974 -10.486 1.00 96.12 439 ILE A CA 1
ATOM 3391 C C . ILE A 1 439 ? -20.699 -7.649 -10.239 1.00 96.12 439 ILE A C 1
ATOM 3393 O O . ILE A 1 439 ? -20.885 -8.249 -9.183 1.00 96.12 439 ILE A O 1
ATOM 3397 N N . GLN A 1 440 ? -21.632 -7.600 -11.192 1.00 96.19 440 GLN A N 1
ATOM 3398 C CA . GLN A 1 440 ? -22.975 -8.169 -11.017 1.00 96.19 440 GLN A CA 1
ATOM 3399 C C . GLN A 1 440 ? -22.933 -9.698 -10.972 1.00 96.19 440 GLN A C 1
ATOM 3401 O O . GLN A 1 440 ? -23.579 -10.329 -10.127 1.00 96.19 440 GLN A O 1
ATOM 3406 N N . TYR A 1 441 ? -22.113 -10.292 -11.835 1.00 97.25 441 TYR A N 1
ATOM 3407 C CA . TYR A 1 441 ? -21.823 -11.715 -11.814 1.00 97.25 441 TYR A CA 1
ATOM 3408 C C . TYR A 1 441 ? -21.185 -12.129 -10.484 1.00 97.25 441 TYR A C 1
ATOM 3410 O O . TYR A 1 441 ? -21.645 -13.081 -9.855 1.00 97.25 441 TYR A O 1
ATOM 3418 N N . LEU A 1 442 ? -20.187 -11.379 -9.995 1.00 97.44 442 LEU A N 1
ATOM 3419 C CA . LEU A 1 442 ? -19.550 -11.667 -8.707 1.00 97.44 442 LEU A CA 1
ATOM 3420 C C . LEU A 1 442 ? -20.508 -11.529 -7.520 1.00 97.44 442 LEU A C 1
ATOM 3422 O O . LEU A 1 442 ? -20.446 -12.346 -6.608 1.00 97.44 442 LEU A O 1
ATOM 3426 N N . VAL A 1 443 ? -21.398 -10.536 -7.511 1.00 97.44 443 VAL A N 1
ATOM 3427 C CA . VAL A 1 443 ? -22.414 -10.385 -6.455 1.00 97.44 443 VAL A CA 1
ATOM 3428 C C . VAL A 1 443 ? -23.348 -11.596 -6.423 1.00 97.44 443 VAL A C 1
ATOM 3430 O O . VAL A 1 443 ? -23.618 -12.130 -5.346 1.00 97.44 443 VAL A O 1
ATOM 3433 N N . SER A 1 444 ? -23.791 -12.066 -7.592 1.00 97.62 444 SER A N 1
ATOM 3434 C CA . SER A 1 444 ? -24.634 -13.265 -7.709 1.00 97.62 444 SER A CA 1
ATOM 3435 C C . SER A 1 444 ? -23.884 -14.513 -7.233 1.00 97.62 444 SER A C 1
ATOM 3437 O O . SER A 1 444 ? -24.366 -15.228 -6.361 1.00 97.62 444 SER A O 1
ATOM 3439 N N . HIS A 1 445 ? -22.645 -14.702 -7.693 1.00 97.31 445 HIS A N 1
ATOM 3440 C CA . HIS A 1 445 ? -21.755 -15.784 -7.263 1.00 97.31 445 HIS A CA 1
ATOM 3441 C C . HIS A 1 445 ? -21.516 -15.796 -5.740 1.00 97.31 445 HIS A C 1
ATOM 3443 O O . HIS A 1 445 ? -21.639 -16.832 -5.089 1.00 97.31 445 HIS A O 1
ATOM 3449 N N . LEU A 1 446 ? -21.227 -14.640 -5.131 1.00 96.31 446 LEU A N 1
ATOM 3450 C CA . LEU A 1 446 ? -21.028 -14.528 -3.682 1.00 96.31 446 LEU A CA 1
ATOM 3451 C C . LEU A 1 446 ? -22.284 -14.941 -2.903 1.00 96.31 446 LEU A C 1
ATOM 3453 O O . LEU A 1 446 ? -22.183 -15.622 -1.881 1.00 96.31 446 LEU A O 1
ATOM 3457 N N . LYS A 1 447 ? -23.465 -14.548 -3.390 1.00 96.00 447 LYS A N 1
ATOM 3458 C CA . LYS A 1 447 ? -24.750 -14.895 -2.779 1.00 96.00 447 LYS A CA 1
ATOM 3459 C C . LYS A 1 447 ? -25.065 -16.385 -2.919 1.00 96.00 447 LYS A C 1
ATOM 3461 O O . LYS A 1 447 ? -25.460 -17.029 -1.948 1.00 96.00 447 LYS A O 1
ATOM 3466 N N . ASP A 1 448 ? -24.903 -16.923 -4.120 1.00 96.50 448 ASP A N 1
ATOM 3467 C CA . ASP A 1 448 ? -25.436 -18.233 -4.475 1.00 96.50 448 ASP A CA 1
ATOM 3468 C C . ASP A 1 448 ? -24.457 -19.361 -4.139 1.00 96.50 448 ASP A C 1
ATOM 3470 O O . ASP A 1 448 ? -24.884 -20.380 -3.591 1.00 96.50 448 ASP A O 1
ATOM 3474 N N . ASP A 1 449 ? -23.157 -19.159 -4.351 1.00 95.31 449 ASP A N 1
ATOM 3475 C CA . ASP A 1 449 ? -22.137 -20.194 -4.150 1.00 95.31 449 ASP A CA 1
ATOM 3476 C C . ASP A 1 449 ? -21.461 -20.082 -2.779 1.00 95.31 449 ASP A C 1
ATOM 3478 O O . ASP A 1 449 ? -21.277 -21.085 -2.088 1.00 95.31 449 ASP A O 1
ATOM 3482 N N . HIS A 1 450 ? -21.138 -18.859 -2.342 1.00 94.38 450 HIS A N 1
ATOM 3483 C CA . HIS A 1 450 ? -20.478 -18.619 -1.051 1.00 94.38 450 HIS A CA 1
ATOM 3484 C C . HIS A 1 450 ? -21.440 -18.314 0.104 1.00 94.38 450 HIS A C 1
ATOM 3486 O O . HIS A 1 450 ? -20.995 -18.227 1.248 1.00 94.38 450 HIS A O 1
ATOM 3492 N N . LYS A 1 451 ? -22.745 -18.175 -0.176 1.00 94.12 451 LYS A N 1
ATOM 3493 C CA . LYS A 1 451 ? -23.787 -17.853 0.818 1.00 94.12 451 LYS A CA 1
ATOM 3494 C C . LYS A 1 451 ? -23.458 -16.604 1.646 1.00 94.12 451 LYS A C 1
ATOM 3496 O O . LYS A 1 451 ? -23.759 -16.547 2.832 1.00 94.12 451 LYS A O 1
ATOM 3501 N N . VAL A 1 452 ? -22.820 -15.619 1.014 1.00 93.56 452 VAL A N 1
ATOM 3502 C CA . VAL A 1 452 ? -22.420 -14.361 1.651 1.00 93.56 452 VAL A CA 1
ATOM 3503 C C . VAL A 1 452 ? -23.643 -13.521 1.998 1.00 93.56 452 VAL A C 1
ATOM 3505 O O . VAL A 1 452 ? -24.530 -13.322 1.164 1.00 93.56 452 VAL A O 1
ATOM 3508 N N . ASP A 1 453 ? -23.645 -12.975 3.212 1.00 91.62 453 ASP A N 1
ATOM 3509 C CA . ASP A 1 453 ? -24.683 -12.064 3.678 1.00 91.62 453 ASP A CA 1
ATOM 3510 C C . ASP A 1 453 ? -24.640 -10.736 2.907 1.00 91.62 453 ASP A C 1
ATOM 3512 O O . ASP A 1 453 ? -23.610 -10.056 2.833 1.00 91.62 453 ASP A O 1
ATOM 3516 N N . MET A 1 454 ? -25.795 -10.362 2.353 1.00 94.69 454 MET A N 1
ATOM 3517 C CA . MET A 1 454 ? -25.995 -9.157 1.548 1.00 94.69 454 MET A CA 1
ATOM 3518 C C . MET A 1 454 ? -26.849 -8.157 2.332 1.00 94.69 454 MET A C 1
ATOM 3520 O O . MET A 1 454 ? -28.015 -8.418 2.627 1.00 94.69 454 MET A O 1
ATOM 3524 N N . HIS A 1 455 ? -26.285 -6.996 2.646 1.00 95.25 455 HIS A N 1
ATOM 3525 C CA . HIS A 1 455 ? -26.937 -5.941 3.415 1.00 95.25 455 HIS A CA 1
ATOM 3526 C C . HIS A 1 455 ? -27.202 -4.709 2.554 1.00 95.25 455 HIS A C 1
ATOM 3528 O O . HIS A 1 455 ? -26.352 -4.286 1.778 1.00 95.25 455 HIS A O 1
ATOM 3534 N N . ASN A 1 456 ? -28.368 -4.088 2.730 1.00 95.44 456 ASN A N 1
ATOM 3535 C CA . ASN A 1 456 ? -28.690 -2.809 2.100 1.00 95.44 456 ASN A CA 1
ATOM 3536 C C . ASN A 1 456 ? -28.490 -1.671 3.100 1.00 95.44 456 ASN A C 1
ATOM 3538 O O . ASN A 1 456 ? -29.008 -1.731 4.216 1.00 95.44 456 ASN A O 1
ATOM 3542 N N . GLY A 1 457 ? -27.793 -0.618 2.680 1.00 95.25 457 GLY A N 1
ATOM 3543 C CA . GLY A 1 457 ? -27.559 0.573 3.492 1.00 95.25 457 GLY A CA 1
ATOM 3544 C C . GLY A 1 457 ? -26.082 0.860 3.728 1.00 95.25 457 GLY A C 1
ATOM 3545 O O . GLY A 1 457 ? -25.211 0.028 3.496 1.00 95.25 457 GLY A O 1
ATOM 3546 N N . SER A 1 458 ? -25.809 2.086 4.169 1.00 94.81 458 SER A N 1
ATOM 3547 C CA . SER A 1 458 ? -24.449 2.594 4.337 1.00 94.81 458 SER A CA 1
ATOM 3548 C C . SER A 1 458 ? -24.003 2.648 5.799 1.00 94.81 458 SER A C 1
ATOM 3550 O O . SER A 1 458 ? -22.948 3.190 6.091 1.00 94.81 458 SER A O 1
ATOM 3552 N N . THR A 1 459 ? -24.786 2.115 6.735 1.00 96.00 459 THR A N 1
ATOM 3553 C CA . THR A 1 459 ? -24.423 1.980 8.151 1.00 96.00 459 THR A CA 1
ATOM 3554 C C . THR A 1 459 ? -24.646 0.548 8.599 1.00 96.00 459 THR A C 1
ATOM 3556 O O . THR A 1 459 ? -25.590 -0.109 8.163 1.00 96.00 459 THR A O 1
ATOM 3559 N N . PHE A 1 460 ? -23.776 0.053 9.47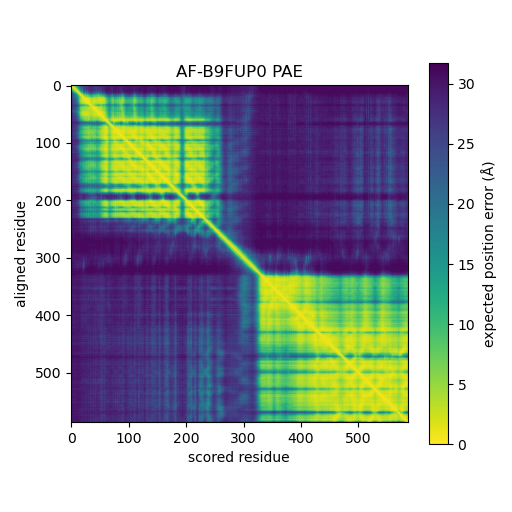4 1.00 94.75 460 PHE A N 1
ATOM 3560 C CA . PHE A 1 460 ? -23.841 -1.333 9.912 1.00 94.75 460 PHE A CA 1
ATOM 3561 C C . PHE A 1 460 ? -23.305 -1.544 11.321 1.00 94.75 460 PHE A C 1
ATOM 3563 O O . PHE A 1 460 ? -22.577 -0.724 11.885 1.00 94.75 460 PHE A O 1
ATOM 3570 N N . ASN A 1 461 ? -23.702 -2.677 11.894 1.00 93.62 461 ASN A N 1
ATOM 3571 C CA . ASN A 1 461 ? -23.333 -3.117 13.228 1.00 93.62 461 ASN A CA 1
ATOM 3572 C C . ASN A 1 461 ? -23.166 -4.640 13.204 1.00 93.62 461 ASN A C 1
ATOM 3574 O O . ASN A 1 461 ? -24.141 -5.374 13.348 1.00 93.62 461 ASN A O 1
ATOM 3578 N N . HIS A 1 462 ? -21.939 -5.104 12.973 1.00 91.94 462 HIS A N 1
ATOM 3579 C CA . HIS A 1 462 ? -21.627 -6.528 12.889 1.00 91.94 462 HIS A CA 1
ATOM 3580 C C . HIS A 1 462 ? -21.056 -7.041 14.203 1.00 91.94 462 HIS A C 1
ATOM 3582 O O . HIS A 1 462 ? -20.213 -6.402 14.837 1.00 91.94 462 HIS A O 1
ATOM 3588 N N . ARG A 1 463 ? -21.524 -8.220 14.616 1.00 91.56 463 ARG A N 1
ATOM 3589 C CA . ARG A 1 463 ? -21.060 -8.905 15.820 1.00 91.56 463 ARG A CA 1
ATOM 3590 C C . ARG A 1 463 ? -20.249 -10.132 15.427 1.00 91.56 463 ARG A C 1
ATOM 3592 O O . ARG A 1 463 ? -20.793 -11.065 14.849 1.00 91.56 463 ARG A O 1
ATOM 3599 N N . TYR A 1 464 ? -18.982 -10.146 15.816 1.00 90.69 464 TYR A N 1
ATOM 3600 C CA . TYR A 1 464 ? -18.076 -11.270 15.633 1.00 90.69 464 TYR A CA 1
ATOM 3601 C C . TYR A 1 464 ? -17.961 -12.049 16.938 1.00 90.69 464 TYR A C 1
ATOM 3603 O O . TYR A 1 464 ? -17.574 -11.498 17.973 1.00 90.69 464 TYR A O 1
ATOM 3611 N N . VAL A 1 465 ? -18.324 -13.331 16.881 1.00 88.06 465 VAL A N 1
ATOM 3612 C CA . VAL A 1 465 ? -18.311 -14.230 18.037 1.00 88.06 465 VAL A CA 1
ATOM 3613 C C . VAL A 1 465 ? -17.320 -15.366 17.810 1.00 88.06 465 VAL A C 1
ATOM 3615 O O . VAL A 1 465 ? -17.271 -15.938 16.719 1.00 88.06 465 VAL A O 1
ATOM 3618 N N . LYS A 1 466 ? -16.526 -15.697 18.834 1.00 86.75 466 LYS A N 1
ATOM 3619 C CA . LYS A 1 466 ? -15.664 -16.885 18.834 1.00 86.75 466 LYS A CA 1
ATOM 3620 C C . LYS A 1 466 ? -15.521 -17.456 20.241 1.00 86.75 466 LYS A C 1
ATOM 3622 O O . LYS A 1 466 ? -15.051 -16.759 21.137 1.00 86.75 466 LYS A O 1
ATOM 3627 N N . SER A 1 467 ? -15.859 -18.739 20.383 1.00 83.38 467 SER A N 1
ATOM 3628 C CA . SER A 1 467 ? -15.839 -19.476 21.652 1.00 83.38 467 SER A CA 1
ATOM 3629 C C . SER A 1 467 ? -14.449 -19.570 22.276 1.00 83.38 467 SER A C 1
ATOM 3631 O O . SER A 1 467 ? -14.330 -19.350 23.472 1.00 83.38 467 SER A O 1
ATOM 3633 N N . ASN A 1 468 ? -13.408 -19.844 21.477 1.00 81.00 468 ASN A N 1
ATOM 3634 C CA . ASN A 1 468 ? -12.015 -19.822 21.928 1.00 81.00 468 ASN A CA 1
ATOM 3635 C C . ASN A 1 468 ? -11.189 -18.801 21.112 1.00 81.00 468 ASN A C 1
ATOM 3637 O O . ASN A 1 468 ? -10.820 -19.081 19.969 1.00 81.00 468 ASN A O 1
ATOM 3641 N N . PRO A 1 469 ? -10.887 -17.615 21.670 1.00 74.75 469 PRO A N 1
ATOM 3642 C CA . PRO A 1 469 ? -10.083 -16.574 21.021 1.00 74.75 469 PRO A CA 1
ATOM 3643 C C . PRO A 1 469 ? -8.607 -16.944 20.810 1.00 74.75 469 PRO A C 1
ATOM 3645 O O . PRO A 1 469 ? -7.918 -16.266 20.045 1.00 74.75 469 PRO A O 1
ATOM 3648 N N . HIS A 1 470 ? -8.105 -17.972 21.503 1.00 71.94 470 HIS A N 1
ATOM 3649 C CA . HIS A 1 470 ? -6.706 -18.402 21.428 1.00 71.94 470 HIS A CA 1
ATOM 3650 C C . HIS A 1 470 ? -6.436 -19.381 20.277 1.00 71.94 470 HIS A C 1
ATOM 3652 O O . HIS A 1 470 ? -5.316 -19.415 19.785 1.00 71.94 470 HIS A O 1
ATOM 3658 N N . GLU A 1 471 ? -7.456 -20.090 19.785 1.00 68.50 471 GLU A N 1
ATOM 3659 C CA . GLU A 1 471 ? -7.374 -21.035 18.650 1.00 68.50 471 GLU A CA 1
ATOM 3660 C C . GLU A 1 471 ? -7.447 -20.352 17.272 1.00 68.50 471 GLU A C 1
ATOM 3662 O O . GLU A 1 471 ? -7.627 -20.996 16.241 1.00 68.50 471 GLU A O 1
ATOM 3667 N N . VAL A 1 472 ? -7.371 -19.023 17.240 1.00 62.19 472 VAL A N 1
ATOM 3668 C CA . VAL A 1 472 ? -7.599 -18.225 16.036 1.00 62.19 472 VAL A CA 1
ATOM 3669 C C . VAL A 1 472 ? -6.274 -17.705 15.496 1.00 62.19 472 VAL A C 1
ATOM 3671 O O . VAL A 1 472 ? -5.995 -16.506 15.542 1.00 62.19 472 VAL A O 1
ATOM 3674 N N . GLU A 1 473 ? -5.435 -18.615 15.017 1.00 61.97 473 GLU A N 1
ATOM 3675 C CA . GLU A 1 473 ? -4.300 -18.250 14.173 1.00 61.97 473 GLU A CA 1
ATOM 3676 C C . GLU A 1 473 ? -4.789 -18.178 12.724 1.00 61.97 473 GLU A C 1
ATOM 3678 O O . 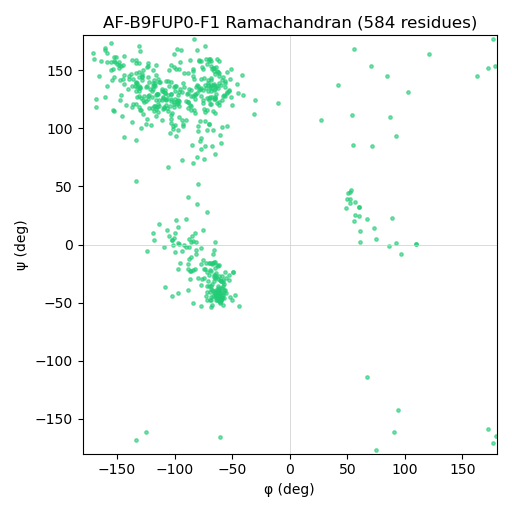GLU A 1 473 ? -5.289 -19.158 12.180 1.00 61.97 473 GLU A O 1
ATOM 3683 N N . ASN A 1 474 ? -4.683 -17.002 12.100 1.00 67.25 474 ASN A N 1
ATOM 3684 C CA . ASN A 1 474 ? -4.987 -16.802 10.676 1.00 67.25 474 ASN A CA 1
ATOM 3685 C C . ASN A 1 474 ? -6.433 -17.132 10.248 1.00 67.25 474 ASN A C 1
ATOM 3687 O O . ASN A 1 474 ? -6.652 -17.576 9.122 1.00 67.25 474 ASN A O 1
ATOM 3691 N N . ALA A 1 475 ? -7.431 -16.925 11.115 1.00 76.12 475 ALA A N 1
ATOM 3692 C CA . ALA A 1 475 ? -8.824 -17.156 10.730 1.00 76.12 475 ALA A CA 1
ATOM 3693 C C . ALA A 1 475 ? -9.428 -15.961 9.992 1.00 76.12 475 ALA A C 1
ATOM 3695 O O . ALA A 1 475 ? -9.250 -14.806 10.381 1.00 76.12 475 ALA A O 1
ATOM 3696 N N . THR A 1 476 ? -10.251 -16.262 8.997 1.00 80.56 476 THR A N 1
ATOM 3697 C CA . THR A 1 476 ? -11.047 -15.276 8.273 1.00 80.56 476 THR A CA 1
ATOM 3698 C C . THR A 1 476 ? -12.519 -15.528 8.544 1.00 80.56 476 THR A C 1
ATOM 3700 O O . THR A 1 476 ? -12.998 -16.657 8.428 1.00 80.56 476 THR A O 1
ATOM 3703 N N . TRP A 1 477 ? -13.241 -14.482 8.935 1.00 86.31 477 TRP A N 1
ATOM 3704 C CA . TRP A 1 477 ? -14.688 -14.568 9.067 1.00 86.31 477 TRP A CA 1
ATOM 3705 C C . TRP A 1 477 ? -15.349 -14.502 7.696 1.00 86.31 477 TRP A C 1
ATOM 3707 O O . TRP A 1 477 ? -14.768 -14.012 6.725 1.00 86.31 477 TRP A O 1
ATOM 3717 N N . MET A 1 478 ? -16.580 -15.012 7.635 1.00 83.69 478 MET A N 1
ATOM 3718 C CA . MET A 1 478 ? -17.397 -14.923 6.435 1.00 83.69 478 MET A CA 1
ATOM 3719 C C . MET A 1 478 ? -17.509 -13.459 6.004 1.00 83.69 478 MET A C 1
ATOM 3721 O O . MET A 1 478 ? -17.782 -12.577 6.819 1.00 83.69 478 MET A O 1
ATOM 3725 N N . LEU A 1 479 ? -17.255 -13.226 4.719 1.00 88.62 479 LEU A N 1
ATOM 3726 C CA . LEU A 1 479 ? -17.379 -11.920 4.095 1.00 88.62 479 LEU A CA 1
ATOM 3727 C C . LEU A 1 479 ? -18.810 -11.394 4.264 1.00 88.62 479 LEU A C 1
ATOM 3729 O O . LEU A 1 479 ? -19.760 -12.163 4.155 1.00 88.62 479 LEU A O 1
ATOM 3733 N N . THR A 1 480 ? -18.966 -10.087 4.460 1.00 94.00 480 THR A N 1
ATOM 3734 C CA . THR A 1 480 ? -20.268 -9.410 4.362 1.00 94.00 480 THR A CA 1
ATOM 3735 C C . THR A 1 480 ? -20.219 -8.378 3.244 1.00 94.00 480 THR A C 1
ATOM 3737 O O . THR A 1 480 ? -19.236 -7.641 3.129 1.00 94.00 480 THR A O 1
ATOM 3740 N N . VAL A 1 481 ? -21.270 -8.303 2.428 1.00 96.94 481 VAL A N 1
ATOM 3741 C CA . VAL A 1 481 ? -21.380 -7.335 1.330 1.00 96.94 481 VAL A CA 1
ATOM 3742 C C . VAL A 1 481 ? -22.464 -6.305 1.631 1.00 96.94 481 VAL A C 1
ATOM 3744 O O . VAL A 1 481 ? -23.587 -6.654 1.985 1.00 96.94 481 VAL A O 1
ATOM 3747 N N . PHE A 1 482 ? -22.139 -5.029 1.444 1.00 97.38 482 PHE A N 1
ATOM 3748 C CA . PHE A 1 482 ? -23.052 -3.897 1.568 1.00 97.38 482 PHE A CA 1
ATOM 3749 C C . PHE A 1 482 ? -23.372 -3.311 0.200 1.00 97.38 482 PHE A C 1
ATOM 3751 O O . PHE A 1 482 ? -22.462 -2.993 -0.559 1.00 97.38 482 PHE A O 1
ATOM 3758 N N . SER A 1 483 ? -24.657 -3.122 -0.080 1.00 97.50 483 SER A N 1
ATOM 3759 C CA . SER A 1 483 ? -25.184 -2.400 -1.232 1.00 97.50 483 SER A CA 1
ATOM 3760 C C . SER A 1 483 ? -25.630 -1.005 -0.794 1.00 97.50 483 SER A C 1
ATOM 3762 O O . SER A 1 483 ? -26.581 -0.843 -0.018 1.00 97.50 483 SER A O 1
ATOM 3764 N N . CYS A 1 484 ? -24.930 0.022 -1.272 1.00 96.88 484 CYS A N 1
ATOM 3765 C CA . CYS A 1 484 ? -25.284 1.420 -1.040 1.00 96.88 484 CYS A CA 1
ATOM 3766 C C . CYS A 1 484 ? -24.750 2.313 -2.163 1.00 96.88 484 CYS A C 1
ATOM 3768 O O . CYS A 1 484 ? -23.733 2.009 -2.779 1.00 96.88 484 CYS A O 1
ATOM 3770 N N . PHE A 1 485 ? -25.438 3.425 -2.442 1.00 96.38 485 PHE A N 1
ATOM 3771 C CA . PHE A 1 485 ? -25.069 4.370 -3.510 1.00 96.38 485 PHE A CA 1
ATOM 3772 C C . PHE A 1 485 ? -24.973 3.741 -4.917 1.00 96.38 485 PHE A C 1
ATOM 3774 O O . PHE A 1 485 ? -24.254 4.248 -5.773 1.00 96.38 485 PHE A O 1
ATOM 3781 N N . GLY A 1 486 ? -25.693 2.638 -5.160 1.00 95.31 486 GLY A N 1
ATOM 3782 C CA . GLY A 1 486 ? -25.623 1.882 -6.417 1.00 95.31 486 GLY A CA 1
ATOM 3783 C C . GLY A 1 486 ? -24.335 1.071 -6.590 1.00 95.31 486 GLY A C 1
ATOM 3784 O O . GLY A 1 486 ? -24.045 0.640 -7.699 1.00 95.31 486 GLY A O 1
ATOM 3785 N N . GLN A 1 487 ? -23.565 0.887 -5.516 1.00 97.50 487 GLN A N 1
ATOM 3786 C CA . GLN A 1 487 ? -22.283 0.189 -5.503 1.00 97.50 487 GLN A CA 1
ATOM 3787 C C . GLN A 1 487 ? -22.234 -0.866 -4.393 1.00 97.50 487 GLN A C 1
ATOM 3789 O O . GLN A 1 487 ? -23.062 -0.853 -3.476 1.00 97.50 487 GLN A O 1
ATOM 3794 N N . TYR A 1 488 ? -21.235 -1.751 -4.460 1.00 98.38 488 TYR A N 1
ATOM 3795 C CA . TYR A 1 488 ? -21.044 -2.835 -3.497 1.00 98.38 488 TYR A CA 1
ATOM 3796 C C . TYR A 1 488 ? -19.719 -2.711 -2.736 1.00 98.38 488 TYR A C 1
ATOM 3798 O O . TYR A 1 488 ? -18.683 -2.357 -3.302 1.00 98.38 488 TYR A O 1
ATOM 3806 N N . PHE A 1 489 ? -19.748 -3.032 -1.443 1.00 98.06 489 PHE A N 1
ATOM 3807 C CA . PHE A 1 489 ? -18.600 -2.942 -0.543 1.00 98.06 489 PHE A CA 1
ATOM 3808 C C . PHE A 1 489 ? -18.468 -4.213 0.296 1.00 98.06 489 PHE A C 1
ATOM 3810 O O . PHE A 1 489 ? -19.435 -4.666 0.898 1.00 98.06 489 PHE A O 1
ATOM 3817 N N . CYS A 1 490 ? -17.268 -4.773 0.374 1.00 96.56 490 CYS A N 1
ATOM 3818 C CA . CYS A 1 490 ? -16.956 -5.990 1.113 1.00 96.56 490 CYS A CA 1
ATOM 3819 C C . CYS A 1 490 ? -16.312 -5.649 2.460 1.00 96.56 490 CYS A C 1
ATOM 3821 O O . CYS A 1 490 ? -15.221 -5.077 2.486 1.00 96.56 490 CYS A O 1
ATOM 3823 N N . LEU A 1 491 ? -16.938 -6.030 3.573 1.00 96.81 491 LEU A N 1
ATOM 3824 C CA . LEU A 1 491 ? -16.330 -5.954 4.901 1.00 96.81 491 LEU A CA 1
ATOM 3825 C C . LEU A 1 491 ? -15.562 -7.237 5.198 1.00 96.81 491 LEU A C 1
ATOM 3827 O O . LEU A 1 491 ? -16.124 -8.332 5.197 1.00 96.81 491 LEU A O 1
ATOM 3831 N N . HIS A 1 492 ? -14.278 -7.066 5.479 1.00 95.38 492 HIS A N 1
ATOM 3832 C CA . HIS A 1 492 ? -13.383 -8.124 5.911 1.00 95.38 492 HIS A CA 1
ATOM 3833 C C . HIS A 1 492 ? -13.135 -8.019 7.409 1.00 95.38 492 HIS A C 1
ATOM 3835 O O . HIS A 1 492 ? -12.936 -6.924 7.940 1.00 95.38 492 HIS A O 1
ATOM 3841 N N . PHE A 1 493 ? -13.103 -9.175 8.067 1.00 94.00 493 PHE A N 1
ATOM 3842 C CA . PHE A 1 493 ? -12.620 -9.319 9.430 1.00 94.00 493 PHE A CA 1
ATOM 3843 C C . PHE A 1 493 ? -11.738 -10.562 9.509 1.00 94.00 493 PHE A C 1
ATOM 3845 O O . PHE A 1 493 ? -12.170 -11.669 9.179 1.00 94.00 493 PHE A O 1
ATOM 3852 N N . GLU A 1 494 ? -10.482 -10.367 9.897 1.00 92.31 494 GLU A N 1
ATOM 3853 C CA . GLU A 1 494 ? -9.454 -11.407 9.888 1.00 92.31 494 GLU A CA 1
ATOM 3854 C C . GLU A 1 494 ? -8.647 -11.366 11.184 1.00 92.31 494 GLU A C 1
ATOM 3856 O O . GLU A 1 494 ? -8.355 -10.298 11.713 1.00 92.31 494 GLU A O 1
ATOM 3861 N N . ALA A 1 495 ? -8.269 -12.533 11.691 1.00 90.44 495 ALA A N 1
ATOM 3862 C CA . ALA A 1 495 ? -7.268 -12.693 12.733 1.00 90.44 495 ALA A CA 1
ATOM 3863 C C . ALA A 1 495 ? -5.957 -13.087 12.067 1.00 90.44 495 ALA A C 1
ATOM 3865 O O . ALA A 1 495 ? -5.965 -13.953 11.200 1.00 90.44 495 ALA A O 1
ATOM 3866 N N . PHE A 1 496 ? -4.841 -12.494 12.471 1.00 86.31 496 PHE A N 1
ATOM 3867 C CA . PHE A 1 496 ? -3.521 -12.883 11.983 1.00 86.31 496 PHE A CA 1
ATOM 3868 C C . PHE A 1 496 ? -2.438 -12.516 13.002 1.00 86.31 496 PHE A C 1
ATOM 3870 O O . PHE A 1 496 ? -2.706 -11.868 14.019 1.00 86.31 496 PHE A O 1
ATOM 3877 N N . GLN A 1 497 ? -1.209 -12.946 12.731 1.00 82.31 497 GLN A N 1
ATOM 3878 C CA . GLN A 1 497 ? -0.066 -12.670 13.587 1.00 82.31 497 GLN A CA 1
ATOM 3879 C C . GLN A 1 497 ? 0.724 -11.453 13.085 1.00 82.31 497 GLN A C 1
ATOM 3881 O O . GLN A 1 497 ? 1.277 -11.464 11.988 1.00 82.31 497 GLN A O 1
ATOM 3886 N N . LEU A 1 498 ? 0.814 -10.409 13.910 1.00 79.12 498 LEU A N 1
ATOM 3887 C CA . LEU A 1 498 ? 1.672 -9.250 13.678 1.00 79.12 498 LEU A CA 1
ATOM 3888 C C . LEU A 1 498 ? 2.966 -9.420 14.487 1.00 79.12 498 LEU A C 1
ATOM 3890 O O . LEU A 1 498 ? 3.026 -9.098 15.676 1.00 79.12 498 LEU A O 1
ATOM 3894 N N . GLY A 1 499 ? 3.998 -9.984 13.858 1.00 79.62 499 GLY A N 1
ATOM 3895 C CA . GLY A 1 499 ? 5.221 -10.396 14.554 1.00 79.62 499 GLY A CA 1
ATOM 3896 C C . GLY A 1 499 ? 4.941 -11.564 15.503 1.00 79.62 499 GLY A C 1
ATOM 3897 O O . GLY A 1 499 ? 4.583 -12.645 15.056 1.00 79.62 499 GLY A O 1
ATOM 3898 N N . MET A 1 500 ? 5.068 -11.342 16.814 1.00 73.75 500 MET A N 1
ATOM 3899 C CA . MET A 1 500 ? 4.686 -12.318 17.852 1.00 73.75 500 MET A CA 1
ATOM 3900 C C . MET A 1 500 ? 3.347 -11.978 18.526 1.00 73.75 500 MET A C 1
ATOM 3902 O O . MET A 1 500 ? 2.941 -12.658 19.469 1.00 73.75 500 MET A O 1
ATOM 3906 N N . ALA A 1 501 ? 2.655 -10.930 18.065 1.00 77.25 501 ALA A N 1
ATOM 3907 C CA . ALA A 1 501 ? 1.412 -10.467 18.660 1.00 77.25 501 ALA A CA 1
ATOM 3908 C C . ALA A 1 501 ? 0.191 -10.887 17.820 1.00 77.25 501 ALA A C 1
ATOM 3910 O O . ALA A 1 501 ? 0.097 -10.524 16.646 1.00 77.25 501 ALA A O 1
ATOM 3911 N N . PRO A 1 502 ? -0.789 -11.578 18.414 1.00 83.44 502 PRO A N 1
ATOM 3912 C CA . PRO A 1 502 ? -2.031 -11.903 17.736 1.00 83.44 502 PRO A CA 1
ATOM 3913 C C . PRO A 1 502 ? -2.964 -10.692 17.677 1.00 83.44 502 PRO A C 1
ATOM 3915 O O . PRO A 1 502 ? -3.292 -10.074 18.702 1.00 83.44 502 PRO A O 1
ATOM 3918 N N . VAL A 1 503 ? -3.438 -10.381 16.476 1.00 88.94 503 VAL A N 1
ATOM 3919 C CA . VAL A 1 503 ? -4.297 -9.225 16.217 1.00 88.94 503 VAL A CA 1
ATOM 3920 C C . VAL A 1 503 ? -5.494 -9.606 15.354 1.00 88.94 503 VAL A C 1
ATOM 3922 O O . VAL A 1 503 ? -5.485 -10.606 14.640 1.00 88.94 503 VAL A O 1
ATOM 3925 N N . TYR A 1 504 ? -6.526 -8.775 15.422 1.00 92.31 504 TYR A N 1
ATOM 3926 C CA . TYR A 1 504 ? -7.620 -8.746 14.465 1.00 92.31 504 TYR A CA 1
ATOM 3927 C C . TYR A 1 504 ? -7.463 -7.526 13.563 1.00 92.31 504 TYR A C 1
ATOM 3929 O O . TYR A 1 504 ? -6.961 -6.496 14.010 1.00 92.31 504 TYR A O 1
ATOM 3937 N N . ILE A 1 505 ? -7.927 -7.615 12.325 1.00 93.75 505 ILE A N 1
ATOM 3938 C CA . ILE A 1 505 ? -8.045 -6.479 11.418 1.00 93.75 505 ILE A CA 1
ATOM 3939 C C . ILE A 1 505 ? -9.436 -6.447 10.798 1.00 93.75 505 ILE A C 1
ATOM 3941 O O . ILE A 1 505 ? -9.966 -7.480 10.389 1.00 93.75 505 ILE A O 1
ATOM 3945 N N . ALA A 1 506 ? -10.017 -5.251 10.732 1.00 96.25 506 ALA A N 1
ATOM 3946 C CA . ALA A 1 506 ? -11.246 -4.978 10.006 1.00 96.25 506 ALA A CA 1
ATOM 3947 C C . ALA A 1 506 ? -10.986 -3.932 8.916 1.00 96.25 506 ALA A C 1
ATOM 3949 O O . ALA A 1 506 ? -10.398 -2.886 9.189 1.00 96.25 506 ALA A O 1
ATOM 3950 N N . PHE A 1 507 ? -11.435 -4.179 7.691 1.00 96.81 507 PHE A N 1
ATOM 3951 C CA . PHE A 1 507 ? -11.306 -3.218 6.592 1.00 96.81 507 PHE A CA 1
ATOM 3952 C C . PHE A 1 507 ? -12.415 -3.403 5.561 1.00 96.81 507 PHE A C 1
ATOM 3954 O O . PHE A 1 507 ? -13.028 -4.467 5.469 1.00 96.81 507 PHE A O 1
ATOM 3961 N N . LEU A 1 508 ? -12.676 -2.349 4.791 1.00 97.00 508 LEU A N 1
ATOM 3962 C CA . LEU A 1 508 ? -13.697 -2.337 3.753 1.00 97.00 508 LEU A CA 1
ATOM 3963 C C . LEU A 1 508 ? -13.026 -2.269 2.376 1.00 97.00 508 LEU A C 1
ATOM 3965 O O . LEU A 1 508 ? -12.125 -1.456 2.164 1.00 97.00 508 LEU A O 1
ATOM 3969 N N . ARG A 1 509 ? -13.477 -3.102 1.436 1.00 97.62 509 ARG A N 1
ATOM 3970 C CA . ARG A 1 509 ? -13.056 -3.048 0.030 1.00 97.62 509 ARG A CA 1
ATOM 3971 C C . ARG A 1 509 ? -14.210 -2.653 -0.883 1.00 97.62 509 ARG A C 1
ATOM 3973 O O . ARG A 1 509 ? -15.328 -3.115 -0.696 1.00 97.62 509 ARG A O 1
ATOM 3980 N N . PHE A 1 510 ? -13.937 -1.818 -1.875 1.00 98.31 510 PHE A N 1
ATOM 3981 C CA . PHE A 1 510 ? -14.872 -1.398 -2.912 1.00 98.31 510 PHE A CA 1
ATOM 3982 C C . PHE A 1 510 ? -14.884 -2.404 -4.069 1.00 98.31 510 PHE A C 1
ATOM 3984 O O . PHE A 1 510 ? -13.829 -2.738 -4.617 1.00 98.31 510 PHE A O 1
ATOM 3991 N N . MET A 1 511 ? -16.069 -2.882 -4.456 1.00 97.88 511 MET A N 1
ATOM 3992 C CA . MET A 1 511 ? -16.245 -3.785 -5.596 1.00 97.88 511 MET A CA 1
ATOM 3993 C C . MET A 1 511 ? -16.254 -3.008 -6.921 1.00 97.88 511 MET A C 1
ATOM 3995 O O . MET A 1 511 ? -17.300 -2.814 -7.529 1.00 97.88 511 MET A O 1
ATOM 3999 N N . GLY A 1 512 ? -15.075 -2.574 -7.357 1.00 95.88 512 GLY A N 1
ATOM 4000 C CA . GLY A 1 512 ? -14.853 -1.830 -8.600 1.00 95.88 512 GLY A CA 1
ATOM 4001 C C . GLY A 1 512 ? -13.409 -1.339 -8.673 1.00 95.88 512 GLY A C 1
ATOM 4002 O O . GLY A 1 512 ? -12.555 -1.906 -7.991 1.00 95.88 512 GLY A O 1
ATOM 4003 N N . ASP A 1 513 ? -13.101 -0.316 -9.469 1.00 94.38 513 ASP A N 1
ATOM 4004 C CA . ASP A 1 513 ? -11.722 0.171 -9.654 1.00 94.38 513 ASP A CA 1
ATOM 4005 C C . ASP A 1 513 ? -11.275 1.208 -8.605 1.00 94.38 513 ASP A C 1
ATOM 4007 O O . ASP A 1 513 ? -12.085 1.896 -7.985 1.00 94.38 513 ASP A O 1
ATOM 4011 N N . ASP A 1 514 ? -9.956 1.364 -8.430 1.00 92.25 514 ASP A N 1
ATOM 4012 C CA . ASP A 1 514 ? -9.364 2.315 -7.470 1.00 92.25 514 ASP A CA 1
ATOM 4013 C C . ASP A 1 514 ? -9.755 3.774 -7.743 1.00 92.25 514 ASP A C 1
ATOM 4015 O O . ASP A 1 514 ? -9.847 4.582 -6.820 1.00 92.25 514 ASP A O 1
ATOM 4019 N N . ALA A 1 515 ? -9.976 4.135 -9.011 1.00 91.94 515 ALA A N 1
ATOM 4020 C CA . ALA A 1 515 ? -10.401 5.482 -9.383 1.00 91.94 515 ALA A CA 1
ATOM 4021 C C . ALA A 1 515 ? -11.809 5.799 -8.855 1.00 91.94 515 ALA A C 1
ATOM 4023 O O . ALA A 1 515 ? -12.049 6.898 -8.363 1.00 91.94 515 ALA A O 1
ATOM 4024 N N . GLU A 1 516 ? -12.719 4.827 -8.915 1.00 94.38 516 GLU A N 1
ATOM 4025 C CA . GLU A 1 516 ? -14.093 4.973 -8.439 1.00 94.38 516 GLU A CA 1
ATOM 4026 C C . GLU A 1 516 ? -14.176 4.891 -6.915 1.00 94.38 516 GLU A C 1
ATOM 4028 O O . GLU A 1 516 ? -14.963 5.619 -6.306 1.00 94.38 516 GLU A O 1
ATOM 4033 N N . ALA A 1 517 ? -13.333 4.053 -6.302 1.00 95.94 517 ALA A N 1
ATOM 4034 C CA . ALA A 1 517 ? -13.263 3.875 -4.857 1.00 95.94 517 ALA A CA 1
ATOM 4035 C C . ALA A 1 517 ? -12.989 5.193 -4.111 1.00 95.94 517 ALA A C 1
ATOM 4037 O O . ALA A 1 517 ? -13.556 5.417 -3.045 1.00 95.94 517 ALA A O 1
ATOM 4038 N N . LYS A 1 518 ? -12.198 6.099 -4.708 1.00 95.12 518 LYS A N 1
ATOM 4039 C CA . LYS A 1 518 ? -11.879 7.439 -4.171 1.00 95.12 518 LYS A CA 1
ATOM 4040 C C . LYS A 1 518 ? -13.088 8.353 -3.981 1.00 95.12 518 LYS A C 1
ATOM 4042 O O . LYS A 1 518 ? -12.987 9.324 -3.243 1.00 95.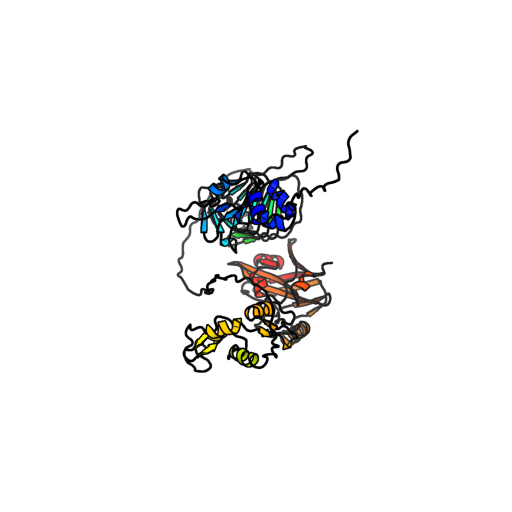12 518 LYS A O 1
ATOM 4047 N N . ASN A 1 519 ? -14.219 8.053 -4.619 1.00 96.62 519 ASN A N 1
ATOM 4048 C CA . ASN A 1 519 ? -15.460 8.804 -4.416 1.00 96.62 519 ASN A CA 1
ATOM 4049 C C . ASN A 1 519 ? -16.168 8.431 -3.107 1.00 96.62 519 ASN A C 1
ATOM 4051 O O . ASN A 1 519 ? -17.222 8.988 -2.803 1.00 96.62 519 ASN A O 1
ATOM 4055 N N . TYR A 1 520 ? -15.643 7.461 -2.361 1.00 96.75 520 TYR A N 1
ATOM 4056 C CA . TYR A 1 520 ? -16.241 6.962 -1.137 1.00 96.75 520 TYR A CA 1
ATOM 4057 C C . TYR A 1 520 ? -15.236 6.987 0.003 1.00 96.75 520 TYR A C 1
ATOM 4059 O O . TYR A 1 520 ? -14.043 6.753 -0.179 1.00 96.75 520 TYR A O 1
ATOM 4067 N N . SER A 1 521 ? -15.767 7.165 1.200 1.00 96.06 521 SER A N 1
ATOM 4068 C CA . SER A 1 521 ? -15.036 6.989 2.444 1.00 96.06 521 SER A CA 1
ATOM 4069 C C . SER A 1 521 ? -15.846 6.114 3.385 1.00 96.06 521 SER A C 1
ATOM 4071 O O . SER A 1 521 ? -17.074 6.002 3.281 1.00 96.06 521 SER A O 1
ATOM 4073 N N . TYR A 1 522 ? -15.151 5.470 4.311 1.00 96.56 522 TYR A N 1
ATOM 4074 C CA . TYR A 1 522 ? -15.772 4.653 5.336 1.00 96.56 522 TYR A CA 1
ATOM 4075 C C . TYR A 1 522 ? -15.128 4.881 6.695 1.00 96.56 522 TYR A C 1
ATOM 4077 O O . TYR A 1 522 ? -13.979 5.311 6.796 1.00 96.56 522 TYR A O 1
ATOM 4085 N N . SER A 1 523 ? -15.870 4.549 7.746 1.00 94.31 523 SER A N 1
ATOM 4086 C CA . SER A 1 523 ? -15.348 4.431 9.098 1.00 94.31 523 SER A CA 1
ATOM 4087 C C . SER A 1 523 ? -15.722 3.094 9.718 1.00 94.31 523 SER A C 1
ATOM 4089 O O . SER A 1 523 ? -16.786 2.538 9.438 1.00 94.31 523 SER A O 1
ATOM 4091 N N . LEU A 1 524 ? -14.830 2.580 10.559 1.00 93.31 524 LEU A N 1
ATOM 4092 C CA . LEU A 1 524 ? -15.041 1.415 11.409 1.00 93.31 524 LEU A CA 1
ATOM 4093 C C . LEU A 1 524 ? -14.771 1.818 12.851 1.00 93.31 524 LEU A C 1
ATOM 4095 O O . LEU A 1 524 ? -13.778 2.481 13.132 1.00 93.31 524 LEU A O 1
ATOM 4099 N N . GLU A 1 525 ? -15.625 1.401 13.769 1.00 91.44 525 GLU A N 1
ATOM 4100 C CA . GLU A 1 525 ? -15.500 1.687 15.189 1.00 91.44 525 GLU A CA 1
ATOM 4101 C C . GLU A 1 525 ? -15.694 0.405 16.005 1.00 91.44 525 GLU A C 1
ATOM 4103 O O . GLU A 1 525 ? -16.557 -0.428 15.721 1.00 91.44 525 GLU A O 1
ATOM 4108 N N . VAL A 1 526 ? -14.869 0.252 17.038 1.00 88.75 526 VAL A N 1
ATOM 4109 C CA . VAL A 1 526 ? -15.039 -0.740 18.104 1.00 88.75 526 VAL A CA 1
ATOM 4110 C C . VAL A 1 526 ? -14.947 -0.037 19.447 1.00 88.75 526 VAL A C 1
ATOM 4112 O O . VAL A 1 526 ? -14.180 0.911 19.608 1.00 88.75 526 VAL A O 1
ATOM 4115 N N . GLY A 1 527 ? -15.709 -0.483 20.438 1.00 83.38 527 GLY A N 1
ATOM 4116 C CA . GLY A 1 527 ? -15.685 0.153 21.748 1.00 83.38 527 GLY A CA 1
ATOM 4117 C C . GLY A 1 527 ? -16.447 -0.613 22.814 1.00 83.38 527 GLY A C 1
ATOM 4118 O O . GLY A 1 527 ? -17.232 -1.514 22.525 1.00 83.38 527 GLY A O 1
ATOM 4119 N N . GLY A 1 528 ? -16.192 -0.239 24.063 1.00 78.31 528 GLY A N 1
ATOM 4120 C CA . GLY A 1 528 ? -16.755 -0.841 25.264 1.00 78.31 528 GLY A CA 1
ATOM 4121 C C . GLY A 1 528 ? -16.200 -0.167 26.519 1.00 78.31 528 GLY A C 1
ATOM 4122 O O . GLY A 1 528 ? -15.102 0.393 26.500 1.00 78.31 528 GLY A O 1
ATOM 4123 N N . SER A 1 529 ? -16.963 -0.196 27.615 1.00 77.19 529 SER A N 1
ATOM 4124 C CA . SER A 1 529 ? -16.523 0.300 28.933 1.00 77.19 529 SER A CA 1
ATOM 4125 C C . SER A 1 529 ? -15.960 1.734 28.904 1.00 77.19 529 SER A C 1
ATOM 4127 O O . SER A 1 529 ? -14.887 2.007 29.447 1.00 77.19 529 SER A O 1
ATOM 4129 N N . GLY A 1 530 ? -16.660 2.638 28.207 1.00 73.12 530 GLY A N 1
ATOM 4130 C CA . GLY A 1 530 ? -16.296 4.057 28.083 1.00 73.12 530 GLY A CA 1
ATOM 4131 C C . GLY A 1 530 ? -15.115 4.361 27.151 1.00 73.12 530 GLY A C 1
ATOM 4132 O O . GLY A 1 530 ? -14.695 5.511 27.071 1.00 73.12 530 GLY A O 1
ATOM 4133 N N . ARG A 1 531 ? -14.568 3.364 26.444 1.00 77.50 531 ARG A N 1
ATOM 4134 C CA . ARG A 1 531 ? -13.455 3.520 25.492 1.00 77.50 531 ARG A CA 1
ATOM 4135 C C . ARG A 1 531 ? -13.885 3.111 24.086 1.00 77.50 531 ARG A C 1
ATOM 4137 O O . ARG A 1 531 ? -14.727 2.226 23.936 1.00 77.50 531 ARG A O 1
ATOM 4144 N N . LYS A 1 532 ? -13.281 3.719 23.063 1.00 82.94 532 LYS A N 1
ATOM 4145 C CA . LYS A 1 532 ? -13.513 3.373 21.655 1.00 82.94 532 LYS A CA 1
ATOM 4146 C C . LYS A 1 532 ? -12.268 3.581 20.793 1.00 82.94 532 LYS A C 1
ATOM 4148 O O . LYS A 1 532 ? -11.419 4.402 21.130 1.00 82.94 532 LYS A O 1
ATOM 4153 N N . MET A 1 533 ? -12.186 2.844 19.693 1.00 82.69 533 MET A N 1
ATOM 4154 C CA . MET A 1 533 ? -11.197 2.978 18.625 1.00 82.69 533 MET A CA 1
ATOM 4155 C C . MET A 1 533 ? -11.932 3.156 17.301 1.00 82.69 533 MET A C 1
ATOM 4157 O O . MET A 1 533 ? -12.882 2.420 17.033 1.00 82.69 533 MET A O 1
ATOM 4161 N N . THR A 1 534 ? -11.473 4.092 16.474 1.00 85.56 534 THR A N 1
ATOM 4162 C CA . THR A 1 534 ? -12.084 4.405 15.178 1.00 85.56 534 THR A CA 1
ATOM 4163 C C . THR A 1 534 ? -11.015 4.413 14.088 1.00 85.56 534 THR A C 1
ATOM 4165 O O . THR A 1 534 ? -9.939 4.973 14.279 1.00 85.56 534 THR A O 1
ATOM 4168 N N . TRP A 1 535 ? -11.323 3.798 12.951 1.00 89.06 535 TRP A N 1
ATOM 4169 C CA . TRP A 1 535 ? -10.566 3.848 11.702 1.00 89.06 535 TRP A CA 1
ATOM 4170 C C . TRP A 1 535 ? -11.400 4.561 10.648 1.00 89.06 535 TRP A C 1
ATOM 4172 O O . TRP A 1 535 ? -12.610 4.347 10.595 1.00 89.06 535 TRP A O 1
AT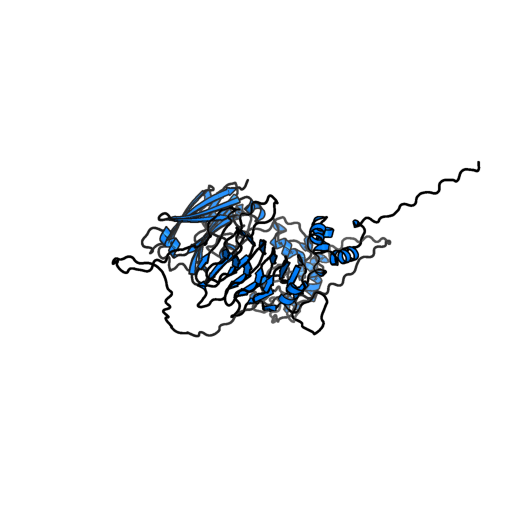OM 4182 N N . GLN A 1 536 ? -10.767 5.362 9.797 1.00 90.69 536 GLN A N 1
ATOM 4183 C CA . GLN A 1 536 ? -11.428 6.042 8.692 1.00 90.69 536 GLN A CA 1
ATOM 4184 C C . GLN A 1 536 ? -10.492 6.131 7.490 1.00 90.69 536 GLN A C 1
ATOM 4186 O O . GLN A 1 536 ? -9.295 6.349 7.656 1.00 90.69 536 GLN A O 1
ATOM 4191 N N . GLY A 1 537 ? -11.040 5.977 6.288 1.00 89.56 537 GLY A N 1
ATOM 4192 C CA . GLY A 1 537 ? -10.273 6.105 5.054 1.00 89.56 537 GLY A CA 1
ATOM 4193 C C . GLY A 1 537 ? -11.094 5.805 3.807 1.00 89.56 537 GLY A C 1
ATOM 4194 O O . GLY A 1 537 ? -12.312 5.635 3.871 1.00 89.56 537 GLY A O 1
ATOM 4195 N N . VAL A 1 538 ? -10.399 5.722 2.676 1.00 94.94 538 VAL A N 1
ATOM 4196 C CA . VAL A 1 538 ? -10.959 5.325 1.378 1.00 94.94 538 VAL A CA 1
ATOM 4197 C C . VAL A 1 538 ? -10.942 3.793 1.282 1.00 94.94 538 VAL A C 1
ATOM 4199 O O . VAL A 1 538 ? -9.917 3.185 1.600 1.00 94.94 538 VAL A O 1
ATOM 4202 N N . PRO A 1 539 ? -12.038 3.131 0.869 1.00 96.69 539 PRO A N 1
ATOM 4203 C CA . PRO A 1 539 ? -12.039 1.682 0.705 1.00 96.69 539 PRO A CA 1
ATOM 4204 C C . PRO A 1 539 ? -11.097 1.260 -0.429 1.00 96.69 539 PRO A C 1
ATOM 4206 O O . PRO A 1 539 ? -11.078 1.872 -1.493 1.00 96.69 539 PRO A O 1
ATOM 4209 N N . ARG A 1 540 ? -10.333 0.182 -0.234 1.00 96.31 540 ARG A N 1
ATOM 4210 C CA . ARG A 1 540 ? -9.440 -0.356 -1.280 1.00 96.31 540 ARG A CA 1
ATOM 4211 C C . ARG A 1 540 ? -10.234 -1.079 -2.359 1.00 96.31 540 ARG A C 1
ATOM 4213 O O . ARG A 1 540 ? -11.191 -1.775 -2.038 1.00 96.31 540 ARG A O 1
ATOM 4220 N N . SER A 1 541 ? -9.831 -0.985 -3.622 1.00 96.62 541 SER A N 1
ATOM 4221 C CA . SER A 1 541 ? -10.447 -1.783 -4.684 1.00 96.62 541 SER A CA 1
ATOM 4222 C C . SER A 1 541 ? -10.267 -3.290 -4.449 1.00 96.62 541 SER A C 1
ATOM 4224 O O . SER A 1 541 ? -9.224 -3.741 -3.974 1.00 96.62 541 SER A O 1
ATOM 4226 N N . ILE A 1 542 ? -11.241 -4.104 -4.872 1.00 96.19 542 ILE A N 1
ATOM 4227 C CA . ILE A 1 542 ? -11.079 -5.566 -4.965 1.00 96.19 542 ILE A CA 1
ATOM 4228 C C . ILE A 1 542 ? -10.046 -6.010 -6.022 1.00 96.19 542 ILE A C 1
ATOM 4230 O O . ILE A 1 542 ? -9.747 -7.201 -6.106 1.00 96.19 542 ILE A O 1
ATOM 4234 N N . ARG A 1 543 ? -9.476 -5.085 -6.812 1.00 94.00 543 ARG A N 1
ATOM 4235 C CA . ARG A 1 543 ? -8.276 -5.333 -7.632 1.00 94.00 543 ARG A CA 1
ATOM 4236 C C . ARG A 1 543 ? -7.082 -5.740 -6.770 1.00 94.00 543 ARG A C 1
ATOM 4238 O O . ARG A 1 543 ? -6.254 -6.529 -7.227 1.00 94.00 543 ARG A O 1
ATOM 4245 N N . ASP A 1 544 ? -7.022 -5.239 -5.537 1.00 92.81 544 ASP A N 1
ATOM 4246 C CA . ASP A 1 544 ? -6.092 -5.693 -4.512 1.00 92.81 544 ASP A CA 1
ATOM 4247 C C . ASP A 1 544 ? -6.689 -6.870 -3.735 1.00 92.81 544 ASP A C 1
ATOM 4249 O O . ASP A 1 544 ? -7.839 -6.830 -3.290 1.00 92.81 544 ASP A O 1
ATOM 4253 N N . SER A 1 545 ? -5.898 -7.925 -3.531 1.00 91.94 545 SER A N 1
ATOM 4254 C CA . SER A 1 545 ? -6.320 -9.069 -2.720 1.00 91.94 545 SER A CA 1
ATOM 4255 C C . SER A 1 545 ? -6.495 -8.672 -1.250 1.00 91.94 545 SER A C 1
ATOM 4257 O O . SER A 1 545 ? -5.814 -7.779 -0.746 1.00 91.94 545 SER A O 1
ATOM 4259 N N . HIS A 1 546 ? -7.379 -9.368 -0.529 1.00 91.56 546 HIS A N 1
ATOM 4260 C CA . HIS A 1 546 ? -7.571 -9.126 0.907 1.00 91.56 546 HIS A CA 1
ATOM 4261 C C . HIS A 1 546 ? -6.259 -9.322 1.695 1.00 91.56 546 HIS A C 1
ATOM 4263 O O . HIS A 1 546 ? -5.954 -8.532 2.584 1.00 91.56 546 HIS A O 1
ATOM 4269 N N . ARG A 1 547 ? -5.429 -10.298 1.285 1.00 91.12 547 ARG A N 1
ATOM 4270 C CA . ARG A 1 547 ? -4.082 -10.529 1.831 1.00 91.12 547 ARG A CA 1
ATOM 4271 C C . ARG A 1 547 ? -3.187 -9.305 1.652 1.00 91.12 547 ARG A C 1
ATOM 4273 O O . ARG A 1 547 ? -2.581 -8.873 2.618 1.00 91.12 547 ARG A O 1
ATOM 4280 N N . LYS A 1 548 ? -3.170 -8.688 0.463 1.00 91.88 548 LYS A N 1
ATOM 4281 C CA . LYS A 1 548 ? -2.375 -7.475 0.208 1.00 91.88 548 LYS A CA 1
ATOM 4282 C C . LYS A 1 548 ? -2.772 -6.328 1.142 1.00 91.88 548 LYS A C 1
ATOM 4284 O O . LYS A 1 548 ? -1.886 -5.683 1.684 1.00 91.88 548 LYS A O 1
ATOM 4289 N N . VAL A 1 549 ? -4.073 -6.114 1.361 1.00 92.25 549 VAL A N 1
ATOM 4290 C CA . VAL A 1 549 ? -4.587 -5.071 2.274 1.00 92.25 549 VAL A CA 1
ATOM 4291 C C . VAL A 1 549 ? -4.220 -5.369 3.734 1.00 92.25 549 VAL A C 1
ATOM 4293 O O . VAL A 1 549 ? -3.741 -4.489 4.455 1.00 92.25 549 VAL A O 1
ATOM 4296 N N . ARG A 1 550 ? -4.386 -6.626 4.164 1.00 89.81 550 ARG A N 1
ATOM 4297 C CA . ARG A 1 550 ? -3.995 -7.095 5.500 1.00 89.81 550 ARG A CA 1
ATOM 4298 C C . ARG A 1 550 ? -2.495 -6.934 5.742 1.00 89.81 550 ARG A C 1
ATOM 4300 O O . ARG A 1 550 ? -2.106 -6.377 6.765 1.00 89.81 550 ARG A O 1
ATOM 4307 N N . ASP A 1 551 ? -1.670 -7.401 4.812 1.00 87.25 551 ASP A N 1
ATOM 4308 C CA . ASP A 1 551 ? -0.210 -7.435 4.938 1.00 87.25 551 ASP A CA 1
ATOM 4309 C C . ASP A 1 551 ? 0.397 -6.022 4.831 1.00 87.25 551 ASP A C 1
ATOM 4311 O O . ASP A 1 551 ? 1.464 -5.758 5.387 1.00 87.25 551 ASP A O 1
ATOM 4315 N N . SER A 1 552 ? -0.310 -5.077 4.192 1.00 86.69 552 SER A N 1
ATOM 4316 C CA . SER A 1 552 ? 0.016 -3.646 4.246 1.00 86.69 552 SER A CA 1
ATOM 4317 C C . SER A 1 552 ? -0.490 -2.937 5.506 1.00 86.69 552 SER A C 1
ATOM 4319 O O . SER A 1 552 ? -0.165 -1.767 5.701 1.00 86.69 552 SER A O 1
ATOM 4321 N N . TYR A 1 553 ? -1.247 -3.625 6.367 1.00 88.75 553 TYR A N 1
ATOM 4322 C CA . TYR A 1 553 ? -1.829 -3.088 7.602 1.00 88.75 553 TYR A CA 1
ATOM 4323 C C . TYR A 1 553 ? -2.794 -1.913 7.369 1.00 88.75 553 TYR A C 1
ATOM 4325 O O . TYR A 1 553 ? -2.886 -1.005 8.193 1.00 88.75 553 TYR A O 1
ATOM 4333 N N . ASP A 1 554 ? -3.503 -1.930 6.238 1.00 88.00 554 ASP A N 1
ATOM 4334 C CA . ASP A 1 554 ? -4.394 -0.854 5.789 1.00 88.00 554 ASP A CA 1
ATOM 4335 C C . ASP A 1 554 ? -5.834 -1.129 6.260 1.00 88.00 554 ASP A C 1
ATOM 4337 O O . ASP A 1 554 ? -6.697 -1.588 5.510 1.00 88.00 554 ASP A O 1
ATOM 4341 N N . GLY A 1 555 ? -6.065 -0.960 7.566 1.00 89.94 555 GLY A N 1
ATOM 4342 C CA . GLY A 1 555 ? -7.344 -1.241 8.215 1.00 89.94 555 GLY A CA 1
ATOM 4343 C C . GLY A 1 555 ? -7.331 -1.042 9.732 1.00 89.94 555 GLY A C 1
ATOM 4344 O O . GLY A 1 555 ? -6.299 -0.778 10.347 1.00 89.94 555 GLY A O 1
ATOM 4345 N N . LEU A 1 556 ? -8.493 -1.218 10.366 1.00 92.94 556 LEU A N 1
ATOM 4346 C CA . LEU A 1 556 ? -8.645 -1.149 11.819 1.00 92.94 556 LEU A CA 1
ATOM 4347 C C . LEU A 1 556 ? -8.010 -2.377 12.481 1.00 92.94 556 LEU A C 1
ATOM 4349 O O . LEU A 1 556 ? -8.640 -3.432 12.556 1.00 92.94 556 LEU A O 1
ATOM 4353 N N . ILE A 1 557 ? -6.786 -2.231 12.988 1.00 91.44 557 ILE A N 1
ATOM 4354 C CA . ILE A 1 557 ? -6.079 -3.284 13.727 1.00 91.44 557 ILE A CA 1
ATOM 4355 C C . ILE A 1 557 ? -6.411 -3.212 15.220 1.00 91.44 557 ILE A C 1
ATOM 4357 O O . ILE A 1 557 ? -6.312 -2.163 15.856 1.00 91.44 557 ILE A O 1
ATOM 4361 N N . ILE A 1 558 ? -6.773 -4.357 15.796 1.00 89.06 558 ILE A N 1
ATOM 4362 C CA . ILE A 1 558 ? -7.205 -4.497 17.184 1.00 89.06 558 ILE A CA 1
ATOM 4363 C C . ILE A 1 558 ? -6.418 -5.643 17.814 1.00 89.06 558 ILE A C 1
ATOM 4365 O O . ILE A 1 558 ? -6.563 -6.803 17.430 1.00 89.06 558 ILE A O 1
ATOM 4369 N N . GLN A 1 559 ? -5.598 -5.344 18.820 1.00 88.62 559 GLN A N 1
ATOM 4370 C CA . GLN A 1 559 ? -4.918 -6.391 19.584 1.00 88.62 559 GLN A CA 1
ATOM 4371 C C . GLN A 1 559 ? -5.931 -7.305 20.278 1.00 88.62 559 GLN A C 1
ATOM 4373 O O . GLN A 1 559 ? -6.954 -6.832 20.783 1.00 88.62 559 GLN A O 1
ATOM 4378 N N . ARG A 1 560 ? -5.623 -8.606 20.381 1.00 86.06 560 ARG A N 1
ATOM 4379 C CA . ARG A 1 560 ? -6.535 -9.591 20.986 1.00 86.06 560 ARG A CA 1
ATOM 4380 C C . ARG A 1 560 ? -7.029 -9.173 22.374 1.00 86.06 560 ARG A C 1
ATOM 4382 O O . ARG A 1 560 ? -8.228 -9.214 22.630 1.00 86.06 560 ARG A O 1
ATOM 4389 N N . ASN A 1 561 ? -6.133 -8.695 23.238 1.00 84.56 561 ASN A N 1
ATOM 4390 C CA . ASN A 1 561 ? -6.483 -8.251 24.592 1.00 84.56 561 ASN A CA 1
ATOM 4391 C C . ASN A 1 561 ? -7.482 -7.083 24.593 1.00 84.56 561 ASN A C 1
ATOM 4393 O O . ASN A 1 561 ? -8.388 -7.047 25.425 1.00 84.56 561 ASN A O 1
ATOM 4397 N N . MET A 1 562 ? -7.351 -6.158 23.639 1.00 86.88 562 MET A N 1
ATOM 4398 C CA . MET A 1 562 ? -8.270 -5.031 23.482 1.00 86.88 562 MET A CA 1
ATOM 4399 C C . MET A 1 562 ? -9.631 -5.491 22.949 1.00 86.88 562 MET A C 1
ATOM 4401 O O . MET A 1 562 ? -10.671 -5.066 23.445 1.00 86.88 562 MET A O 1
ATOM 4405 N N . ALA A 1 563 ? -9.642 -6.417 21.988 1.00 87.75 563 ALA A N 1
ATOM 4406 C CA . ALA A 1 563 ? -10.878 -6.997 21.472 1.00 87.75 563 ALA A CA 1
ATOM 4407 C C . ALA A 1 563 ? -11.666 -7.745 22.566 1.00 87.75 563 ALA A C 1
ATOM 4409 O O . ALA A 1 563 ? -12.891 -7.624 22.648 1.00 87.75 563 ALA A O 1
ATOM 4410 N N . LEU A 1 564 ? -10.969 -8.467 23.451 1.00 87.06 564 LEU A N 1
ATOM 4411 C CA . LEU A 1 564 ? -11.573 -9.122 24.617 1.00 87.06 564 LEU A CA 1
ATOM 4412 C C . LEU A 1 564 ? -12.083 -8.109 25.645 1.00 87.06 564 LEU A C 1
ATOM 4414 O O . LEU A 1 564 ? -13.166 -8.291 26.194 1.00 87.06 564 LEU A O 1
ATOM 4418 N N . PHE A 1 565 ? -11.352 -7.014 25.867 1.00 84.62 565 PHE A N 1
ATOM 4419 C CA . PHE A 1 565 ? -11.814 -5.919 26.718 1.00 84.62 565 PHE A CA 1
ATOM 4420 C C . PHE A 1 565 ? -13.122 -5.298 26.195 1.00 84.62 565 PHE A C 1
ATOM 4422 O O . PHE A 1 565 ? -14.077 -5.147 26.956 1.00 84.62 565 PHE A O 1
ATOM 4429 N N . PHE A 1 566 ? -13.212 -5.014 24.891 1.00 86.12 566 PHE A N 1
ATOM 4430 C CA . PHE A 1 566 ? -14.434 -4.489 24.270 1.00 86.12 566 PHE A CA 1
ATOM 4431 C C . PHE A 1 566 ? -15.588 -5.498 24.205 1.00 86.12 566 PHE A C 1
ATOM 4433 O O . PHE A 1 566 ? -16.734 -5.096 24.025 1.00 86.12 566 PHE A O 1
ATOM 4440 N N . SER A 1 567 ? -15.320 -6.792 24.398 1.00 87.94 567 SER A N 1
ATOM 4441 C CA . SER A 1 567 ? -16.353 -7.837 24.419 1.00 87.94 567 SER A CA 1
ATOM 4442 C C . SER A 1 567 ? -17.179 -7.859 25.718 1.00 87.94 567 SER A C 1
ATOM 4444 O O . SER A 1 567 ? -18.225 -8.504 25.751 1.00 87.94 567 SER A O 1
ATOM 4446 N N . GLY A 1 568 ? -16.748 -7.160 26.780 1.00 71.94 568 GLY A N 1
ATOM 4447 C CA . GLY A 1 568 ? -17.551 -6.935 27.994 1.00 71.94 568 GLY A CA 1
ATOM 4448 C C . GLY A 1 568 ? -17.854 -8.178 28.850 1.00 71.94 568 GLY A C 1
ATOM 4449 O O . GLY A 1 568 ? -18.824 -8.156 29.603 1.00 71.94 568 GLY A O 1
ATOM 4450 N N . GLY A 1 569 ? -17.057 -9.251 28.730 1.00 69.94 569 GLY A N 1
ATOM 4451 C CA . GLY A 1 569 ? -17.227 -10.530 29.443 1.00 69.94 569 GLY A CA 1
ATOM 4452 C C . GLY A 1 569 ? -15.993 -10.983 30.242 1.00 69.94 569 GLY A C 1
ATOM 4453 O O . GLY A 1 569 ? -15.087 -10.197 30.508 1.00 69.94 569 GLY A O 1
ATOM 4454 N N . ASP A 1 570 ? -15.921 -12.274 30.584 1.00 71.75 570 ASP A N 1
ATOM 4455 C CA . ASP A 1 570 ? -14.844 -12.907 31.375 1.00 71.75 570 ASP A CA 1
ATOM 4456 C C . ASP A 1 570 ? -13.523 -13.132 30.604 1.00 71.75 570 ASP A C 1
ATOM 4458 O O . ASP A 1 570 ? -12.636 -13.846 31.071 1.00 71.75 570 ASP A O 1
ATOM 4462 N N . LYS A 1 571 ? -13.391 -12.517 29.420 1.00 72.19 571 LYS A N 1
ATOM 4463 C CA . LYS A 1 571 ? -12.273 -12.657 28.470 1.00 72.19 571 LYS A CA 1
ATOM 4464 C C . LYS A 1 571 ? -12.055 -14.078 27.929 1.00 72.19 571 LYS A C 1
ATOM 4466 O O . LYS A 1 571 ? -11.041 -14.301 27.273 1.00 72.19 571 LYS A O 1
ATOM 4471 N N . LYS A 1 572 ? -12.985 -15.017 28.142 1.00 77.12 572 LYS A N 1
ATOM 4472 C CA . LYS A 1 572 ? -12.883 -16.381 27.594 1.00 77.12 572 LYS A CA 1
ATOM 4473 C C . LYS A 1 572 ? -13.490 -16.523 26.205 1.00 77.12 572 LYS A C 1
ATOM 4475 O O . LYS A 1 572 ? -13.113 -17.429 25.479 1.00 77.12 572 LYS A O 1
ATOM 4480 N N . GLU A 1 573 ? -14.378 -15.610 25.822 1.00 85.38 573 GLU A N 1
ATOM 4481 C CA . GLU A 1 573 ? -15.063 -15.596 24.529 1.00 85.38 573 GLU A CA 1
ATOM 4482 C C . GLU A 1 573 ? -14.910 -14.223 23.859 1.00 85.38 573 GLU A C 1
ATOM 4484 O O . GLU A 1 573 ? -14.987 -13.178 24.513 1.00 85.38 573 GLU A O 1
ATOM 4489 N N . LEU A 1 574 ? -14.721 -14.209 22.538 1.00 86.69 574 LEU A N 1
ATOM 4490 C CA . LEU A 1 574 ? -14.765 -12.985 21.742 1.00 86.69 574 LEU A CA 1
ATOM 4491 C C . LEU A 1 574 ? -16.229 -12.658 21.426 1.00 86.69 574 LEU A C 1
ATOM 4493 O O . LEU A 1 574 ? -16.920 -13.491 20.849 1.00 86.69 574 LEU A O 1
ATOM 4497 N N . LYS A 1 575 ? -16.684 -11.445 21.758 1.00 90.31 575 LYS A N 1
ATOM 4498 C CA . LYS A 1 575 ? -17.996 -10.875 21.384 1.00 90.31 575 LYS A CA 1
ATOM 4499 C C . LYS A 1 575 ? -17.813 -9.450 20.877 1.00 90.31 575 LYS A C 1
ATOM 4501 O O . LYS A 1 575 ? -18.402 -8.500 21.395 1.00 90.31 575 LYS A O 1
ATOM 4506 N N . LEU A 1 576 ? -16.952 -9.296 19.879 1.00 92.25 576 LEU A N 1
ATOM 4507 C CA . LEU A 1 576 ? -16.571 -7.986 19.378 1.00 92.25 576 LEU A CA 1
ATOM 4508 C C . LEU A 1 576 ? -17.661 -7.426 18.467 1.00 92.25 576 LEU A C 1
ATOM 4510 O O . LEU A 1 576 ? -18.147 -8.100 17.559 1.00 92.25 576 LEU A O 1
ATOM 4514 N N . ARG A 1 577 ? -18.025 -6.167 18.693 1.00 93.81 577 ARG A N 1
ATOM 4515 C CA . ARG A 1 577 ? -18.958 -5.433 17.844 1.00 93.81 577 ARG A CA 1
ATOM 4516 C C . ARG A 1 577 ? -18.192 -4.399 17.032 1.00 93.81 577 ARG A C 1
ATOM 4518 O O . ARG A 1 577 ? -17.574 -3.518 17.621 1.00 93.81 577 ARG A O 1
ATOM 4525 N N . VAL A 1 578 ? -18.263 -4.514 15.711 1.00 95.25 578 VAL A N 1
ATOM 4526 C CA . VAL A 1 578 ? -17.712 -3.542 14.763 1.00 95.25 578 VAL A CA 1
ATOM 4527 C C . VAL A 1 578 ? -18.877 -2.770 14.161 1.00 95.25 578 VAL A C 1
ATOM 4529 O O . VAL A 1 578 ? -19.727 -3.338 13.470 1.00 95.25 578 VAL A O 1
ATOM 4532 N N . THR A 1 579 ? -18.938 -1.477 14.446 1.00 94.62 579 THR A N 1
ATOM 4533 C CA . THR A 1 579 ? -19.862 -0.548 13.796 1.00 94.62 579 THR A CA 1
ATOM 4534 C C . THR A 1 579 ? -19.157 0.157 12.657 1.00 94.62 579 THR A C 1
ATOM 4536 O O . THR A 1 579 ? -17.948 0.358 12.697 1.00 94.62 579 THR A O 1
ATOM 4539 N N . GLY A 1 580 ? -19.895 0.545 11.628 1.00 95.25 580 GLY A N 1
ATOM 4540 C CA . GLY A 1 580 ? -19.296 1.296 10.540 1.00 95.25 580 GLY A CA 1
ATOM 4541 C C . GLY A 1 580 ? -20.295 2.089 9.731 1.00 95.25 580 GLY A C 1
ATOM 4542 O O . GLY A 1 580 ? -21.511 1.891 9.826 1.00 95.25 580 GLY A O 1
ATOM 4543 N N . ARG A 1 581 ? -19.752 3.022 8.954 1.00 96.19 581 ARG A N 1
ATOM 4544 C CA . ARG A 1 581 ? -20.497 3.862 8.023 1.00 96.19 581 ARG A CA 1
ATOM 4545 C C . ARG A 1 581 ? -19.714 4.025 6.728 1.00 96.19 581 ARG A C 1
ATOM 4547 O O . ARG A 1 581 ? -18.500 4.145 6.769 1.00 96.19 581 ARG A O 1
ATOM 4554 N N . ILE A 1 582 ? -20.425 4.085 5.613 1.00 97.81 582 ILE A N 1
ATOM 4555 C CA . ILE A 1 582 ? -19.950 4.405 4.270 1.00 97.81 582 ILE A CA 1
ATOM 4556 C C . ILE A 1 582 ? -20.652 5.698 3.842 1.00 97.81 582 ILE A C 1
ATOM 4558 O O . ILE A 1 582 ? -21.848 5.891 4.104 1.00 97.81 582 ILE A O 1
ATOM 4562 N N . TRP A 1 583 ? -19.926 6.603 3.201 1.00 97.00 583 TRP A N 1
ATOM 4563 C CA . TRP A 1 583 ? -20.492 7.794 2.576 1.00 97.00 583 TRP A CA 1
ATOM 4564 C C . TRP A 1 583 ? -19.749 8.127 1.287 1.00 97.00 583 TRP A C 1
ATOM 4566 O O . TRP A 1 583 ? -18.653 7.632 1.032 1.00 97.00 583 TRP A O 1
ATOM 4576 N N . LYS A 1 584 ? -20.394 8.944 0.459 1.00 94.62 584 LYS A N 1
ATOM 4577 C CA . LYS A 1 584 ? -19.828 9.470 -0.776 1.00 94.62 584 LYS A CA 1
ATOM 4578 C C . LYS A 1 584 ? -19.191 10.829 -0.480 1.00 94.62 584 LYS A C 1
ATOM 4580 O O . LYS A 1 584 ? -19.830 11.648 0.181 1.00 94.62 584 LYS A O 1
ATOM 4585 N N . GLU A 1 585 ? -17.962 11.036 -0.930 1.00 82.56 585 GLU A N 1
ATOM 4586 C CA . GLU A 1 585 ? -17.303 12.346 -0.900 1.00 82.56 585 GLU A CA 1
ATOM 4587 C C . GLU A 1 585 ? -17.970 13.256 -1.949 1.00 82.56 585 GLU A C 1
ATOM 4589 O O . GLU A 1 585 ? -18.357 12.778 -3.022 1.00 82.56 585 GLU A O 1
ATOM 4594 N N . GLN A 1 586 ? -18.217 14.521 -1.592 1.00 63.09 586 GLN A N 1
ATOM 4595 C CA . GLN A 1 586 ? -18.948 15.487 -2.429 1.00 63.09 586 GLN A CA 1
ATOM 4596 C C . GLN A 1 586 ? -18.065 16.159 -3.472 1.00 63.09 586 GLN A C 1
ATOM 4598 O O . GLN A 1 586 ? -16.909 16.495 -3.133 1.00 63.09 586 GLN A O 1
#

Solvent-accessible surface area (backbone atoms only — not comparable to full-atom values): 34448 Å² total; per-residue (Å²): 141,86,83,90,80,81,92,76,81,83,75,80,84,78,75,76,56,80,86,74,58,53,72,67,59,50,41,55,55,48,68,73,39,47,38,56,64,53,32,49,55,43,34,67,71,40,73,70,42,26,52,51,59,66,32,74,90,77,36,35,34,28,42,78,76,91,58,96,70,86,51,91,58,54,23,75,39,63,65,60,41,60,66,72,50,54,51,46,34,40,39,36,33,48,48,81,46,79,42,80,32,66,56,39,72,38,72,50,28,34,35,41,34,27,59,30,99,46,23,80,34,13,30,35,40,17,59,76,93,35,66,24,21,34,33,29,54,22,43,30,37,40,30,30,25,21,32,36,10,54,39,34,16,32,34,36,38,50,36,38,39,39,38,38,33,43,28,35,36,34,26,48,95,45,103,63,29,82,72,13,23,29,31,37,33,72,24,74,82,74,91,65,97,62,99,65,96,75,82,76,47,31,42,37,38,29,56,25,41,34,33,26,25,63,43,60,67,46,44,59,49,51,75,46,66,39,74,38,44,40,36,44,62,94,84,43,78,52,86,65,78,83,70,78,91,73,93,75,81,88,70,82,58,73,90,70,86,74,78,78,83,82,76,85,88,80,85,90,81,91,80,93,85,81,85,87,81,91,80,90,80,88,80,89,83,82,90,79,90,80,82,88,84,86,88,81,87,84,83,80,82,84,87,81,87,82,82,83,86,78,83,89,81,89,84,88,88,80,94,75,90,80,79,85,78,69,78,64,62,56,66,58,52,59,74,37,39,15,88,84,77,71,40,78,49,50,85,65,32,31,23,27,93,88,66,56,65,40,24,60,85,50,42,70,78,47,72,40,32,33,91,88,79,64,46,62,38,62,95,40,62,38,62,66,58,52,58,55,45,65,77,35,71,40,69,46,91,37,40,92,58,71,37,87,54,68,30,50,43,84,52,36,62,63,46,60,77,68,38,86,45,52,64,45,56,52,82,59,76,80,53,99,64,84,56,64,34,56,64,69,57,43,54,50,46,37,43,72,75,66,62,38,53,76,42,81,47,44,63,51,77,46,76,49,74,38,75,58,64,83,80,49,75,64,39,56,51,82,50,36,37,30,41,40,97,94,44,44,33,40,43,45,44,36,28,36,70,59,83,87,43,59,28,36,37,37,38,52,28,23,65,52,53,62,79,63,22,66,45,29,37,36,38,41,35,39,53,38,96,95,44,74,50,77,37,73,48,62,34,45,23,48,84,52,52,71,63,58,40,58,78,67,62,66,51,43,70,38,47,51,72,55,41,23,57,33,28,76,64,92,59,57,43,34,46,33,50,44,33,36,41,52,49,70,64,130

pLDDT: mean 74.41, std 24.13, range [20.38, 98.38]

Sequence (586 aa):
MPPKRQRSAAGPSGEAPVNSLDDGCLMHIFSFLSPIPDRYNTALVCHRWRFLACHPRLWLRVERPIRNTIEPGVYPNLESAVSAARPGDTILIAAGGTHVARNIQIKKPLCIIGGGELPDDTVLTCSRGSDNALEFHSTCKIANLTIRAELGCCLLHRSGRLTIEECLLQCEQNPLDYLSFPIISTAIEYDSFSSLKEQGHGVTVVRTRIEGGAKAVRTNGTLALQHVRAIYSRSSVFFWFEVGERHLARDTVHFDIKLLWAQPDVPASSSEVSMMDSISIGLSMASVTYLDDAHSEVIDPPKNEEMLDVTELVDDHTQHSPKPNAMVSGNVRELLECPVCLNAMYPPIHQCSNGHTLCSGCKPRVHNRCPTCRHELGNIRCLALEKVAASLELPCKYQNFGCLGIYPYYCKLKHESQCQYRPYTCPYAGSECTVAGDIQYLVSHLKDDHKVDMHNGSTFNHRYVKSNPHEVENATWMLTVFSCFGQYFCLHFEAFQLGMAPVYIAFLRFMGDDAEAKNYSYSLEVGGSGRKMTWQGVPRSIRDSHRKVRDSYDGLIIQRNMALFFSGGDKKELKLRVTGRIWKEQ

Radius of gyration: 31.97 Å; Cα contacts (8 Å, |Δi|>4): 1088; chains: 1; bounding box: 71×112×108 Å

InterPro domains:
  IPR001810 F-box domain [PF12937] (26-62)
  IPR001841 Zinc finger, RING-type [PS50089] (338-374)
  IPR008974 TRAF-like [G3DSA:2.60.210.10] (447-579)
  IPR011050 Pectin lyase fold/virulence factor [SSF51126] (75-213)
  IPR013010 Zinc finger, SIAH-type [PS51081] (391-451)
  IPR013083 Zinc finger, RING/FYVE/PHD-type [G3DSA:3.30.40.10] (294-390)
  IPR013083 Zinc finger, RING/FYVE/PHD-type [G3DSA:3.30.40.10] (391-446)
  IPR018121 Seven-in-absentia protein, TRAF-like domain [PF03145] (482-579)
  IPR036047 F-box-like domain superfamily [SSF81383] (9-64)
  IPR049548 E3 ubiquitin-protein ligase Sina-like, RING finger [PF21362] (338-373)
  IPR052088 E3 ubiquitin-protein ligase SINA [PTHR10315] (323-585)

Organism: Oryza sativa subsp. japonica (NCBI:txid39947)

Mean predicted aligned error: 20.44 Å

Foldseek 3Di:
DDDDDDDDDDDDPDPPPPVPDDLVVLLVVLLPDQLPPGLVVQLVPDVSSVCSSPPCVSAQEADCDPDPDDDPSYDPAPLVNLVPDGANGEYEYEFQDEGEAAARERQHEYEYEYPDPAQDRAEYEYDPPGQERYEYNEHYEYERHEYEYQHHEDYEYAFFEYEYERYEFYYDDDPVLQRYENEEYPYDDDPDPDDDDDGDGEYEYELYEYEGGNYHYQYQDHYHYYNYWYYYPLPDTDDDDDDPDDPDPDDRDPPDPPPDDDDDDDDDDDDDDDDDDDDDDDDDDDDDDDDDDDDDDDDDDDDDDDDDDDDDDDDDDDDDDDDDPPPPQVVLQQLQQAPPPRDGAAPQWFAFPVGRTHHPVCCVVLVQADPPPRGGGDRHGPVVSNVVLQPDWAFAPLVVLPGPDIGGNVCNVVCNLVPQSNWFAQQWDQDPGGDTHALVVSVCCCCPVVVAAEEEAFKDKDKDKDQALVPFAWDWDGWHWYDDPNFIKIWTWTWHDDSPFIKIWIAIATAHDPVVQVQKKKKKKWDDDPDIDMDIDGHHYSSDHPCNCVVVVPGDIGTLVRQLVSCPDPSSMGTIMMIMGMDGDD

Secondary structure (DSSP, 8-state):
----PPP-PPPP-----GGGS-HHHHHHHHHHS-IIIIIHHHHHH-HHHHHHHT-GGGSEEE---SSS---TTEESSHHHHHHHPPTT-EEEEPSSEEEE-SSEEE-S--EEEE-SSSGGGEEEEE-TT-SEEEEESS-EEEES-EEEESSSEEEEE-SSEEEEES-EEEEPP-TTGGG--SEEE----------------EEEEES-EEESSS-SEEESSEEEEES-EEEETTTEEEE----------SS------------------------------------------------PPP------------------PPPP-TTHHHHHHHTTB-TTT-SBP-SSPEE-TTS-EE-TTTTTTTTTB-TTT--B--S-B-HHHHHHHHT-EEE-TTGGGT---EEEHHHHHHHHHH-TTPPEEP---SS----EE-HHHHHHHHHHTS--EEEESSEEEEEEEES-TTS-SS-BPPPEEEEETTEEEEEEEEEEEETTEEEEEEEEEESS-HHHHTTEEEEEEEEETTEEEEEEEPPEETTS-HHHHHHTT-SEEEEHHHHHHHTTSSSSSEEEEEEEEEEE--